Protein AF-0000000073399764 (afdb_homodimer)

Secondary structure (DSSP, 8-state):
-------------HHHHHHHHHHHHHTSHHHHHHHHT--HHHHHHHHHHHHHHHTS--EEE-SS-EEE-HHHHHHHHHHHHHHHHHHHHHHHHTT----SEEEEEE-HHIIIIIHHHHHHHHHHH-TT-EEEEEE--HHHHHHHHHTTS-SEEEEE--TTS-GGG-EEEEEEEEEEEEETT----TTS-EEEEEPPSS-HHHHHHHHHHHHTT--EEEEEEES-HHHHHHHHHTTS-BEEEEGGG--TTEEEE-GGGT-----EEEEEEEESS--HHHHHHHHHHHHHHHHHHHHHH-/-------------HHHHHHHHHHHHHTSHHHHHHHHT--HHHHHHHHHHHHHHHTS--EEE-SS-EEE-HHHHHHHHHHHHHHHHHHHHHHHHTT----SEEEEEE-HHIIIIIHHHHHHHHHHH-TT-EEEEEE--HHHHHHHHHTTS-SEEEEE--TTS-GGG-EEEEEEEEEEEEETT----TTS-EEEEEPPSS-HHHHHHHHHHHHTT--EEEEEEES-HHHHHHHHHTTS-BEEEEGGG--TTEEEE-GGGT-----EEEEEEEESS--HHHHHHHHHHHHHHHHHHHHHH-

pLDDT: mean 82.01, std 15.19, range [25.52, 97.94]

Nearest PDB structures (foldseek):
  7yhj-assembly2_D-2  TM=8.658E-01  e=8.278E-18  Escherichia coli
  7yhj-assembly1_E  TM=8.530E-01  e=1.366E-17  Escherichia coli
  7yhj-assembly1_C  TM=8.676E-01  e=1.867E-17  Escherichia coli
  8sbf-assembly1_D  TM=5.978E-01  e=7.584E-20  Acinetobacter baylyi ADP1
  6g1b-assembly1_J-2  TM=4.589E-01  e=1.267E-18  Corynebacterium glutamicum

Radius of gyration: 26.44 Å; Cα contacts (8 Å, |Δi|>4): 1079; chains: 2; bounding box: 51×93×87 Å

Solvent-accessible surface area (backbone atoms only — not comparable to full-atom values): 31466 Å² total; per-residue (Å²): 134,79,73,77,76,78,77,78,70,57,66,84,49,64,67,38,40,51,51,47,50,36,23,63,73,55,43,27,57,60,58,23,9,63,74,67,72,46,48,46,68,53,47,50,48,35,48,52,52,47,25,60,52,68,70,43,69,36,65,44,75,54,102,84,47,52,40,70,29,72,59,21,46,55,44,48,22,50,38,48,49,51,54,48,52,51,52,48,49,50,25,54,73,67,66,41,65,70,72,52,76,43,32,34,26,28,21,57,68,45,29,60,61,44,35,22,61,25,40,31,56,34,31,73,78,39,75,71,39,24,39,37,42,44,70,46,55,42,71,59,43,49,53,37,28,73,47,47,70,28,42,32,33,38,28,55,76,39,96,85,49,73,74,87,68,46,47,79,61,51,70,45,51,34,36,37,34,26,18,60,91,52,83,82,62,80,89,44,62,40,38,25,21,35,50,55,87,85,39,64,66,43,52,47,50,52,51,34,30,57,75,67,68,48,61,63,42,79,29,31,34,21,88,34,62,47,41,28,50,18,34,7,50,27,55,53,17,38,22,72,41,49,58,82,63,65,47,92,56,47,34,81,54,33,64,93,64,73,36,70,78,57,61,68,44,50,36,26,40,35,67,75,58,93,38,73,66,51,48,49,46,52,49,26,43,46,54,46,41,55,52,47,58,54,50,73,71,100,134,79,73,79,78,77,80,78,70,59,68,82,48,66,69,39,39,51,53,46,49,38,23,61,74,54,44,26,56,60,60,23,10,62,74,67,73,46,49,48,66,56,47,52,47,36,48,52,51,47,25,60,51,67,71,43,68,38,65,44,75,53,102,83,46,52,39,70,28,74,59,20,45,55,46,47,22,50,39,48,50,51,54,49,51,50,51,48,49,50,24,54,74,66,66,41,64,71,70,52,78,43,32,34,27,27,21,56,67,45,29,60,61,46,35,22,60,25,40,31,56,35,30,73,78,38,74,70,39,24,41,37,43,45,69,47,54,40,73,60,43,50,53,37,27,75,46,45,70,28,42,32,34,39,27,54,77,38,94,85,49,74,75,86,65,46,47,78,61,50,70,45,50,33,35,38,34,26,19,60,89,52,81,82,63,82,88,45,62,40,38,26,20,36,49,55,86,86,38,64,64,42,51,47,51,52,52,35,30,56,76,68,69,50,61,63,40,78,30,30,35,21,87,34,62,46,41,28,49,18,34,6,50,27,54,56,17,37,22,72,40,50,56,84,64,65,47,93,56,44,34,81,55,33,67,94,64,74,36,69,78,56,60,67,44,50,35,24,40,33,67,76,57,93,36,74,66,52,47,48,46,50,49,24,43,47,51,47,39,55,52,48,60,54,51,71,73,101

Structure (mmCIF, N/CA/C/O backbone):
data_AF-0000000073399764-model_v1
#
loop_
_entity.id
_entity.type
_entity.pdbx_description
1 polymer 'Transcriptional regulator, LysR family'
#
loop_
_atom_site.group_PDB
_atom_site.id
_atom_site.type_symbol
_atom_site.label_atom_id
_atom_site.label_alt_id
_atom_site.label_comp_id
_atom_site.label_asym_id
_atom_site.label_entity_id
_atom_site.label_seq_id
_atom_site.pdbx_PDB_ins_code
_atom_site.Cartn_x
_atom_site.Cartn_y
_atom_site.Cartn_z
_atom_site.occupancy
_atom_site.B_iso_or_equiv
_atom_site.auth_seq_id
_atom_site.auth_comp_id
_atom_site.auth_asym_id
_atom_site.auth_atom_id
_atom_site.pdbx_PDB_model_num
ATOM 1 N N . MET A 1 1 ? 15.57 -61.281 23.156 1 25.75 1 MET A N 1
ATOM 2 C CA . MET A 1 1 ? 14.625 -60.219 23.516 1 25.75 1 MET A CA 1
ATOM 3 C C . MET A 1 1 ? 14.633 -59.125 22.453 1 25.75 1 MET A C 1
ATOM 5 O O . MET A 1 1 ? 15.68 -58.562 22.156 1 25.75 1 MET A O 1
ATOM 9 N N . ASN A 1 2 ? 13.867 -59.156 21.391 1 25.72 2 ASN A N 1
ATOM 10 C CA . ASN A 1 2 ? 13.711 -58.438 20.125 1 25.72 2 ASN A CA 1
ATOM 11 C C . ASN A 1 2 ? 13.562 -56.938 20.359 1 25.72 2 ASN A C 1
ATOM 13 O O . ASN A 1 2 ? 12.797 -56.531 21.234 1 25.72 2 ASN A O 1
ATOM 17 N N . ALA A 1 3 ? 14.68 -56.188 20.297 1 36.44 3 ALA A N 1
ATOM 18 C CA . ALA A 1 3 ? 14.633 -54.75 20.312 1 36.44 3 ALA A CA 1
ATOM 19 C C . ALA A 1 3 ? 13.328 -54.219 19.719 1 36.44 3 ALA A C 1
ATOM 21 O O . ALA A 1 3 ? 12.891 -54.688 18.656 1 36.44 3 ALA A O 1
ATOM 22 N N . PRO A 1 4 ? 12.367 -53.688 20.625 1 34.97 4 PRO A N 1
ATOM 23 C CA . PRO A 1 4 ? 11.109 -53.156 20.062 1 34.97 4 PRO A CA 1
ATOM 24 C C . PRO A 1 4 ? 11.297 -52.5 18.703 1 34.97 4 PRO A C 1
ATOM 26 O O . PRO A 1 4 ? 12.398 -52.031 18.391 1 34.97 4 PRO A O 1
ATOM 29 N N . SER A 1 5 ? 10.719 -52.875 17.609 1 34.91 5 SER A N 1
ATOM 30 C CA . SER A 1 5 ? 10.555 -52.312 16.266 1 34.91 5 SER A CA 1
ATOM 31 C C . SER A 1 5 ? 10.539 -50.781 16.312 1 34.91 5 SER A C 1
ATOM 33 O O . SER A 1 5 ? 10.102 -50.188 17.297 1 34.91 5 SER A O 1
ATOM 35 N N . ASP A 1 6 ? 11.414 -50.062 15.656 1 35.78 6 ASP A N 1
ATOM 36 C CA . ASP A 1 6 ? 11.734 -48.688 15.375 1 35.78 6 ASP A CA 1
ATOM 37 C C . ASP A 1 6 ? 10.484 -47.812 15.398 1 35.78 6 ASP A C 1
ATOM 39 O O . ASP A 1 6 ? 9.406 -48.25 14.984 1 35.78 6 ASP A O 1
ATOM 43 N N . SER A 1 7 ? 10.266 -46.906 16.359 1 37.44 7 SER A N 1
ATOM 44 C CA . SER A 1 7 ? 9.344 -45.812 16.656 1 37.44 7 SER A CA 1
ATOM 45 C C . SER A 1 7 ? 8.711 -45.25 15.383 1 37.44 7 SER A C 1
ATOM 47 O O . SER A 1 7 ? 9.422 -44.844 14.453 1 37.44 7 SER A O 1
ATOM 49 N N . ALA A 1 8 ? 7.723 -45.844 14.789 1 36.78 8 ALA A N 1
ATOM 50 C CA . ALA A 1 8 ? 6.785 -45.281 13.805 1 36.78 8 ALA A CA 1
ATOM 51 C C . ALA A 1 8 ? 6.805 -43.781 13.805 1 36.78 8 ALA A C 1
ATOM 53 O O . ALA A 1 8 ? 6.336 -43.125 14.758 1 36.78 8 ALA A O 1
ATOM 54 N N . ALA A 1 9 ? 7.773 -43.094 13.523 1 39.22 9 ALA A N 1
ATOM 55 C CA . ALA A 1 9 ? 8.008 -41.719 13.141 1 39.22 9 ALA A CA 1
ATOM 56 C C . ALA A 1 9 ? 6.723 -41.062 12.633 1 39.22 9 ALA A C 1
ATOM 58 O O . ALA A 1 9 ? 6.184 -41.469 11.594 1 39.22 9 ALA A O 1
ATOM 59 N N . MET A 1 10 ? 5.73 -40.75 13.461 1 44.22 10 MET A N 1
ATOM 60 C CA . MET A 1 10 ? 4.469 -40.031 13.211 1 44.22 10 MET A CA 1
ATOM 61 C C . MET A 1 10 ? 4.613 -39.062 12.055 1 44.22 10 MET A C 1
ATOM 63 O O . MET A 1 10 ? 5.336 -38.062 12.156 1 44.22 10 MET A O 1
ATOM 67 N N . SER A 1 11 ? 4.695 -39.594 10.898 1 57.59 11 SER A N 1
ATOM 68 C CA . SER A 1 11 ? 4.758 -38.938 9.602 1 57.59 11 SER A CA 1
ATOM 69 C C . SER A 1 11 ? 3.738 -37.812 9.516 1 57.59 11 SER A C 1
ATOM 71 O O . SER A 1 11 ? 2.656 -37.875 10.102 1 57.59 11 SER A O 1
ATOM 73 N N . LEU A 1 12 ? 4.227 -36.656 9.422 1 65.56 12 LEU A N 1
ATOM 74 C CA . LEU A 1 12 ? 3.383 -35.5 9.18 1 65.56 12 LEU A CA 1
ATOM 75 C C . LEU A 1 12 ? 2.502 -35.719 7.953 1 65.56 12 LEU A C 1
ATOM 77 O O . LEU A 1 12 ? 2.994 -35.719 6.82 1 65.56 12 LEU A O 1
ATOM 81 N N . ASP A 1 13 ? 1.182 -36.219 8.234 1 77.12 13 ASP A N 1
ATOM 82 C CA . ASP A 1 13 ? 0.17 -36.406 7.199 1 77.12 13 ASP A CA 1
ATOM 83 C C . ASP A 1 13 ? -0.16 -35.094 6.504 1 77.12 13 ASP A C 1
ATOM 85 O O . ASP A 1 13 ? -0.485 -34.094 7.16 1 77.12 13 ASP A O 1
ATOM 89 N N . ILE A 1 14 ? -0.044 -35.156 5.203 1 80.94 14 ILE A N 1
ATOM 90 C CA . ILE A 1 14 ? -0.222 -33.938 4.422 1 80.94 14 ILE A CA 1
ATOM 91 C C . ILE A 1 14 ? -1.643 -33.406 4.602 1 80.94 14 ILE A C 1
ATOM 93 O O . ILE A 1 14 ? -1.869 -32.188 4.578 1 80.94 14 ILE A O 1
ATOM 97 N N . VAL A 1 15 ? -2.613 -34.281 4.816 1 85.69 15 VAL A N 1
ATOM 98 C CA . VAL A 1 15 ? -3.994 -33.875 5.035 1 85.69 15 VAL A CA 1
ATOM 99 C C . VAL A 1 15 ? -4.094 -33.094 6.34 1 85.69 15 VAL A C 1
ATOM 101 O O . VAL A 1 15 ? -4.781 -32.062 6.402 1 85.69 15 VAL A O 1
ATOM 104 N N . LEU A 1 16 ? -3.379 -33.594 7.336 1 89.62 16 LEU A N 1
ATOM 105 C CA . LEU A 1 16 ? -3.367 -32.875 8.617 1 89.62 16 LEU A CA 1
ATOM 106 C C . LEU A 1 16 ? -2.664 -31.531 8.484 1 89.62 16 LEU A C 1
ATOM 108 O O . LEU A 1 16 ? -3.104 -30.547 9.078 1 89.62 16 LEU A O 1
ATOM 112 N N . LEU A 1 17 ? -1.625 -31.516 7.738 1 88.12 17 LEU A N 1
ATOM 113 C CA . LEU A 1 17 ? -0.899 -30.266 7.508 1 88.12 17 LEU A CA 1
ATOM 114 C C . LEU A 1 17 ? -1.78 -29.25 6.797 1 88.12 17 LEU A C 1
ATOM 116 O O . LEU A 1 17 ? -1.776 -28.062 7.145 1 88.12 17 LEU A O 1
ATOM 120 N N . ARG A 1 18 ? -2.523 -29.641 5.781 1 87.94 18 ARG A N 1
ATOM 121 C CA . ARG A 1 18 ? -3.438 -28.766 5.062 1 87.94 18 ARG A CA 1
ATOM 122 C C . ARG A 1 18 ? -4.5 -28.203 6 1 87.94 18 ARG A C 1
ATOM 124 O O . ARG A 1 18 ? -4.832 -27.016 5.926 1 87.94 18 ARG A O 1
ATOM 131 N N . THR A 1 19 ? -5.043 -29.062 6.848 1 91.25 19 THR A N 1
ATOM 132 C CA . THR A 1 19 ? -6.051 -28.625 7.809 1 91.25 19 THR A CA 1
ATOM 133 C C . THR A 1 19 ? -5.473 -27.578 8.758 1 91.25 19 THR A C 1
ATOM 135 O O . THR A 1 19 ? -6.105 -26.547 9.016 1 91.25 19 THR A O 1
ATOM 138 N N . PHE A 1 20 ? -4.285 -27.75 9.203 1 91.62 20 PHE A N 1
ATOM 139 C CA . PHE A 1 20 ? -3.576 -26.844 10.094 1 91.62 20 PHE A CA 1
ATOM 140 C C . PHE A 1 20 ? -3.367 -25.484 9.438 1 91.62 20 PHE A C 1
ATOM 142 O O . PHE A 1 20 ? -3.648 -24.453 10.031 1 91.62 20 PHE A O 1
ATOM 149 N N . LEU A 1 21 ? -2.893 -25.578 8.242 1 89.81 21 LEU A N 1
ATOM 150 C CA . LEU A 1 21 ? -2.67 -24.344 7.492 1 89.81 21 LEU A CA 1
ATOM 151 C C . LEU A 1 21 ? -3.973 -23.578 7.324 1 89.81 21 LEU A C 1
ATOM 153 O O . LEU A 1 21 ? -3.998 -22.344 7.492 1 89.81 21 LEU A O 1
ATOM 157 N N . GLU A 1 22 ? -5.02 -24.234 7.02 1 90.06 22 GLU A N 1
ATOM 158 C CA . GLU A 1 22 ? -6.305 -23.578 6.805 1 90.06 22 GLU A CA 1
ATOM 159 C C . GLU A 1 22 ? -6.824 -22.953 8.094 1 90.06 22 GLU A C 1
ATOM 161 O O . GLU A 1 22 ? -7.355 -21.828 8.07 1 90.06 22 GLU A O 1
ATOM 166 N N . VAL A 1 23 ? -6.633 -23.609 9.172 1 91.69 23 VAL A N 1
ATOM 167 C CA . VAL A 1 23 ? -7.07 -23.062 10.453 1 91.69 23 VAL A CA 1
ATOM 168 C C . VAL A 1 23 ? -6.258 -21.812 10.789 1 91.69 23 VAL A C 1
ATOM 170 O O . VAL A 1 23 ? -6.809 -20.812 11.25 1 91.69 23 VAL A O 1
ATOM 173 N N . ALA A 1 24 ? -5.008 -21.953 10.562 1 89.31 24 ALA A N 1
ATOM 174 C CA . ALA A 1 24 ? -4.113 -20.828 10.852 1 89.31 24 ALA A CA 1
ATOM 175 C C . ALA A 1 24 ? -4.445 -19.625 9.977 1 89.31 24 ALA A C 1
ATOM 177 O O . ALA A 1 24 ? -4.516 -18.5 10.461 1 89.31 24 ALA A O 1
ATOM 178 N N . ASP A 1 25 ? -4.652 -19.922 8.734 1 84.44 25 ASP A N 1
ATOM 179 C CA . ASP A 1 25 ? -4.906 -18.859 7.77 1 84.44 25 ASP A CA 1
ATOM 180 C C . ASP A 1 25 ? -6.277 -18.234 7.996 1 84.44 25 ASP A C 1
ATOM 182 O O . ASP A 1 25 ? -6.438 -17.016 7.852 1 84.44 25 ASP A O 1
ATOM 186 N N . SER A 1 26 ? -7.227 -19.047 8.352 1 82.31 26 SER A N 1
ATOM 187 C CA . SER A 1 26 ? -8.594 -18.578 8.547 1 82.31 26 SER A CA 1
ATOM 188 C C . SER A 1 26 ? -8.797 -18.062 9.969 1 82.31 26 SER A C 1
ATOM 190 O O . SER A 1 26 ? -9.875 -17.562 10.297 1 82.31 26 SER A O 1
ATOM 192 N N . ARG A 1 27 ? -7.812 -18.25 10.758 1 83.06 27 ARG A N 1
ATOM 193 C CA . ARG A 1 27 ? -7.809 -17.875 12.164 1 83.06 27 ARG A CA 1
ATOM 194 C C . ARG A 1 27 ? -9.031 -18.438 12.883 1 83.06 27 ARG A C 1
ATOM 196 O O . ARG A 1 27 ? -9.672 -17.734 13.672 1 83.06 27 ARG A O 1
ATOM 203 N N . GLY A 1 28 ? -9.383 -19.703 12.508 1 88.56 28 GLY A N 1
ATOM 204 C CA . GLY A 1 28 ? -10.531 -20.312 13.156 1 88.56 28 GLY A CA 1
ATOM 205 C C . GLY A 1 28 ? -10.836 -21.703 12.648 1 88.56 28 GLY A C 1
ATOM 206 O O . GLY A 1 28 ? -10.508 -22.047 11.508 1 88.56 28 GLY A O 1
ATOM 207 N N . PHE A 1 29 ? -11.578 -22.422 13.477 1 89.19 29 PHE A N 1
ATOM 208 C CA . PHE A 1 29 ? -11.898 -23.812 13.148 1 89.19 29 PHE A CA 1
ATOM 209 C C . PHE A 1 29 ? -13.109 -23.875 12.227 1 89.19 29 PHE A C 1
ATOM 211 O O . PHE A 1 29 ? -13.125 -24.641 11.258 1 89.19 29 PHE A O 1
ATOM 218 N N . ALA A 1 30 ? -14.008 -22.953 12.492 1 88.62 30 ALA A N 1
ATOM 219 C CA . ALA A 1 30 ? -15.242 -23 11.719 1 88.62 30 ALA A CA 1
ATOM 220 C C . ALA A 1 30 ? -15.008 -22.547 10.281 1 88.62 30 ALA A C 1
ATOM 222 O O . ALA A 1 30 ? -15.367 -23.25 9.336 1 88.62 30 ALA A O 1
ATOM 223 N N . PRO A 1 31 ? -14.359 -21.484 10.195 1 88.69 31 PRO A N 1
ATOM 224 C CA . PRO A 1 31 ? -14.094 -21.078 8.812 1 88.69 31 PRO A CA 1
ATOM 225 C C . PRO A 1 31 ? -13.211 -22.078 8.062 1 88.69 31 PRO A C 1
ATOM 227 O O . PRO A 1 31 ? -13.406 -22.297 6.867 1 88.69 31 PRO A O 1
ATOM 230 N N . ALA A 1 32 ? -12.305 -22.641 8.703 1 90.56 32 ALA A N 1
ATOM 231 C CA . ALA A 1 32 ? -11.453 -23.641 8.086 1 90.56 32 ALA A CA 1
ATOM 232 C C . ALA A 1 32 ? -12.266 -24.859 7.652 1 90.56 32 ALA A C 1
ATOM 234 O O . ALA A 1 32 ? -12.055 -25.406 6.566 1 90.56 32 ALA A O 1
ATOM 235 N N . ALA A 1 33 ? -13.188 -25.266 8.461 1 91 33 ALA A N 1
ATOM 236 C CA . ALA A 1 33 ? -14.039 -26.406 8.148 1 91 33 ALA A CA 1
ATOM 237 C C . ALA A 1 33 ? -14.859 -26.156 6.891 1 91 33 ALA A C 1
ATOM 239 O O . ALA A 1 33 ? -14.969 -27.031 6.023 1 91 33 ALA A O 1
ATOM 240 N N . GLU A 1 34 ? -15.344 -24.984 6.781 1 85.38 34 GLU A N 1
ATOM 241 C CA . GLU A 1 34 ? -16.125 -24.594 5.617 1 85.38 34 GLU A CA 1
ATOM 242 C C . GLU A 1 34 ? -15.297 -24.641 4.344 1 85.38 34 GLU A C 1
ATOM 244 O O . GLU A 1 34 ? -15.719 -25.203 3.332 1 85.38 34 GLU A O 1
ATOM 249 N N . ARG A 1 35 ? -14.133 -24.266 4.453 1 83.31 35 ARG A N 1
ATOM 250 C CA . ARG A 1 35 ? -13.25 -24.172 3.289 1 83.31 35 ARG A CA 1
ATOM 251 C C . ARG A 1 35 ? -12.758 -25.547 2.861 1 83.31 35 ARG A C 1
ATOM 253 O O . ARG A 1 35 ? -12.555 -25.797 1.672 1 83.31 35 ARG A O 1
ATOM 260 N N . LEU A 1 36 ? -12.641 -26.375 3.797 1 85.31 36 LEU A N 1
ATOM 261 C CA . LEU A 1 36 ? -12.102 -27.703 3.523 1 85.31 36 LEU A CA 1
ATOM 262 C C . LEU A 1 36 ? -13.227 -28.703 3.299 1 85.31 36 LEU A C 1
ATOM 264 O O . LEU A 1 36 ? -12.969 -29.891 3.025 1 85.31 36 LEU A O 1
ATOM 268 N N . ALA A 1 37 ? -14.461 -28.109 3.412 1 88 37 ALA A N 1
ATOM 269 C CA . ALA A 1 37 ? -15.625 -28.984 3.303 1 88 37 ALA A CA 1
ATOM 270 C C . ALA A 1 37 ? -15.547 -30.141 4.301 1 88 37 ALA A C 1
ATOM 272 O O . ALA A 1 37 ? -15.758 -31.297 3.938 1 88 37 ALA A O 1
ATOM 273 N N . LEU A 1 38 ? -15.133 -29.859 5.516 1 87.88 38 LEU A N 1
ATOM 274 C CA . LEU A 1 38 ? -15.086 -30.781 6.648 1 87.88 38 LEU A CA 1
ATOM 275 C C . LEU A 1 38 ? -15.961 -30.281 7.793 1 87.88 38 LEU A C 1
ATOM 277 O O . LEU A 1 38 ? -16.422 -29.141 7.773 1 87.88 38 LEU A O 1
ATOM 281 N N . THR A 1 39 ? -16.281 -31.078 8.672 1 87.94 39 THR A N 1
ATOM 282 C CA . THR A 1 39 ? -16.953 -30.656 9.891 1 87.94 39 THR A CA 1
ATOM 283 C C . THR A 1 39 ? -15.953 -30.031 10.867 1 87.94 39 THR A C 1
ATOM 285 O O . THR A 1 39 ? -14.781 -30.406 10.867 1 87.94 39 THR A O 1
ATOM 288 N N . PRO A 1 40 ? -16.438 -29.125 11.609 1 89.31 40 PRO A N 1
ATOM 289 C CA . PRO A 1 40 ? -15.555 -28.562 12.625 1 89.31 40 PRO A CA 1
ATOM 290 C C . PRO A 1 40 ? -14.961 -29.625 13.539 1 89.31 40 PRO A C 1
ATOM 292 O O . PRO A 1 40 ? -13.805 -29.516 13.961 1 89.31 40 PRO A O 1
ATOM 295 N N . SER A 1 41 ? -15.711 -30.594 13.883 1 91.19 41 SER A N 1
ATOM 296 C CA . SER A 1 41 ? -15.219 -31.688 14.703 1 91.19 41 SER A CA 1
ATOM 297 C C . SER A 1 41 ? -14.062 -32.406 14.023 1 91.19 41 SER A C 1
ATOM 299 O O . SER A 1 41 ? -13.078 -32.781 14.672 1 91.19 41 SER A O 1
ATOM 301 N N . ALA A 1 42 ? -14.219 -32.656 12.75 1 91.19 42 ALA A N 1
ATOM 302 C CA . ALA A 1 42 ? -13.148 -33.281 11.992 1 91.19 42 ALA A CA 1
ATOM 303 C C . ALA A 1 42 ? -11.891 -32.406 11.984 1 91.19 42 ALA A C 1
ATOM 305 O O . ALA A 1 42 ? -10.781 -32.938 12.125 1 91.19 42 ALA A O 1
ATOM 306 N N . VAL A 1 43 ? -12.078 -31.141 11.797 1 93.62 43 VAL A N 1
ATOM 307 C CA . VAL A 1 43 ? -10.953 -30.203 11.805 1 93.62 43 VAL A CA 1
ATOM 308 C C . VAL A 1 43 ? -10.25 -30.266 13.156 1 93.62 43 VAL A C 1
ATOM 310 O O . VAL A 1 43 ? -9.023 -30.328 13.227 1 93.62 43 VAL A O 1
ATOM 313 N N . SER A 1 44 ? -11.023 -30.219 14.219 1 93.19 44 SER A N 1
ATOM 314 C CA . SER A 1 44 ? -10.461 -30.297 15.562 1 93.19 44 SER A CA 1
ATOM 315 C C . SER A 1 44 ? -9.695 -31.609 15.758 1 93.19 44 SER A C 1
ATOM 317 O O . SER A 1 44 ? -8.617 -31.609 16.344 1 93.19 44 SER A O 1
ATOM 319 N N . GLY A 1 45 ? -10.273 -32.656 15.32 1 93 45 GLY A N 1
ATOM 320 C CA . GLY A 1 45 ? -9.594 -33.938 15.375 1 93 45 GLY A CA 1
ATOM 321 C C . GLY A 1 45 ? -8.273 -33.969 14.625 1 93 45 GLY A C 1
ATOM 322 O O . GLY A 1 45 ? -7.285 -34.5 15.117 1 93 45 GLY A O 1
ATOM 323 N N . HIS A 1 46 ? -8.312 -33.406 13.391 1 92.31 46 HIS A N 1
ATOM 324 C CA . HIS A 1 46 ? -7.094 -33.312 12.594 1 92.31 46 HIS A CA 1
ATOM 325 C C . HIS A 1 46 ? -5.992 -32.594 13.359 1 92.31 46 HIS A C 1
ATOM 327 O O . HIS A 1 46 ? -4.844 -33.031 13.375 1 92.31 46 HIS A O 1
ATOM 333 N N . ILE A 1 47 ? -6.375 -31.453 14.008 1 93.19 47 ILE A N 1
ATOM 334 C CA . ILE A 1 47 ? -5.406 -30.641 14.727 1 93.19 47 ILE A CA 1
ATOM 335 C C . ILE A 1 47 ? -4.863 -31.422 15.922 1 93.19 47 ILE A C 1
ATOM 337 O O . ILE A 1 47 ? -3.656 -31.406 16.172 1 93.19 47 ILE A O 1
ATOM 341 N N . LYS A 1 48 ? -5.703 -32.062 16.625 1 92.38 48 LYS A N 1
ATOM 342 C CA . LYS A 1 48 ? -5.289 -32.844 17.781 1 92.38 48 LYS A CA 1
ATOM 343 C C . LYS A 1 48 ? -4.316 -33.969 17.359 1 92.38 48 LYS A C 1
ATOM 345 O O . LYS A 1 48 ? -3.299 -34.188 18.016 1 92.38 48 LYS A O 1
ATOM 350 N N . ARG A 1 49 ? -4.656 -34.625 16.312 1 88.62 49 ARG A N 1
ATOM 351 C CA . ARG A 1 49 ? -3.787 -35.656 15.797 1 88.62 49 ARG A CA 1
ATOM 352 C C . ARG A 1 49 ? -2.422 -35.125 15.414 1 88.62 49 ARG A C 1
ATOM 354 O O . ARG A 1 49 ? -1.393 -35.75 15.672 1 88.62 49 ARG A O 1
ATOM 361 N N . LEU A 1 50 ? -2.463 -34 14.758 1 90.38 50 LEU A N 1
ATOM 362 C CA . LEU A 1 50 ? -1.219 -33.344 14.336 1 90.38 50 LEU A CA 1
ATOM 363 C C . LEU A 1 50 ? -0.378 -32.938 15.539 1 90.38 50 LEU A C 1
ATOM 365 O O . LEU A 1 50 ? 0.842 -33.125 15.539 1 90.38 50 LEU A O 1
ATOM 369 N N . GLU A 1 51 ? -1.019 -32.406 16.562 1 92.25 51 GLU A N 1
ATOM 370 C CA . GLU A 1 51 ? -0.316 -32.031 17.781 1 92.25 51 GLU A CA 1
ATOM 371 C C . GLU A 1 51 ? 0.259 -33.25 18.484 1 92.25 51 GLU A C 1
ATOM 373 O O . GLU A 1 51 ? 1.367 -33.219 19.031 1 92.25 51 GLU A O 1
ATOM 378 N N . GLN A 1 52 ? -0.44 -34.312 18.469 1 87.31 52 GLN A N 1
ATOM 379 C CA . GLN A 1 52 ? 0.05 -35.562 19.031 1 87.31 52 GLN A CA 1
ATOM 380 C C . GLN A 1 52 ? 1.266 -36.062 18.266 1 87.31 52 GLN A C 1
ATOM 382 O O . GLN A 1 52 ? 2.258 -36.5 18.875 1 87.31 52 GLN A O 1
ATOM 387 N N . ALA A 1 53 ? 1.163 -36.031 17 1 82.44 53 ALA A N 1
ATOM 388 C CA . ALA A 1 53 ? 2.238 -36.531 16.156 1 82.44 53 ALA A CA 1
ATOM 389 C C . ALA A 1 53 ? 3.51 -35.688 16.328 1 82.44 53 ALA A C 1
ATOM 391 O O . ALA A 1 53 ? 4.621 -36.25 16.266 1 82.44 53 ALA A O 1
ATOM 392 N N . THR A 1 54 ? 3.291 -34.406 16.516 1 85 54 THR A N 1
ATOM 393 C CA . THR A 1 54 ? 4.438 -33.5 16.625 1 85 54 THR A CA 1
ATOM 394 C C . THR A 1 54 ? 4.906 -33.406 18.078 1 85 54 THR A C 1
ATOM 396 O O . THR A 1 54 ? 6.02 -32.938 18.344 1 85 54 THR A O 1
ATOM 399 N N . GLY A 1 55 ? 4.098 -33.688 18.984 1 87.06 55 GLY A N 1
ATOM 400 C CA . GLY A 1 55 ? 4.414 -33.594 20.391 1 87.06 55 GLY A CA 1
ATOM 401 C C . GLY A 1 55 ? 4.367 -32.156 20.922 1 87.06 55 GLY A C 1
ATOM 402 O O . GLY A 1 55 ? 5.016 -31.844 21.906 1 87.06 55 GLY A O 1
ATOM 403 N N . ALA A 1 56 ? 3.721 -31.328 20.172 1 90.31 56 ALA A N 1
ATOM 404 C CA . ALA A 1 56 ? 3.666 -29.906 20.547 1 90.31 56 ALA A CA 1
ATOM 405 C C . ALA A 1 56 ? 2.27 -29.344 20.328 1 90.31 56 ALA A C 1
ATOM 407 O O . ALA A 1 56 ? 1.552 -29.766 19.422 1 90.31 56 ALA A O 1
ATOM 408 N N . VAL A 1 57 ? 1.915 -28.391 21.188 1 92.44 57 VAL A N 1
ATOM 409 C CA . VAL A 1 57 ? 0.696 -27.609 20.969 1 92.44 57 VAL A CA 1
ATOM 410 C C . VAL A 1 57 ? 0.938 -26.562 19.891 1 92.44 57 VAL A C 1
ATOM 412 O O . VAL A 1 57 ? 1.866 -25.75 20 1 92.44 57 VAL A O 1
ATOM 415 N N . LEU A 1 58 ? 0.128 -26.641 18.875 1 92.44 58 LEU A N 1
ATOM 416 C CA . LEU A 1 58 ? 0.398 -25.812 17.703 1 92.44 58 LEU A CA 1
ATOM 417 C C . LEU A 1 58 ? -0.468 -24.562 17.703 1 92.44 58 LEU A C 1
ATOM 419 O O . LEU A 1 58 ? -0.09 -23.547 17.125 1 92.44 58 LEU A O 1
ATOM 423 N N . LEU A 1 59 ? -1.661 -24.672 18.266 1 92.81 59 LEU A N 1
ATOM 424 C CA . LEU A 1 59 ? -2.623 -23.578 18.281 1 92.81 59 LEU A CA 1
ATOM 425 C C . LEU A 1 59 ? -3.025 -23.219 19.703 1 92.81 59 LEU A C 1
ATOM 427 O O . LEU A 1 59 ? -3.338 -24.109 20.516 1 92.81 59 LEU A O 1
ATOM 431 N N . ALA A 1 60 ? -2.826 -21.922 20.016 1 87.69 60 ALA A N 1
ATOM 432 C CA . ALA A 1 60 ? -3.352 -21.406 21.266 1 87.69 60 ALA A CA 1
ATOM 433 C C . ALA A 1 60 ? -4.785 -20.922 21.109 1 87.69 60 ALA A C 1
ATOM 435 O O . ALA A 1 60 ? -5.09 -20.172 20.188 1 87.69 60 ALA A O 1
ATOM 436 N N . ARG A 1 61 ? -5.656 -21.578 21.828 1 76.88 61 ARG A N 1
ATOM 437 C CA . ARG A 1 61 ? -7.074 -21.281 21.688 1 76.88 61 ARG A CA 1
ATOM 438 C C . ARG A 1 61 ? -7.582 -20.484 22.891 1 76.88 61 ARG A C 1
ATOM 440 O O . ARG A 1 61 ? -7.281 -20.844 24.031 1 76.88 61 ARG A O 1
ATOM 447 N N . THR A 1 62 ? -7.859 -19.234 22.656 1 67.38 62 THR A N 1
ATOM 448 C CA . THR A 1 62 ? -8.711 -18.578 23.641 1 67.38 62 THR A CA 1
ATOM 449 C C . THR A 1 62 ? -10.164 -18.547 23.172 1 67.38 62 THR A C 1
ATOM 451 O O . THR A 1 62 ? -10.469 -18.984 22.047 1 67.38 62 THR A O 1
ATOM 454 N N . THR A 1 63 ? -11.234 -18.266 24.031 1 61.38 63 THR A N 1
ATOM 455 C CA . THR A 1 63 ? -12.648 -18.25 23.703 1 61.38 63 THR A CA 1
ATOM 456 C C . THR A 1 63 ? -12.906 -17.406 22.453 1 61.38 63 THR A C 1
ATOM 458 O O . THR A 1 63 ? -13.875 -17.641 21.734 1 61.38 63 THR A O 1
ATOM 461 N N . ARG A 1 64 ? -11.977 -16.578 22.047 1 63.97 64 ARG A N 1
ATOM 462 C CA . ARG A 1 64 ? -12.344 -15.609 21.016 1 63.97 64 ARG A CA 1
ATOM 463 C C . ARG A 1 64 ? -11.344 -15.625 19.875 1 63.97 64 ARG A C 1
ATOM 465 O O . ARG A 1 64 ? -11.633 -15.133 18.781 1 63.97 64 ARG A O 1
ATOM 472 N N . ARG A 1 65 ? -10.133 -16.297 20.094 1 74.12 65 ARG A N 1
ATOM 473 C CA . ARG A 1 65 ? -9.141 -16.141 19.031 1 74.12 65 ARG A CA 1
ATOM 474 C C . ARG A 1 65 ? -8.258 -17.375 18.922 1 74.12 65 ARG A C 1
ATOM 476 O O . ARG A 1 65 ? -7.996 -18.047 19.922 1 74.12 65 ARG A O 1
ATOM 483 N N . VAL A 1 66 ? -7.977 -17.859 17.625 1 84.38 66 VAL A N 1
ATOM 484 C CA . VAL A 1 66 ? -7.008 -18.922 17.344 1 84.38 66 VAL A CA 1
ATOM 485 C C . VAL A 1 66 ? -5.695 -18.297 16.875 1 84.38 66 VAL A C 1
ATOM 487 O O . VAL A 1 66 ? -5.68 -17.5 15.93 1 84.38 66 VAL A O 1
ATOM 490 N N . GLU A 1 67 ? -4.656 -18.547 17.719 1 88.75 67 GLU A N 1
ATOM 491 C CA . GLU A 1 67 ? -3.33 -18.047 17.359 1 88.75 67 GLU A CA 1
ATOM 492 C C . GLU A 1 67 ? -2.307 -19.172 17.328 1 88.75 67 GLU A C 1
ATOM 494 O O . GLU A 1 67 ? -2.441 -20.172 18.062 1 88.75 67 GLU A O 1
ATOM 499 N N . LEU A 1 68 ? -1.305 -18.953 16.484 1 88.12 68 LEU A N 1
ATOM 500 C CA . LEU A 1 68 ? -0.216 -19.922 16.406 1 88.12 68 LEU A CA 1
ATOM 501 C C . LEU A 1 68 ? 0.669 -19.828 17.656 1 88.12 68 LEU A C 1
ATOM 503 O O . LEU A 1 68 ? 0.962 -18.734 18.125 1 88.12 68 LEU A O 1
ATOM 507 N N . THR A 1 69 ? 0.997 -21 18.25 1 88.38 69 THR A N 1
ATOM 508 C CA . THR A 1 69 ? 2.092 -21.062 19.219 1 88.38 69 THR A CA 1
ATOM 509 C C . THR A 1 69 ? 3.439 -20.938 18.5 1 88.38 69 THR A C 1
ATOM 511 O O . THR A 1 69 ? 3.498 -20.859 17.281 1 88.38 69 THR A O 1
ATOM 514 N N . HIS A 1 70 ? 4.492 -20.938 19.312 1 82.75 70 HIS A N 1
ATOM 515 C CA . HIS A 1 70 ? 5.824 -20.922 18.719 1 82.75 70 HIS A CA 1
ATOM 516 C C . HIS A 1 70 ? 6.059 -22.172 17.875 1 82.75 70 HIS A C 1
ATOM 518 O O . HIS A 1 70 ? 6.555 -22.078 16.75 1 82.75 70 HIS A O 1
ATOM 524 N N . ALA A 1 71 ? 5.73 -23.219 18.391 1 86.06 71 ALA A N 1
ATOM 525 C CA . ALA A 1 71 ? 5.816 -24.469 17.641 1 86.06 71 ALA A CA 1
ATOM 526 C C . ALA A 1 71 ? 4.914 -24.438 16.422 1 86.06 71 ALA A C 1
ATOM 528 O O . ALA A 1 71 ? 5.277 -24.953 15.359 1 86.06 71 ALA A O 1
ATOM 529 N N . GLY A 1 72 ? 3.785 -23.797 16.578 1 89.69 72 GLY A N 1
ATOM 530 C CA . GLY A 1 72 ? 2.869 -23.625 15.453 1 89.69 72 GLY A CA 1
ATOM 531 C C . GLY A 1 72 ? 3.453 -22.812 14.328 1 89.69 72 GLY A C 1
ATOM 532 O O . GLY A 1 72 ? 3.279 -23.141 13.148 1 89.69 72 GLY A O 1
ATOM 533 N N . GLU A 1 73 ? 4.18 -21.828 14.664 1 84.69 73 GLU A N 1
ATOM 534 C CA . GLU A 1 73 ? 4.832 -20.984 13.664 1 84.69 73 GLU A CA 1
ATOM 535 C C . GLU A 1 73 ? 5.887 -21.766 12.891 1 84.69 73 GLU A C 1
ATOM 537 O O . GLU A 1 73 ? 5.98 -21.641 11.664 1 84.69 73 GLU A O 1
ATOM 542 N N . THR A 1 74 ? 6.594 -22.547 13.648 1 78.62 74 THR A N 1
ATOM 543 C CA . THR A 1 74 ? 7.617 -23.375 13.031 1 78.62 74 THR A CA 1
ATOM 544 C C . THR A 1 74 ? 6.984 -24.375 12.062 1 78.62 74 THR A C 1
ATOM 546 O O . THR A 1 74 ? 7.406 -24.484 10.914 1 78.62 74 THR A O 1
ATOM 549 N N . LEU A 1 75 ? 5.98 -24.984 12.531 1 84.69 75 LEU A N 1
ATOM 550 C CA . LEU A 1 75 ? 5.344 -25.984 11.672 1 84.69 75 LEU A CA 1
ATOM 551 C C . LEU A 1 75 ? 4.66 -25.312 10.484 1 84.69 75 LEU A C 1
ATOM 553 O O . LEU A 1 75 ? 4.629 -25.875 9.391 1 84.69 75 LEU A O 1
ATOM 557 N N . TYR A 1 76 ? 4.117 -24.156 10.758 1 86.69 76 TYR A N 1
ATOM 558 C CA . TYR A 1 76 ? 3.438 -23.453 9.68 1 86.69 76 TYR A CA 1
ATOM 559 C C . TYR A 1 76 ? 4.367 -23.25 8.492 1 86.69 76 TYR A C 1
ATOM 561 O O . TYR A 1 76 ? 3.984 -23.516 7.348 1 86.69 76 TYR A O 1
ATOM 569 N N . ALA A 1 77 ? 5.551 -22.906 8.758 1 75.25 77 ALA A N 1
ATOM 570 C CA . ALA A 1 77 ? 6.531 -22.703 7.695 1 75.25 77 ALA A CA 1
ATOM 571 C C . ALA A 1 77 ? 6.832 -24 6.953 1 75.25 77 ALA A C 1
ATOM 573 O O . ALA A 1 77 ? 6.82 -24.031 5.723 1 75.25 77 ALA A O 1
ATOM 574 N N . TYR A 1 78 ? 7.023 -25 7.672 1 74.69 78 TYR A N 1
ATOM 575 C CA . TYR A 1 78 ? 7.344 -26.297 7.07 1 74.69 78 TYR A CA 1
ATOM 576 C C . TYR A 1 78 ? 6.137 -26.875 6.348 1 74.69 78 TYR A C 1
ATOM 578 O O . TYR A 1 78 ? 6.262 -27.406 5.242 1 74.69 78 TYR A O 1
ATOM 586 N N . ALA A 1 79 ? 4.996 -26.766 7.043 1 82.44 79 ALA A N 1
ATOM 587 C CA . ALA A 1 79 ? 3.779 -27.312 6.461 1 82.44 79 ALA A CA 1
ATOM 588 C C . ALA A 1 79 ? 3.479 -26.688 5.105 1 82.44 79 ALA A C 1
ATOM 590 O O . ALA A 1 79 ? 3.131 -27.375 4.148 1 82.44 79 ALA A O 1
ATOM 591 N N . ARG A 1 80 ? 3.613 -25.484 5.09 1 78.69 80 ARG A N 1
ATOM 592 C CA . ARG A 1 80 ? 3.377 -24.766 3.838 1 78.69 80 ARG A CA 1
ATOM 593 C C . ARG A 1 80 ? 4.316 -25.266 2.744 1 78.69 80 ARG A C 1
ATOM 595 O O . ARG A 1 80 ? 3.889 -25.5 1.615 1 78.69 80 ARG A O 1
ATOM 602 N N . ASN A 1 81 ? 5.523 -25.406 3.09 1 69.75 81 ASN A N 1
ATOM 603 C CA . ASN A 1 81 ? 6.508 -25.891 2.129 1 69.75 81 ASN A CA 1
ATOM 604 C C . ASN A 1 81 ? 6.18 -27.297 1.657 1 69.75 81 ASN A C 1
ATOM 606 O O . ASN A 1 81 ? 6.25 -27.594 0.461 1 69.75 81 ASN A O 1
ATOM 610 N N . ILE A 1 82 ? 5.859 -28.078 2.572 1 70.5 82 ILE A N 1
ATOM 611 C CA . ILE A 1 82 ? 5.574 -29.469 2.27 1 70.5 82 ILE A CA 1
ATOM 612 C C . ILE A 1 82 ? 4.355 -29.562 1.351 1 70.5 82 ILE A C 1
ATOM 614 O O . ILE A 1 82 ? 4.395 -30.25 0.327 1 70.5 82 ILE A O 1
ATOM 618 N N . VAL A 1 83 ? 3.338 -28.859 1.708 1 76.12 83 VAL A N 1
ATOM 619 C CA . VAL A 1 83 ? 2.102 -28.906 0.934 1 76.12 83 VAL A CA 1
ATOM 620 C C . VAL A 1 83 ? 2.344 -28.359 -0.466 1 76.12 83 VAL A C 1
ATOM 622 O O . VAL A 1 83 ? 1.841 -28.891 -1.453 1 76.12 83 VAL A O 1
ATOM 625 N N . GLU A 1 84 ? 3.129 -27.391 -0.53 1 69.62 84 GLU A N 1
ATOM 626 C CA . GLU A 1 84 ? 3.439 -26.781 -1.818 1 69.62 84 GLU A CA 1
ATOM 627 C C . GLU A 1 84 ? 4.297 -27.703 -2.676 1 69.62 84 GLU A C 1
ATOM 629 O O . GLU A 1 84 ? 4.066 -27.844 -3.881 1 69.62 84 GLU A O 1
ATOM 634 N N . LEU A 1 85 ? 5.254 -28.328 -2.082 1 63.62 85 LEU A N 1
ATOM 635 C CA . LEU A 1 85 ? 6.102 -29.266 -2.803 1 63.62 85 LEU A CA 1
ATOM 636 C C . LEU A 1 85 ? 5.281 -30.438 -3.322 1 63.62 85 LEU A C 1
ATOM 638 O O . LEU A 1 85 ? 5.496 -30.906 -4.441 1 63.62 85 LEU A O 1
ATOM 642 N N . GLU A 1 86 ? 4.434 -30.891 -2.514 1 66.06 86 GLU A N 1
ATOM 643 C CA . GLU A 1 86 ? 3.562 -31.984 -2.926 1 66.06 86 GLU A CA 1
ATOM 644 C C . GLU A 1 86 ? 2.693 -31.578 -4.113 1 66.06 86 GLU A C 1
ATOM 646 O O . GLU A 1 86 ? 2.518 -32.344 -5.055 1 66.06 86 GLU A O 1
ATOM 651 N N . ARG A 1 87 ? 2.15 -30.422 -4.035 1 64.88 87 ARG A N 1
ATOM 652 C CA . ARG A 1 87 ? 1.331 -29.906 -5.133 1 64.88 87 ARG A CA 1
ATOM 653 C C . ARG A 1 87 ? 2.145 -29.797 -6.414 1 64.88 87 ARG A C 1
ATOM 655 O O . ARG A 1 87 ? 1.677 -30.172 -7.488 1 64.88 87 ARG A O 1
ATOM 662 N N . GLU A 1 88 ? 3.322 -29.344 -6.277 1 61.09 88 GLU A N 1
ATOM 663 C CA . GLU A 1 88 ? 4.219 -29.203 -7.418 1 61.09 88 GLU A CA 1
ATOM 664 C C . GLU A 1 88 ? 4.559 -30.562 -8.016 1 61.09 88 GLU A C 1
ATOM 666 O O . GLU A 1 88 ? 4.547 -30.734 -9.242 1 61.09 88 GLU A O 1
ATOM 671 N N . ALA A 1 89 ? 4.859 -31.438 -7.145 1 61.22 89 ALA A N 1
ATOM 672 C CA . ALA A 1 89 ? 5.188 -32.781 -7.59 1 61.22 89 ALA A CA 1
ATOM 673 C C . ALA A 1 89 ? 4.027 -33.406 -8.359 1 61.22 89 ALA A C 1
ATOM 675 O O . ALA A 1 89 ? 4.227 -34 -9.43 1 61.22 89 ALA A O 1
ATOM 676 N N . ARG A 1 90 ? 2.939 -33.188 -7.812 1 61.78 90 ARG A N 1
ATOM 677 C CA . ARG A 1 90 ? 1.756 -33.75 -8.461 1 61.78 90 ARG A CA 1
ATOM 678 C C . ARG A 1 90 ? 1.539 -33.094 -9.828 1 61.78 90 ARG A C 1
ATOM 680 O O . ARG A 1 90 ? 1.216 -33.812 -10.797 1 61.78 90 ARG A O 1
ATOM 687 N N . ALA A 1 91 ? 1.753 -31.859 -9.812 1 58.53 91 ALA A N 1
ATOM 688 C CA . ALA A 1 91 ? 1.589 -31.125 -11.07 1 58.53 91 ALA A CA 1
ATOM 689 C C . ALA A 1 91 ? 2.617 -31.578 -12.109 1 58.53 91 ALA A C 1
ATOM 691 O O . ALA A 1 91 ? 2.279 -31.812 -13.266 1 58.53 91 ALA A O 1
ATOM 692 N N . ARG A 1 92 ? 3.75 -31.656 -11.664 1 56.22 92 ARG A N 1
ATOM 693 C CA . ARG A 1 92 ? 4.828 -32.062 -12.555 1 56.22 92 ARG A CA 1
ATOM 694 C C . ARG A 1 92 ? 4.594 -33.5 -13.062 1 56.22 92 ARG A C 1
ATOM 696 O O . ARG A 1 92 ? 4.836 -33.781 -14.242 1 56.22 92 ARG A O 1
ATOM 703 N N . LEU A 1 93 ? 4.219 -34.25 -12.133 1 56.28 93 LEU A N 1
ATOM 704 C CA . LEU A 1 93 ? 3.994 -35.625 -12.5 1 56.28 93 LEU A CA 1
ATOM 705 C C . LEU A 1 93 ? 2.811 -35.75 -13.453 1 56.28 93 LEU A C 1
ATOM 707 O O . LEU A 1 93 ? 2.771 -36.688 -14.281 1 56.28 93 LEU A O 1
ATOM 711 N N . ARG A 1 94 ? 1.893 -34.844 -13.18 1 53.47 94 ARG A N 1
ATOM 712 C CA . ARG A 1 94 ? 0.734 -34.875 -14.07 1 53.47 94 ARG A CA 1
ATOM 713 C C . ARG A 1 94 ? 1.003 -34.062 -15.336 1 53.47 94 ARG A C 1
ATOM 715 O O . ARG A 1 94 ? 0.169 -34.031 -16.25 1 53.47 94 ARG A O 1
ATOM 722 N N . GLY A 1 95 ? 2.275 -33.594 -15.516 1 51.41 95 GLY A N 1
ATOM 723 C CA . GLY A 1 95 ? 2.592 -32.781 -16.672 1 51.41 95 GLY A CA 1
ATOM 724 C C . GLY A 1 95 ? 1.922 -31.406 -16.625 1 51.41 95 GLY A C 1
ATOM 725 O O . GLY A 1 95 ? 1.759 -30.766 -17.672 1 51.41 95 GLY A O 1
ATOM 726 N N . SER A 1 96 ? 1.183 -31.203 -15.57 1 49.72 96 SER A N 1
ATOM 727 C CA . SER A 1 96 ? 0.422 -29.969 -15.492 1 49.72 96 SER A CA 1
ATOM 728 C C . SER A 1 96 ? 1.328 -28.781 -15.172 1 49.72 96 SER A C 1
ATOM 730 O O . SER A 1 96 ? 2.297 -28.922 -14.422 1 49.72 96 SER A O 1
ATOM 732 N N . PRO A 1 97 ? 1.319 -27.828 -16.031 1 49.66 97 PRO A N 1
ATOM 733 C CA . PRO A 1 97 ? 2.043 -26.562 -15.828 1 49.66 97 PRO A CA 1
ATOM 734 C C . PRO A 1 97 ? 2.016 -26.078 -14.383 1 49.66 97 PRO A C 1
ATOM 736 O O . PRO A 1 97 ? 1.188 -26.547 -13.594 1 49.66 97 PRO A O 1
ATOM 739 N N . LEU A 1 98 ? 3.035 -25.312 -14.039 1 52.72 98 LEU A N 1
ATOM 740 C CA . LEU A 1 98 ? 3.268 -24.641 -12.766 1 52.72 98 LEU A CA 1
ATOM 741 C C . LEU A 1 98 ? 1.951 -24.188 -12.148 1 52.72 98 LEU A C 1
ATOM 743 O O . LEU A 1 98 ? 1.374 -23.188 -12.57 1 52.72 98 LEU A O 1
ATOM 747 N N . LEU A 1 99 ? 0.982 -25.125 -11.758 1 56.81 99 LEU A N 1
ATOM 748 C CA . LEU A 1 99 ? -0.347 -24.781 -11.258 1 56.81 99 LEU A CA 1
ATOM 749 C C . LEU A 1 99 ? -0.262 -24.141 -9.875 1 56.81 99 LEU A C 1
ATOM 751 O O . LEU A 1 99 ? -1.286 -23.781 -9.289 1 56.81 99 LEU A O 1
ATOM 755 N N . GLY A 1 100 ? 0.907 -23.75 -9.461 1 65.12 100 GLY A N 1
ATOM 756 C CA . GLY A 1 100 ? 0.825 -23.359 -8.062 1 65.12 100 GLY A CA 1
ATOM 757 C C . GLY A 1 100 ? 0.806 -21.859 -7.867 1 65.12 100 GLY A C 1
ATOM 758 O O . GLY A 1 100 ? 1.039 -21.094 -8.812 1 65.12 100 GLY A O 1
ATOM 759 N N . ARG A 1 101 ? 0.239 -21.422 -6.738 1 80.44 101 ARG A N 1
ATOM 760 C CA . ARG A 1 101 ? 0.183 -20.047 -6.266 1 80.44 101 ARG A CA 1
ATOM 761 C C . ARG A 1 101 ? 1.56 -19.562 -5.816 1 80.44 101 ARG A C 1
ATOM 763 O O . ARG A 1 101 ? 2.221 -20.219 -5.012 1 80.44 101 ARG A O 1
ATOM 770 N N . LEU A 1 102 ? 2.057 -18.594 -6.562 1 87.5 102 LEU A N 1
ATOM 771 C CA . LEU A 1 102 ? 3.33 -17.984 -6.199 1 87.5 102 LEU A CA 1
ATOM 772 C C . LEU A 1 102 ? 3.113 -16.781 -5.289 1 87.5 102 LEU A C 1
ATOM 774 O O . LEU A 1 102 ? 2.393 -15.844 -5.652 1 87.5 102 LEU A O 1
ATOM 778 N N . ARG A 1 103 ? 3.676 -16.828 -4.098 1 90.31 103 ARG A N 1
ATOM 779 C CA . ARG A 1 103 ? 3.596 -15.734 -3.145 1 90.31 103 ARG A CA 1
ATOM 780 C C . ARG A 1 103 ? 4.832 -14.844 -3.225 1 90.31 103 ARG A C 1
ATOM 782 O O . ARG A 1 103 ? 5.934 -15.273 -2.865 1 90.31 103 ARG A O 1
ATOM 789 N N . VAL A 1 104 ? 4.547 -13.625 -3.613 1 93.38 104 VAL A N 1
ATOM 790 C CA . VAL A 1 104 ? 5.645 -12.711 -3.912 1 93.38 104 VAL A CA 1
ATOM 791 C C . VAL A 1 104 ? 5.566 -11.492 -2.998 1 93.38 104 VAL A C 1
ATOM 793 O O . VAL A 1 104 ? 4.488 -10.922 -2.807 1 93.38 104 VAL A O 1
ATOM 796 N N . GLY A 1 105 ? 6.652 -11.188 -2.342 1 94.12 105 GLY A N 1
ATOM 797 C CA . GLY A 1 105 ? 6.809 -9.883 -1.713 1 94.12 105 GLY A CA 1
ATOM 798 C C . GLY A 1 105 ? 7.578 -8.898 -2.568 1 94.12 105 GLY A C 1
ATOM 799 O O . GLY A 1 105 ? 8.547 -9.266 -3.23 1 94.12 105 GLY A O 1
ATOM 800 N N . ALA A 1 106 ? 7.078 -7.648 -2.561 1 93.44 106 ALA A N 1
ATOM 801 C CA . ALA A 1 106 ? 7.797 -6.648 -3.346 1 93.44 106 ALA A CA 1
ATOM 802 C C . ALA A 1 106 ? 7.699 -5.27 -2.703 1 93.44 106 ALA A C 1
ATOM 804 O O . ALA A 1 106 ? 6.695 -4.945 -2.068 1 93.44 106 ALA A O 1
ATOM 805 N N . SER A 1 107 ? 8.758 -4.566 -2.898 1 89.56 107 SER A N 1
ATOM 806 C CA . SER A 1 107 ? 8.68 -3.156 -2.535 1 89.56 107 SER A CA 1
ATOM 807 C C . SER A 1 107 ? 7.758 -2.393 -3.48 1 89.56 107 SER A C 1
ATOM 809 O O . SER A 1 107 ? 7.449 -2.867 -4.578 1 89.56 107 SER A O 1
ATOM 811 N N . GLU A 1 108 ? 7.344 -1.228 -3.02 1 84.81 108 GLU A N 1
ATOM 812 C CA . GLU A 1 108 ? 6.402 -0.413 -3.779 1 84.81 108 GLU A CA 1
ATOM 813 C C . GLU A 1 108 ? 6.98 -0.018 -5.133 1 84.81 108 GLU A C 1
ATOM 815 O O . GLU A 1 108 ? 6.266 -0.003 -6.141 1 84.81 108 GLU A O 1
ATOM 820 N N . ASP A 1 109 ? 8.18 0.321 -5.18 1 82.56 109 ASP A N 1
ATOM 821 C CA . ASP A 1 109 ? 8.805 0.773 -6.422 1 82.56 109 ASP A CA 1
ATOM 822 C C . ASP A 1 109 ? 8.875 -0.359 -7.441 1 82.56 109 ASP A C 1
ATOM 824 O O . ASP A 1 109 ? 8.703 -0.132 -8.641 1 82.56 109 ASP A O 1
ATOM 828 N N . PHE A 1 110 ? 9.062 -1.6 -6.957 1 86.38 110 PHE A N 1
ATOM 829 C CA . PHE A 1 110 ? 9.047 -2.748 -7.855 1 86.38 110 PHE A CA 1
ATOM 830 C C . PHE A 1 110 ? 7.656 -2.953 -8.453 1 86.38 110 PHE A C 1
ATOM 832 O O . PHE A 1 110 ? 7.516 -3.143 -9.656 1 86.38 110 PHE A O 1
ATOM 839 N N . ALA A 1 111 ? 6.652 -2.877 -7.605 1 86.19 111 ALA A N 1
ATOM 840 C CA . ALA A 1 111 ? 5.277 -3.164 -7.996 1 86.19 111 ALA A CA 1
ATOM 841 C C . ALA A 1 111 ? 4.797 -2.189 -9.07 1 86.19 111 ALA A C 1
ATOM 843 O O . ALA A 1 111 ? 4.035 -2.564 -9.961 1 86.19 111 ALA A O 1
ATOM 844 N N . GLY A 1 112 ? 5.266 -0.995 -9.055 1 82.12 112 GLY A N 1
ATOM 845 C CA . GLY A 1 112 ? 4.77 0.015 -9.977 1 82.12 112 GLY A CA 1
ATOM 846 C C . GLY A 1 112 ? 5.613 0.145 -11.227 1 82.12 112 GLY A C 1
ATOM 847 O O . GLY A 1 112 ? 5.086 0.413 -12.312 1 82.12 112 GLY A O 1
ATOM 848 N N . ALA A 1 113 ? 6.859 -0.055 -11.172 1 79.19 113 ALA A N 1
ATOM 849 C CA . ALA A 1 113 ? 7.734 0.312 -12.281 1 79.19 113 ALA A CA 1
ATOM 850 C C . ALA A 1 113 ? 8.211 -0.924 -13.039 1 79.19 113 ALA A C 1
ATOM 852 O O . ALA A 1 113 ? 8.359 -0.892 -14.266 1 79.19 113 ALA A O 1
ATOM 853 N N . TRP A 1 114 ? 8.344 -2.014 -12.398 1 82.62 114 TRP A N 1
ATOM 854 C CA . TRP A 1 114 ? 9.008 -3.156 -13.023 1 82.62 114 TRP A CA 1
ATOM 855 C C . TRP A 1 114 ? 8.031 -4.309 -13.219 1 82.62 114 TRP A C 1
ATOM 857 O O . TRP A 1 114 ? 8.156 -5.082 -14.172 1 82.62 114 TRP A O 1
ATOM 867 N N . LEU A 1 115 ? 7.121 -4.371 -12.414 1 89.06 115 LEU A N 1
ATOM 868 C CA . LEU A 1 115 ? 6.25 -5.539 -12.336 1 89.06 115 LEU A CA 1
ATOM 869 C C . LEU A 1 115 ? 5.512 -5.75 -13.656 1 89.06 115 LEU A C 1
ATOM 871 O O . LEU A 1 115 ? 5.348 -6.891 -14.102 1 89.06 115 LEU A O 1
ATOM 875 N N . PRO A 1 116 ? 5.078 -4.691 -14.359 1 89.06 116 PRO A N 1
ATOM 876 C CA . PRO A 1 116 ? 4.387 -4.934 -15.625 1 89.06 116 PRO A CA 1
ATOM 877 C C . PRO A 1 116 ? 5.234 -5.723 -16.625 1 89.06 116 PRO A C 1
ATOM 879 O O . PRO A 1 116 ? 4.758 -6.695 -17.203 1 89.06 116 PRO A O 1
ATOM 882 N N . GLN A 1 117 ? 6.43 -5.344 -16.719 1 87.5 117 GLN A N 1
ATOM 883 C CA . GLN A 1 117 ? 7.32 -6.012 -17.672 1 87.5 117 GLN A CA 1
ATOM 884 C C . GLN A 1 117 ? 7.637 -7.434 -17.203 1 87.5 117 GLN A C 1
ATOM 886 O O . GLN A 1 117 ? 7.695 -8.359 -18.031 1 87.5 117 GLN A O 1
ATOM 891 N N . VAL A 1 118 ? 7.816 -7.551 -15.969 1 89.25 118 VAL A N 1
ATOM 892 C CA . VAL A 1 118 ? 8.133 -8.852 -15.391 1 89.25 118 VAL A CA 1
ATOM 893 C C . VAL A 1 118 ? 6.965 -9.812 -15.594 1 89.25 118 VAL A C 1
ATOM 895 O O . VAL A 1 118 ? 7.148 -10.945 -16.031 1 89.25 118 VAL A O 1
ATOM 898 N N . LEU A 1 119 ? 5.781 -9.336 -15.281 1 91.31 119 LEU A N 1
ATOM 899 C CA . LEU A 1 119 ? 4.594 -10.18 -15.414 1 91.31 119 LEU A CA 1
ATOM 900 C C . LEU A 1 119 ? 4.328 -10.516 -16.875 1 91.31 119 LEU A C 1
ATOM 902 O O . LEU A 1 119 ? 3.842 -11.602 -17.188 1 91.31 119 LEU A O 1
ATOM 906 N N . HIS A 1 120 ? 4.637 -9.57 -17.734 1 88.69 120 HIS A N 1
ATOM 907 C CA . HIS A 1 120 ? 4.477 -9.828 -19.156 1 88.69 120 HIS A CA 1
ATOM 908 C C . HIS A 1 120 ? 5.344 -11.008 -19.609 1 88.69 120 HIS A C 1
ATOM 910 O O . HIS A 1 120 ? 4.848 -11.945 -20.234 1 88.69 120 HIS A O 1
ATOM 916 N N . ALA A 1 121 ? 6.586 -10.938 -19.234 1 84.06 121 ALA A N 1
ATOM 917 C CA . ALA A 1 121 ? 7.535 -11.984 -19.594 1 84.06 121 ALA A CA 1
ATOM 918 C C . ALA A 1 121 ? 7.168 -13.312 -18.922 1 84.06 121 ALA A C 1
ATOM 920 O O . ALA A 1 121 ? 7.18 -14.359 -19.562 1 84.06 121 ALA A O 1
ATOM 921 N N . PHE A 1 122 ? 6.84 -13.281 -17.688 1 87.31 122 PHE A N 1
ATOM 922 C CA . PHE A 1 122 ? 6.504 -14.469 -16.906 1 87.31 122 PHE A CA 1
ATOM 923 C C . PHE A 1 122 ? 5.207 -15.094 -17.406 1 87.31 122 PHE A C 1
ATOM 925 O O . PHE A 1 122 ? 5.117 -16.312 -17.547 1 87.31 122 PHE A O 1
ATOM 932 N N . GLY A 1 123 ? 4.227 -14.266 -17.625 1 84.38 123 GLY A N 1
ATOM 933 C CA . GLY A 1 123 ? 2.912 -14.727 -18.047 1 84.38 123 GLY A CA 1
ATOM 934 C C . GLY A 1 123 ? 2.924 -15.43 -19.391 1 84.38 123 GLY A C 1
ATOM 935 O O . GLY A 1 123 ? 2.119 -16.328 -19.625 1 84.38 123 GLY A O 1
ATOM 936 N N . ARG A 1 124 ? 3.756 -14.984 -20.25 1 79.31 124 ARG A N 1
ATOM 937 C CA . ARG A 1 124 ? 3.889 -15.609 -21.562 1 79.31 124 ARG A CA 1
ATOM 938 C C . ARG A 1 124 ? 4.332 -17.062 -21.422 1 79.31 124 ARG A C 1
ATOM 940 O O . ARG A 1 124 ? 3.861 -17.938 -22.172 1 79.31 124 ARG A O 1
ATOM 947 N N . LEU A 1 125 ? 5.148 -17.266 -20.5 1 75.5 125 LEU A N 1
ATOM 948 C CA . LEU A 1 125 ? 5.719 -18.594 -20.312 1 75.5 125 LEU A CA 1
ATOM 949 C C . LEU A 1 125 ? 4.859 -19.422 -19.359 1 75.5 125 LEU A C 1
ATOM 951 O O . LEU A 1 125 ? 4.871 -20.656 -19.422 1 75.5 125 LEU A O 1
ATOM 955 N N . HIS A 1 126 ? 4.125 -18.719 -18.516 1 81.88 126 HIS A N 1
ATOM 956 C CA . HIS A 1 126 ? 3.309 -19.391 -17.516 1 81.88 126 HIS A CA 1
ATOM 957 C C . HIS A 1 126 ? 1.91 -18.781 -17.453 1 81.88 126 HIS A C 1
ATOM 959 O O . HIS A 1 126 ? 1.517 -18.219 -16.422 1 81.88 126 HIS A O 1
ATOM 965 N N . PRO A 1 127 ? 1.098 -19.016 -18.406 1 77.06 127 PRO A N 1
ATOM 966 C CA . PRO A 1 127 ? -0.193 -18.344 -18.531 1 77.06 127 PRO A CA 1
ATOM 967 C C . PRO A 1 127 ? -1.195 -18.766 -17.469 1 77.06 127 PRO A C 1
ATOM 969 O O . PRO A 1 127 ? -2.18 -18.062 -17.219 1 77.06 127 PRO A O 1
ATOM 972 N N . ARG A 1 128 ? -0.978 -19.844 -16.766 1 78.38 128 ARG A N 1
ATOM 973 C CA . ARG A 1 128 ? -1.94 -20.328 -15.789 1 78.38 128 ARG A CA 1
ATOM 974 C C . ARG A 1 128 ? -1.442 -20.094 -14.367 1 78.38 128 ARG A C 1
ATOM 976 O O . ARG A 1 128 ? -2.049 -20.562 -13.406 1 78.38 128 ARG A O 1
ATOM 983 N N . ALA A 1 129 ? -0.368 -19.422 -14.297 1 82.31 129 ALA A N 1
ATOM 984 C CA . ALA A 1 129 ? 0.189 -19.141 -12.984 1 82.31 129 ALA A CA 1
ATOM 985 C C . ALA A 1 129 ? -0.714 -18.188 -12.195 1 82.31 129 ALA A C 1
ATOM 987 O O . ALA A 1 129 ? -1.407 -17.359 -12.789 1 82.31 129 ALA A O 1
ATOM 988 N N . THR A 1 130 ? -0.738 -18.422 -10.906 1 88 130 THR A N 1
ATOM 989 C CA . THR A 1 130 ? -1.416 -17.531 -9.977 1 88 130 THR A CA 1
ATOM 990 C C . THR A 1 130 ? -0.412 -16.859 -9.039 1 88 130 THR A C 1
ATOM 992 O O . THR A 1 130 ? 0.456 -17.531 -8.469 1 88 130 THR A O 1
ATOM 995 N N . ILE A 1 131 ? -0.55 -15.523 -8.961 1 91.94 131 ILE A N 1
ATOM 996 C CA . ILE A 1 131 ? 0.41 -14.781 -8.156 1 91.94 131 ILE A CA 1
ATOM 997 C C . ILE A 1 131 ? -0.323 -14.031 -7.047 1 91.94 131 ILE A C 1
ATOM 999 O O . ILE A 1 131 ? -1.361 -13.406 -7.285 1 91.94 131 ILE A O 1
ATOM 1003 N N . GLU A 1 132 ? 0.142 -14.172 -5.863 1 93.12 132 GLU A N 1
ATOM 1004 C CA . GLU A 1 132 ? -0.2 -13.305 -4.742 1 93.12 132 GLU A CA 1
ATOM 1005 C C . GLU A 1 132 ? 0.945 -12.352 -4.41 1 93.12 132 GLU A C 1
ATOM 1007 O O . GLU A 1 132 ? 2.043 -12.789 -4.059 1 93.12 132 GLU A O 1
ATOM 1012 N N . LEU A 1 133 ? 0.638 -11.086 -4.535 1 94.19 133 LEU A N 1
ATOM 1013 C CA . LEU A 1 133 ? 1.677 -10.078 -4.324 1 94.19 133 LEU A CA 1
ATOM 1014 C C . LEU A 1 133 ? 1.411 -9.281 -3.049 1 94.19 133 LEU A C 1
ATOM 1016 O O . LEU A 1 133 ? 0.338 -8.695 -2.893 1 94.19 133 LEU A O 1
ATOM 1020 N N . LYS A 1 134 ? 2.352 -9.289 -2.221 1 92.62 134 LYS A N 1
ATOM 1021 C CA . LYS A 1 134 ? 2.332 -8.422 -1.042 1 92.62 134 LYS A CA 1
ATOM 1022 C C . LYS A 1 134 ? 3.346 -7.293 -1.175 1 92.62 134 LYS A C 1
ATOM 1024 O O . LYS A 1 134 ? 4.539 -7.539 -1.367 1 92.62 134 LYS A O 1
ATOM 1029 N N . VAL A 1 135 ? 2.789 -6.125 -1.048 1 90.69 135 VAL A N 1
ATOM 1030 C CA . VAL A 1 135 ? 3.66 -4.957 -1.144 1 90.69 135 VAL A CA 1
ATOM 1031 C C . VAL A 1 135 ? 3.971 -4.43 0.254 1 90.69 135 VAL A C 1
ATOM 1033 O O . VAL A 1 135 ? 3.078 -4.324 1.099 1 90.69 135 VAL A O 1
ATOM 1036 N N . GLY A 1 136 ? 5.277 -4.09 0.483 1 86.69 136 GLY A N 1
ATOM 1037 C CA . GLY A 1 136 ? 5.672 -3.6 1.796 1 86.69 136 GLY A CA 1
ATOM 1038 C C . GLY A 1 136 ? 7.152 -3.281 1.896 1 86.69 136 GLY A C 1
ATOM 1039 O O . GLY A 1 136 ? 7.844 -3.195 0.878 1 86.69 136 GLY A O 1
ATOM 1040 N N . VAL A 1 137 ? 7.496 -3.086 3.178 1 83.56 137 VAL A N 1
ATOM 1041 C CA . VAL A 1 137 ? 8.906 -2.814 3.459 1 83.56 137 VAL A CA 1
ATOM 1042 C C . VAL A 1 137 ? 9.695 -4.117 3.424 1 83.56 137 VAL A C 1
ATOM 1044 O O . VAL A 1 137 ? 9.234 -5.148 3.92 1 83.56 137 VAL A O 1
ATOM 1047 N N . THR A 1 138 ? 10.891 -4.043 2.904 1 87.06 138 THR A N 1
ATOM 1048 C CA . THR A 1 138 ? 11.688 -5.234 2.639 1 87.06 138 THR A CA 1
ATOM 1049 C C . THR A 1 138 ? 11.906 -6.035 3.92 1 87.06 138 THR A C 1
ATOM 1051 O O . THR A 1 138 ? 11.766 -7.258 3.926 1 87.06 138 THR A O 1
ATOM 1054 N N . ALA A 1 139 ? 12.227 -5.34 5.004 1 83.69 139 ALA A N 1
ATOM 1055 C CA . ALA A 1 139 ? 12.508 -6.027 6.262 1 83.69 139 ALA A CA 1
ATOM 1056 C C . ALA A 1 139 ? 11.32 -6.867 6.715 1 83.69 139 ALA A C 1
ATOM 1058 O O . ALA A 1 139 ? 11.492 -8.008 7.148 1 83.69 139 ALA A O 1
ATOM 1059 N N . ASP A 1 140 ? 10.195 -6.328 6.602 1 84.88 140 ASP A N 1
ATOM 1060 C CA . ASP A 1 140 ? 8.977 -7.035 6.98 1 84.88 140 ASP A CA 1
ATOM 1061 C C . ASP A 1 140 ? 8.703 -8.203 6.035 1 84.88 140 ASP A C 1
ATOM 1063 O O . ASP A 1 140 ? 8.273 -9.273 6.469 1 84.88 140 ASP A O 1
ATOM 1067 N N . LEU A 1 141 ? 8.906 -7.988 4.812 1 90.44 141 LEU A N 1
ATOM 1068 C CA . LEU A 1 141 ? 8.688 -9.023 3.814 1 90.44 141 LEU A CA 1
ATOM 1069 C C . LEU A 1 141 ? 9.617 -10.211 4.043 1 90.44 141 LEU A C 1
ATOM 1071 O O . LEU A 1 141 ? 9.211 -11.367 3.91 1 90.44 141 LEU A O 1
ATOM 1075 N N . LEU A 1 142 ? 10.781 -9.898 4.414 1 88.31 142 LEU A N 1
ATOM 1076 C CA . LEU A 1 142 ? 11.75 -10.961 4.652 1 88.31 142 LEU A CA 1
ATOM 1077 C C . LEU A 1 142 ? 11.391 -11.75 5.906 1 88.31 142 LEU A C 1
ATOM 1079 O O . LEU A 1 142 ? 11.617 -12.961 5.969 1 88.31 142 LEU A O 1
ATOM 1083 N N . ARG A 1 143 ? 10.891 -11.062 6.859 1 85.5 143 ARG A N 1
ATOM 1084 C CA . ARG A 1 143 ? 10.391 -11.773 8.039 1 85.5 143 ARG A CA 1
ATOM 1085 C C . ARG A 1 143 ? 9.266 -12.727 7.664 1 85.5 143 ARG A C 1
ATOM 1087 O O . ARG A 1 143 ? 9.227 -13.867 8.141 1 85.5 143 ARG A O 1
ATOM 1094 N N . GLN A 1 144 ? 8.422 -12.258 6.832 1 86.56 144 GLN A N 1
ATOM 1095 C CA . GLN A 1 144 ? 7.332 -13.102 6.363 1 86.56 144 GLN A CA 1
ATOM 1096 C C . GLN A 1 144 ? 7.852 -14.266 5.523 1 86.56 144 GLN A C 1
ATOM 1098 O O . GLN A 1 144 ? 7.316 -15.375 5.59 1 86.56 144 GLN A O 1
ATOM 1103 N N . GLN A 1 145 ? 8.812 -13.992 4.777 1 86 145 GLN A N 1
ATOM 1104 C CA . GLN A 1 145 ? 9.43 -15.055 3.99 1 86 145 GLN A CA 1
ATOM 1105 C C . GLN A 1 145 ? 10.039 -16.125 4.891 1 86 145 GLN A C 1
ATOM 1107 O O . GLN A 1 145 ? 9.867 -17.328 4.645 1 86 145 GLN A O 1
ATOM 1112 N N . ALA A 1 146 ? 10.688 -15.688 5.898 1 81.06 146 ALA A N 1
ATOM 1113 C CA . ALA A 1 146 ? 11.32 -16.609 6.844 1 81.06 146 ALA A CA 1
ATOM 1114 C C . ALA A 1 146 ? 10.281 -17.5 7.523 1 81.06 146 ALA A C 1
ATOM 1116 O O . ALA A 1 146 ? 10.57 -18.641 7.863 1 81.06 146 ALA A O 1
ATOM 1117 N N . SER A 1 147 ? 9.148 -16.938 7.637 1 78.06 147 SER A N 1
ATOM 1118 C CA . SER A 1 147 ? 8.07 -17.703 8.266 1 78.06 147 SER A CA 1
ATOM 1119 C C . SER A 1 147 ? 7.312 -18.531 7.238 1 78.06 147 SER A C 1
ATOM 1121 O O . SER A 1 147 ? 6.293 -19.141 7.562 1 78.06 147 SER A O 1
ATOM 1123 N N . GLY A 1 148 ? 7.707 -18.469 6.008 1 77.38 148 GLY A N 1
ATOM 1124 C CA . GLY A 1 148 ? 7.141 -19.312 4.973 1 77.38 148 GLY A CA 1
ATOM 1125 C C . GLY A 1 148 ? 5.934 -18.703 4.289 1 77.38 148 GLY A C 1
ATOM 1126 O O . GLY A 1 148 ? 5.25 -19.359 3.504 1 77.38 148 GLY A O 1
ATOM 1127 N N . ARG A 1 149 ? 5.703 -17.484 4.496 1 83.06 149 ARG A N 1
ATOM 1128 C CA . ARG A 1 149 ? 4.508 -16.844 3.959 1 83.06 149 ARG A CA 1
ATOM 1129 C C . ARG A 1 149 ? 4.766 -16.281 2.568 1 83.06 149 ARG A C 1
ATOM 1131 O O . ARG A 1 149 ? 3.824 -15.961 1.84 1 83.06 149 ARG A O 1
ATOM 1138 N N . LEU A 1 150 ? 6.055 -16.141 2.219 1 88.69 150 LEU A N 1
ATOM 1139 C CA . LEU A 1 150 ? 6.445 -15.641 0.902 1 88.69 150 LEU A CA 1
ATOM 1140 C C . LEU A 1 150 ? 7.492 -16.547 0.268 1 88.69 150 LEU A C 1
ATOM 1142 O O . LEU A 1 150 ? 8.383 -17.062 0.958 1 88.69 150 LEU A O 1
ATOM 1146 N N . ASP A 1 151 ? 7.359 -16.719 -1.022 1 86.69 151 ASP A N 1
ATOM 1147 C CA . ASP A 1 151 ? 8.281 -17.578 -1.759 1 86.69 151 ASP A CA 1
ATOM 1148 C C . ASP A 1 151 ? 9.469 -16.781 -2.285 1 86.69 151 ASP A C 1
ATOM 1150 O O . ASP A 1 151 ? 10.602 -17.281 -2.297 1 86.69 151 ASP A O 1
ATOM 1154 N N . VAL A 1 152 ? 9.172 -15.602 -2.756 1 90.62 152 VAL A N 1
ATOM 1155 C CA . VAL A 1 152 ? 10.203 -14.727 -3.303 1 90.62 152 VAL A CA 1
ATOM 1156 C C . VAL A 1 152 ? 9.945 -13.289 -2.854 1 90.62 152 VAL A C 1
ATOM 1158 O O . VAL A 1 152 ? 8.797 -12.852 -2.785 1 90.62 152 VAL A O 1
ATOM 1161 N N . VAL A 1 153 ? 11.047 -12.578 -2.547 1 92 153 VAL A N 1
ATOM 1162 C CA . VAL A 1 153 ? 10.945 -11.172 -2.184 1 92 153 VAL A CA 1
ATOM 1163 C C . VAL A 1 153 ? 11.828 -10.336 -3.107 1 92 153 VAL A C 1
ATOM 1165 O O . VAL A 1 153 ? 12.984 -10.68 -3.354 1 92 153 VAL A O 1
ATOM 1168 N N . PHE A 1 154 ? 11.203 -9.359 -3.676 1 91.31 154 PHE A N 1
ATOM 1169 C CA . PHE A 1 154 ? 11.945 -8.344 -4.414 1 91.31 154 PHE A CA 1
ATOM 1170 C C . PHE A 1 154 ? 12 -7.039 -3.625 1 91.31 154 PHE A C 1
ATOM 1172 O O . PHE A 1 154 ? 10.977 -6.379 -3.422 1 91.31 154 PHE A O 1
ATOM 1179 N N . GLY A 1 155 ? 13.172 -6.766 -3.16 1 89.06 155 GLY A N 1
ATOM 1180 C CA . GLY A 1 155 ? 13.273 -5.586 -2.312 1 89.06 155 GLY A CA 1
ATOM 1181 C C . GLY A 1 155 ? 14.648 -4.945 -2.342 1 89.06 155 GLY A C 1
ATOM 1182 O O . GLY A 1 155 ? 15.461 -5.238 -3.223 1 89.06 155 GLY A O 1
ATOM 1183 N N . LYS A 1 156 ? 14.758 -3.943 -1.454 1 85.25 156 LYS A N 1
ATOM 1184 C CA . LYS A 1 156 ? 16.016 -3.197 -1.36 1 85.25 156 LYS A CA 1
ATOM 1185 C C . LYS A 1 156 ? 16.812 -3.611 -0.127 1 85.25 156 LYS A C 1
ATOM 1187 O O . LYS A 1 156 ? 16.234 -4.031 0.878 1 85.25 156 LYS A O 1
ATOM 1192 N N . HIS A 1 157 ? 18.047 -3.674 -0.381 1 71.25 157 HIS A N 1
ATOM 1193 C CA . HIS A 1 157 ? 18.922 -3.984 0.739 1 71.25 157 HIS A CA 1
ATOM 1194 C C . HIS A 1 157 ? 19.062 -2.791 1.68 1 71.25 157 HIS A C 1
ATOM 1196 O O . HIS A 1 157 ? 19.219 -1.654 1.229 1 71.25 157 HIS A O 1
ATOM 1202 N N . CYS A 1 158 ? 18.625 -3.025 2.906 1 61.72 158 CYS A N 1
ATOM 1203 C CA . CYS A 1 158 ? 18.938 -2.016 3.916 1 61.72 158 CYS A CA 1
ATOM 1204 C C . CYS A 1 158 ? 19.969 -2.533 4.906 1 61.72 158 CYS A C 1
ATOM 1206 O O . CYS A 1 158 ? 20.25 -3.73 4.941 1 61.72 158 CYS A O 1
ATOM 1208 N N . SER A 1 159 ? 20.672 -1.529 5.457 1 58.59 159 SER A N 1
ATOM 1209 C CA . SER A 1 159 ? 21.766 -1.84 6.367 1 58.59 159 SER A CA 1
ATOM 1210 C C . SER A 1 159 ? 21.375 -2.938 7.352 1 58.59 159 SER A C 1
ATOM 1212 O O . SER A 1 159 ? 22.234 -3.633 7.887 1 58.59 159 SER A O 1
ATOM 1214 N N . ARG A 1 160 ? 20.188 -3.148 7.484 1 56.84 160 ARG A N 1
ATOM 1215 C CA . ARG A 1 160 ? 19.734 -4.082 8.508 1 56.84 160 ARG A CA 1
ATOM 1216 C C . ARG A 1 160 ? 19.672 -5.504 7.965 1 56.84 160 ARG A C 1
ATOM 1218 O O . ARG A 1 160 ? 19.422 -6.449 8.711 1 56.84 160 ARG A O 1
ATOM 1225 N N . ILE A 1 161 ? 19.781 -5.637 6.688 1 59.72 161 ILE A N 1
ATOM 1226 C CA . ILE A 1 161 ? 19.641 -6.957 6.078 1 59.72 161 ILE A CA 1
ATOM 1227 C C . ILE A 1 161 ? 21.031 -7.512 5.758 1 59.72 161 ILE A C 1
ATOM 1229 O O . ILE A 1 161 ? 21.891 -6.801 5.23 1 59.72 161 ILE A O 1
ATOM 1233 N N . ASP A 1 162 ? 21.312 -8.664 6.305 1 56.59 162 ASP A N 1
ATOM 1234 C CA . ASP A 1 162 ? 22.562 -9.336 6.008 1 56.59 162 ASP A CA 1
ATOM 1235 C C . ASP A 1 162 ? 22.781 -9.453 4.5 1 56.59 162 ASP A C 1
ATOM 1237 O O . ASP A 1 162 ? 21.891 -9.875 3.771 1 56.59 162 ASP A O 1
ATOM 1241 N N . ASP A 1 163 ? 23.828 -8.789 3.934 1 54.56 163 ASP A N 1
ATOM 1242 C CA . ASP A 1 163 ? 24.25 -8.68 2.539 1 54.56 163 ASP A CA 1
ATOM 1243 C C . ASP A 1 163 ? 24.188 -10.039 1.839 1 54.56 163 ASP A C 1
ATOM 1245 O O . ASP A 1 163 ? 23.922 -10.109 0.637 1 54.56 163 ASP A O 1
ATOM 1249 N N . LYS A 1 164 ? 24.484 -11.125 2.504 1 57 164 LYS A N 1
ATOM 1250 C CA . LYS A 1 164 ? 24.781 -12.367 1.799 1 57 164 LYS A CA 1
ATOM 1251 C C . LYS A 1 164 ? 23.516 -13.062 1.34 1 57 164 LYS A C 1
ATOM 1253 O O . LYS A 1 164 ? 23.562 -14.016 0.564 1 57 164 LYS A O 1
ATOM 1258 N N . ALA A 1 165 ? 22.312 -12.484 1.639 1 64.88 165 ALA A N 1
ATOM 1259 C CA . ALA A 1 165 ? 21.188 -13.383 1.429 1 64.88 165 ALA A CA 1
ATOM 1260 C C . ALA A 1 165 ? 20.438 -13.031 0.144 1 64.88 165 ALA A C 1
ATOM 1262 O O . ALA A 1 165 ? 19.781 -13.891 -0.453 1 64.88 165 ALA A O 1
ATOM 1263 N N . GLY A 1 166 ? 20.75 -11.922 -0.501 1 80.06 166 GLY A N 1
ATOM 1264 C CA . GLY A 1 166 ? 19.953 -11.586 -1.672 1 80.06 166 GLY A CA 1
ATOM 1265 C C . GLY A 1 166 ? 20.797 -11.414 -2.928 1 80.06 166 GLY A C 1
ATOM 1266 O O . GLY A 1 166 ? 22.016 -11.219 -2.85 1 80.06 166 GLY A O 1
ATOM 1267 N N . GLU A 1 167 ? 20.219 -11.781 -4.109 1 82.88 167 GLU A N 1
ATOM 1268 C CA . GLU A 1 167 ? 20.844 -11.57 -5.41 1 82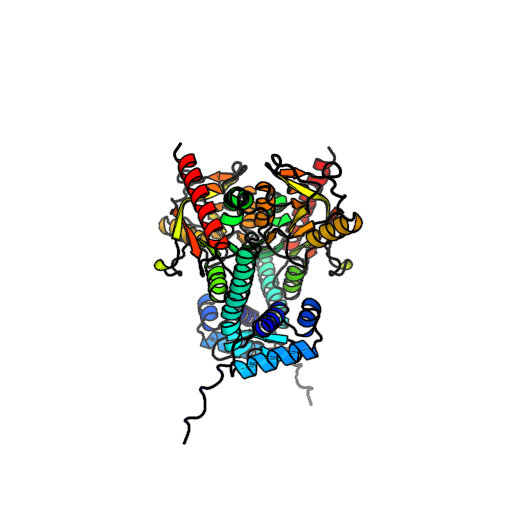.88 167 GLU A CA 1
ATOM 1269 C C . GLU A 1 167 ? 20.578 -10.156 -5.93 1 82.88 167 GLU A C 1
ATOM 1271 O O . GLU A 1 167 ? 19.422 -9.742 -6.016 1 82.88 167 GLU A O 1
ATOM 1276 N N . LEU A 1 168 ? 21.656 -9.469 -6.25 1 84.12 168 LEU A N 1
ATOM 1277 C CA . LEU A 1 168 ? 21.484 -8.148 -6.848 1 84.12 168 LEU A CA 1
ATOM 1278 C C . LEU A 1 168 ? 20.922 -8.258 -8.266 1 84.12 168 LEU A C 1
ATOM 1280 O O . LEU A 1 168 ? 21.484 -8.969 -9.102 1 84.12 168 LEU A O 1
ATOM 1284 N N . LEU A 1 169 ? 19.875 -7.641 -8.461 1 81.81 169 LEU A N 1
ATOM 1285 C CA . LEU A 1 169 ? 19.25 -7.68 -9.773 1 81.81 169 LEU A CA 1
ATOM 1286 C C . LEU A 1 169 ? 19.656 -6.48 -10.617 1 81.81 169 LEU A C 1
ATOM 1288 O O . LEU A 1 169 ? 20.062 -6.637 -11.773 1 81.81 169 LEU A O 1
ATOM 1292 N N . TRP A 1 170 ? 19.562 -5.281 -10.07 1 79.19 170 TRP A N 1
ATOM 1293 C CA . TRP A 1 170 ? 19.969 -4.07 -10.766 1 79.19 170 TRP A CA 1
ATOM 1294 C C . TRP A 1 170 ? 20.125 -2.908 -9.789 1 79.19 170 TRP A C 1
ATOM 1296 O O . TRP A 1 170 ? 19.766 -3.021 -8.617 1 79.19 170 TRP A O 1
ATOM 1306 N N . GLU A 1 171 ? 20.75 -1.92 -10.297 1 83.38 171 GLU A N 1
ATOM 1307 C CA . GLU A 1 171 ? 20.922 -0.671 -9.562 1 83.38 171 GLU A CA 1
ATOM 1308 C C . GLU A 1 171 ? 20.547 0.533 -10.422 1 83.38 171 GLU A C 1
ATOM 1310 O O . GLU A 1 171 ? 20.734 0.519 -11.641 1 83.38 171 GLU A O 1
ATOM 1315 N N . GLU A 1 172 ? 19.906 1.454 -9.781 1 84.31 172 GLU A N 1
ATOM 1316 C CA . GLU A 1 172 ? 19.609 2.697 -10.484 1 84.31 172 GLU A CA 1
ATOM 1317 C C . GLU A 1 172 ? 19.688 3.898 -9.547 1 84.31 172 GLU A C 1
ATOM 1319 O O . GLU A 1 172 ? 19.594 3.748 -8.328 1 84.31 172 GLU A O 1
ATOM 1324 N N . PRO A 1 173 ? 19.922 5.086 -10.125 1 90.25 173 PRO A N 1
ATOM 1325 C CA . PRO A 1 173 ? 20.031 6.273 -9.273 1 90.25 173 PRO A CA 1
ATOM 1326 C C . PRO A 1 173 ? 18.75 6.59 -8.523 1 90.25 173 PRO A C 1
ATOM 1328 O O . PRO A 1 173 ? 17.656 6.43 -9.07 1 90.25 173 PRO A O 1
ATOM 1331 N N . LEU A 1 174 ? 18.984 6.957 -7.266 1 93.25 174 LEU A N 1
ATOM 1332 C CA . LEU A 1 174 ? 17.938 7.629 -6.52 1 93.25 174 LEU A CA 1
ATOM 1333 C C . LEU A 1 174 ? 17.906 9.125 -6.832 1 93.25 174 LEU A C 1
ATOM 1335 O O . LEU A 1 174 ? 18.969 9.758 -6.918 1 93.25 174 LEU A O 1
ATOM 1339 N N . VAL A 1 175 ? 16.719 9.695 -7.078 1 96.31 175 VAL A N 1
ATOM 1340 C CA . VAL A 1 175 ? 16.656 11.102 -7.48 1 96.31 175 VAL A CA 1
ATOM 1341 C C . VAL A 1 175 ? 15.617 11.836 -6.633 1 96.31 175 VAL A C 1
ATOM 1343 O O . VAL A 1 175 ? 14.641 11.234 -6.176 1 96.31 175 VAL A O 1
ATOM 1346 N N . TRP A 1 176 ? 15.891 13.102 -6.492 1 97.94 176 TRP A N 1
ATOM 1347 C CA . TRP A 1 176 ? 14.875 13.992 -5.934 1 97.94 176 TRP A CA 1
ATOM 1348 C C . TRP A 1 176 ? 13.781 14.289 -6.953 1 97.94 176 TRP A C 1
ATOM 1350 O O . TRP A 1 176 ? 14.078 14.617 -8.109 1 97.94 176 TRP A O 1
ATOM 1360 N N . ALA A 1 177 ? 12.547 14.148 -6.555 1 97.56 177 ALA A N 1
ATOM 1361 C CA . ALA A 1 177 ? 11.43 14.375 -7.473 1 97.56 177 ALA A CA 1
ATOM 1362 C C . ALA A 1 177 ? 10.484 15.453 -6.934 1 97.56 177 ALA A C 1
ATOM 1364 O O . ALA A 1 177 ? 10.102 15.414 -5.762 1 97.56 177 ALA A O 1
ATOM 1365 N N . PHE A 1 178 ? 10.148 16.391 -7.793 1 97.38 178 PHE A N 1
ATOM 1366 C CA . PHE A 1 178 ? 9.25 17.484 -7.449 1 97.38 178 PHE A CA 1
ATOM 1367 C C . PHE A 1 178 ? 8.43 17.906 -8.656 1 97.38 178 PHE A C 1
ATOM 1369 O O . PHE A 1 178 ? 8.727 17.516 -9.789 1 97.38 178 PHE A O 1
ATOM 1376 N N . ALA A 1 179 ? 7.348 18.672 -8.406 1 96.56 179 ALA A N 1
ATOM 1377 C CA . ALA A 1 179 ? 6.461 19.125 -9.469 1 96.56 179 ALA A CA 1
ATOM 1378 C C . ALA A 1 179 ? 7.227 19.922 -10.523 1 96.56 179 ALA A C 1
ATOM 1380 O O . ALA A 1 179 ? 8.016 20.812 -10.18 1 96.56 179 ALA A O 1
ATOM 1381 N N . SER A 1 180 ? 6.926 19.625 -11.773 1 95.19 180 SER A N 1
ATOM 1382 C CA . SER A 1 180 ? 7.637 20.266 -12.875 1 95.19 180 SER A CA 1
ATOM 1383 C C . SER A 1 180 ? 7.262 21.734 -13 1 95.19 180 SER A C 1
ATOM 1385 O O . SER A 1 180 ? 8.055 22.547 -13.484 1 95.19 180 SER A O 1
ATOM 1387 N N . ASP A 1 181 ? 6.137 22.078 -12.492 1 91.44 181 ASP A N 1
ATOM 1388 C CA . ASP A 1 181 ? 5.625 23.438 -12.688 1 91.44 181 ASP A CA 1
ATOM 1389 C C . ASP A 1 181 ? 5.734 24.25 -11.406 1 91.44 181 ASP A C 1
ATOM 1391 O O . ASP A 1 181 ? 5.125 25.328 -11.289 1 91.44 181 ASP A O 1
ATOM 1395 N N . ALA A 1 182 ? 6.469 23.75 -10.484 1 89.81 182 ALA A N 1
ATOM 1396 C CA . ALA A 1 182 ? 6.637 24.469 -9.227 1 89.81 182 ALA A CA 1
ATOM 1397 C C . ALA A 1 182 ? 8.109 24.703 -8.914 1 89.81 182 ALA A C 1
ATOM 1399 O O . ALA A 1 182 ? 8.977 23.969 -9.406 1 89.81 182 ALA A O 1
ATOM 1400 N N . ALA A 1 183 ? 8.328 25.734 -8.125 1 86.81 183 ALA A N 1
ATOM 1401 C CA . ALA A 1 183 ? 9.695 26.062 -7.723 1 86.81 183 ALA A CA 1
ATOM 1402 C C . ALA A 1 183 ? 9.914 25.766 -6.238 1 86.81 183 ALA A C 1
ATOM 1404 O O . ALA A 1 183 ? 8.977 25.875 -5.441 1 86.81 183 ALA A O 1
ATOM 1405 N N . LEU A 1 184 ? 11.047 25.375 -5.941 1 88.81 184 LEU A N 1
ATOM 1406 C CA . LEU A 1 184 ? 11.445 25.203 -4.551 1 88.81 184 LEU A CA 1
ATOM 1407 C C . LEU A 1 184 ? 12.094 26.469 -4.008 1 88.81 184 LEU A C 1
ATOM 1409 O O . LEU A 1 184 ? 12.859 27.125 -4.711 1 88.81 184 LEU A O 1
ATOM 1413 N N . ASP A 1 185 ? 11.672 26.812 -2.832 1 80.12 185 ASP A N 1
ATOM 1414 C CA . ASP A 1 185 ? 12.32 27.953 -2.178 1 80.12 185 ASP A CA 1
ATOM 1415 C C . ASP A 1 185 ? 13.594 27.516 -1.464 1 80.12 185 ASP A C 1
ATOM 1417 O O . ASP A 1 185 ? 13.539 26.781 -0.479 1 80.12 185 ASP A O 1
ATOM 1421 N N . ALA A 1 186 ? 14.695 28.047 -1.889 1 77.44 186 ALA A N 1
ATOM 1422 C CA . ALA A 1 186 ? 16 27.656 -1.352 1 77.44 186 ALA A CA 1
ATOM 1423 C C . ALA A 1 186 ? 16.203 28.203 0.059 1 77.44 186 ALA A C 1
ATOM 1425 O O . ALA A 1 186 ? 17.031 27.703 0.814 1 77.44 186 ALA A O 1
ATOM 1426 N N . ASN A 1 187 ? 15.391 29.172 0.385 1 78.94 187 ASN A N 1
ATOM 1427 C CA . ASN A 1 187 ? 15.617 29.844 1.661 1 78.94 187 ASN A CA 1
ATOM 1428 C C . ASN A 1 187 ? 14.781 29.219 2.775 1 78.94 187 ASN A C 1
ATOM 1430 O O . ASN A 1 187 ? 14.977 29.531 3.951 1 78.94 187 ASN A O 1
ATOM 1434 N N . ASP A 1 188 ? 13.938 28.344 2.363 1 85.62 188 ASP A N 1
ATOM 1435 C CA . ASP A 1 188 ? 13.078 27.703 3.355 1 85.62 188 ASP A CA 1
ATOM 1436 C C . ASP A 1 188 ? 13.484 26.25 3.572 1 85.62 188 ASP A C 1
ATOM 1438 O O . ASP A 1 188 ? 14.203 25.672 2.754 1 85.62 188 ASP A O 1
ATOM 1442 N N . ALA A 1 189 ? 13.109 25.828 4.734 1 92.94 189 ALA A N 1
ATOM 1443 C CA . ALA A 1 189 ? 13.312 24.391 4.961 1 92.94 189 ALA A CA 1
ATOM 1444 C C . ALA A 1 189 ? 12.617 23.562 3.885 1 92.94 189 ALA A C 1
ATOM 1446 O O . ALA A 1 189 ? 11.469 23.828 3.531 1 92.94 189 ALA A O 1
ATOM 1447 N N . LEU A 1 190 ? 13.375 22.656 3.34 1 94.5 190 LEU A N 1
ATOM 1448 C CA . LEU A 1 190 ? 12.867 21.797 2.273 1 94.5 190 LEU A CA 1
ATOM 1449 C C . LEU A 1 190 ? 11.742 20.906 2.783 1 94.5 190 LEU A C 1
ATOM 1451 O O . LEU A 1 190 ? 11.953 20.078 3.682 1 94.5 190 LEU A O 1
ATOM 1455 N N . PRO A 1 191 ? 10.516 21.094 2.285 1 95 191 PRO A N 1
ATOM 1456 C CA . PRO A 1 191 ? 9.461 20.141 2.652 1 95 191 PRO A CA 1
ATOM 1457 C C . PRO A 1 191 ? 9.656 18.766 2.014 1 95 191 PRO A C 1
ATOM 1459 O O . PRO A 1 191 ? 9.852 18.672 0.8 1 95 191 PRO A O 1
ATOM 1462 N N . LEU A 1 192 ? 9.578 17.734 2.846 1 97.12 192 LEU A N 1
ATOM 1463 C CA . LEU A 1 192 ? 9.852 16.375 2.359 1 97.12 192 LEU A CA 1
ATOM 1464 C C . LEU A 1 192 ? 8.617 15.492 2.473 1 97.12 192 LEU A C 1
ATOM 1466 O O . LEU A 1 192 ? 7.863 15.594 3.443 1 97.12 192 LEU A O 1
ATOM 1470 N N . ALA A 1 193 ? 8.398 14.68 1.491 1 97.5 193 ALA A N 1
ATOM 1471 C CA . ALA A 1 193 ? 7.473 13.547 1.528 1 97.5 193 ALA A CA 1
ATOM 1472 C C . ALA A 1 193 ? 8.227 12.227 1.563 1 97.5 193 ALA A C 1
ATOM 1474 O O . ALA A 1 193 ? 8.859 11.836 0.579 1 97.5 193 ALA A O 1
ATOM 1475 N N . LEU A 1 194 ? 8.117 11.539 2.705 1 95.94 194 LEU A N 1
ATOM 1476 C CA . LEU A 1 194 ? 8.938 10.344 2.887 1 95.94 194 LEU A CA 1
ATOM 1477 C C . LEU A 1 194 ? 8.117 9.211 3.492 1 95.94 194 LEU A C 1
ATOM 1479 O O . LEU A 1 194 ? 7.062 9.445 4.09 1 95.94 194 LEU A O 1
ATOM 1483 N N . PHE A 1 195 ? 8.633 7.988 3.293 1 92.38 195 PHE A N 1
ATOM 1484 C CA . PHE A 1 195 ? 8.125 6.832 4.023 1 92.38 195 PHE A CA 1
ATOM 1485 C C . PHE A 1 195 ? 8.508 6.91 5.492 1 92.38 195 PHE A C 1
ATOM 1487 O O . PHE A 1 195 ? 9.539 7.492 5.844 1 92.38 195 PHE A O 1
ATOM 1494 N N . PRO A 1 196 ? 7.668 6.289 6.336 1 87.62 196 PRO A N 1
ATOM 1495 C CA . PRO A 1 196 ? 8.117 6.164 7.723 1 87.62 196 PRO A CA 1
ATOM 1496 C C . PRO A 1 196 ? 9.336 5.266 7.875 1 87.62 196 PRO A C 1
ATOM 1498 O O . PRO A 1 196 ? 9.648 4.48 6.973 1 87.62 196 PRO A O 1
ATOM 1501 N N . GLU A 1 197 ? 9.945 5.422 9.008 1 85.44 197 GLU A N 1
ATOM 1502 C CA . GLU A 1 197 ? 11.055 4.531 9.336 1 85.44 197 GLU A CA 1
ATOM 1503 C C . GLU A 1 197 ? 10.555 3.139 9.703 1 85.44 197 GLU A C 1
ATOM 1505 O O . GLU A 1 197 ? 9.492 2.994 10.305 1 85.44 197 GLU A O 1
ATOM 1510 N N . PRO A 1 198 ? 11.398 2.188 9.242 1 81.75 198 PRO A N 1
ATOM 1511 C CA . PRO A 1 198 ? 12.656 2.207 8.484 1 81.75 198 PRO A CA 1
ATOM 1512 C C . PRO A 1 198 ? 12.43 2.199 6.977 1 81.75 198 PRO A C 1
ATOM 1514 O O . PRO A 1 198 ? 11.555 1.484 6.48 1 81.75 198 PRO A O 1
ATOM 1517 N N . CYS A 1 199 ? 13.188 2.979 6.266 1 86.69 199 CYS A N 1
ATOM 1518 C CA . CYS A 1 199 ? 13.141 3.047 4.809 1 86.69 199 CYS A CA 1
ATOM 1519 C C . CYS A 1 199 ? 14.469 3.516 4.238 1 86.69 199 CYS A C 1
ATOM 1521 O O . CYS A 1 199 ? 14.977 4.57 4.621 1 86.69 199 CYS A O 1
ATOM 1523 N N . VAL A 1 200 ? 14.969 2.799 3.297 1 87.62 200 VAL A N 1
ATOM 1524 C CA . VAL A 1 200 ? 16.281 3.068 2.727 1 87.62 200 VAL A CA 1
ATOM 1525 C C . VAL A 1 200 ? 16.266 4.406 1.993 1 87.62 200 VAL A C 1
ATOM 1527 O O . VAL A 1 200 ? 17.266 5.133 1.98 1 87.62 200 VAL A O 1
ATOM 1530 N N . TYR A 1 201 ? 15.172 4.75 1.362 1 91.69 201 TYR A N 1
ATOM 1531 C CA . TYR A 1 201 ? 15.07 6.016 0.65 1 91.69 201 TYR A CA 1
ATOM 1532 C C . TYR A 1 201 ? 15.094 7.191 1.621 1 91.69 201 TYR A C 1
ATOM 1534 O O . TYR A 1 201 ? 15.742 8.203 1.367 1 91.69 201 TYR A O 1
ATOM 1542 N N . ARG A 1 202 ? 14.312 7.035 2.672 1 93.25 202 ARG A N 1
ATOM 1543 C CA . ARG A 1 202 ? 14.289 8.055 3.715 1 93.25 202 ARG A CA 1
ATOM 1544 C C . ARG A 1 202 ? 15.68 8.289 4.289 1 93.25 202 ARG A C 1
ATOM 1546 O O . ARG A 1 202 ? 16.125 9.43 4.41 1 93.25 202 ARG A O 1
ATOM 1553 N N . GLU A 1 203 ? 16.328 7.203 4.605 1 92.06 203 GLU A N 1
ATOM 1554 C CA . GLU A 1 203 ? 17.656 7.285 5.184 1 92.06 203 GLU A CA 1
ATOM 1555 C C . GLU A 1 203 ? 18.625 7.984 4.234 1 92.06 203 GLU A C 1
ATOM 1557 O O . GLU A 1 203 ? 19.422 8.828 4.656 1 92.06 203 GLU A O 1
ATOM 1562 N N . ALA A 1 204 ? 18.594 7.633 3.014 1 93.75 204 ALA A N 1
ATOM 1563 C CA . ALA A 1 204 ? 19.453 8.242 2.006 1 93.75 204 ALA A CA 1
ATOM 1564 C C . ALA A 1 204 ? 19.203 9.734 1.887 1 93.75 204 ALA A C 1
ATOM 1566 O O . ALA A 1 204 ? 20.141 10.539 1.834 1 93.75 204 ALA A O 1
ATOM 1567 N N . ALA A 1 205 ? 17.984 10.117 1.879 1 96.25 205 ALA A N 1
ATOM 1568 C CA . ALA A 1 205 ? 17.594 11.523 1.747 1 96.25 205 ALA A CA 1
ATOM 1569 C C . ALA A 1 205 ? 18.078 12.344 2.938 1 96.25 205 ALA A C 1
ATOM 1571 O O . ALA A 1 205 ? 18.703 13.383 2.764 1 96.25 205 ALA A O 1
ATOM 1572 N N . LEU A 1 206 ? 17.781 11.836 4.098 1 96.12 206 LEU A N 1
ATOM 1573 C CA . LEU A 1 206 ? 18.109 12.586 5.309 1 96.12 206 LEU A CA 1
ATOM 1574 C C . LEU A 1 206 ? 19.609 12.68 5.512 1 96.12 206 LEU A C 1
ATOM 1576 O O . LEU A 1 206 ? 20.125 13.727 5.918 1 96.12 206 LEU A O 1
ATOM 1580 N N . ALA A 1 207 ? 20.297 11.586 5.234 1 95.5 207 ALA A N 1
ATOM 1581 C CA . ALA A 1 207 ? 21.75 11.609 5.332 1 95.5 207 ALA A CA 1
ATOM 1582 C C . ALA A 1 207 ? 22.344 12.625 4.367 1 95.5 207 ALA A C 1
ATOM 1584 O O . ALA A 1 207 ? 23.219 13.406 4.746 1 95.5 207 ALA A O 1
ATOM 1585 N N . ALA A 1 208 ? 21.875 12.633 3.166 1 96.31 208 ALA A N 1
ATOM 1586 C CA . ALA A 1 208 ? 22.391 13.539 2.143 1 96.31 208 ALA A CA 1
ATOM 1587 C C . ALA A 1 208 ? 22.141 14.992 2.521 1 96.31 208 ALA A C 1
ATOM 1589 O O . ALA A 1 208 ? 23.016 15.844 2.375 1 96.31 208 ALA A O 1
ATOM 1590 N N . LEU A 1 209 ? 20.969 15.297 3.01 1 96.56 209 LEU A N 1
ATOM 1591 C CA . LEU A 1 209 ? 20.625 16.672 3.377 1 96.56 209 LEU A CA 1
ATOM 1592 C C . LEU A 1 209 ? 21.406 17.125 4.602 1 96.56 209 LEU A C 1
ATOM 1594 O O . LEU A 1 209 ? 21.844 18.266 4.676 1 96.56 209 LEU A O 1
ATOM 1598 N N . SER A 1 210 ? 21.547 16.219 5.52 1 96.06 210 SER A N 1
ATOM 1599 C CA . SER A 1 210 ? 22.328 16.531 6.715 1 96.06 210 SER A CA 1
ATOM 1600 C C . SER A 1 210 ? 23.781 16.812 6.367 1 96.06 210 SER A C 1
ATOM 1602 O O . SER A 1 210 ? 24.359 17.781 6.867 1 96.06 210 SER A O 1
ATOM 1604 N N . ASP A 1 211 ? 24.328 16 5.566 1 95.88 211 ASP A N 1
ATOM 1605 C CA . ASP A 1 211 ? 25.719 16.188 5.133 1 95.88 211 ASP A CA 1
ATOM 1606 C C . ASP A 1 211 ? 25.891 17.516 4.41 1 95.88 211 ASP A C 1
ATOM 1608 O O . ASP A 1 211 ? 26.938 18.156 4.535 1 95.88 211 ASP A O 1
ATOM 1612 N N . ALA A 1 212 ? 24.922 17.953 3.719 1 94.75 212 ALA A N 1
ATOM 1613 C CA . ALA A 1 212 ? 24.984 19.203 2.951 1 94.75 212 ALA A CA 1
ATOM 1614 C C . ALA A 1 212 ? 24.516 20.391 3.791 1 94.75 212 ALA A C 1
ATOM 1616 O O . ALA A 1 212 ? 24.469 21.516 3.307 1 94.75 212 ALA A O 1
ATOM 1617 N N . LEU A 1 213 ? 24.062 20.125 4.98 1 94.56 213 LEU A N 1
ATOM 1618 C CA . LEU A 1 213 ? 23.562 21.141 5.902 1 94.56 213 LEU A CA 1
ATOM 1619 C C . LEU A 1 213 ? 22.375 21.875 5.305 1 94.56 213 LEU A C 1
ATOM 1621 O O . LEU A 1 213 ? 22.266 23.109 5.43 1 94.56 213 LEU A O 1
ATOM 1625 N N . ARG A 1 214 ? 21.578 21.219 4.527 1 93.88 214 ARG A N 1
ATOM 1626 C CA . ARG A 1 214 ? 20.344 21.75 3.963 1 93.88 214 ARG A CA 1
ATOM 1627 C C . ARG A 1 214 ? 19.156 21.5 4.898 1 93.88 214 ARG A C 1
ATOM 1629 O O . ARG A 1 214 ? 18.75 20.359 5.102 1 93.88 214 ARG A O 1
ATOM 1636 N N . PRO A 1 215 ? 18.641 22.594 5.418 1 94.94 215 PRO A N 1
ATOM 1637 C CA . PRO A 1 215 ? 17.5 22.391 6.328 1 94.94 215 PRO A CA 1
ATOM 1638 C C . PRO A 1 215 ? 16.297 21.781 5.641 1 94.94 215 PRO A C 1
ATOM 1640 O O . PRO A 1 215 ? 16.016 22.094 4.477 1 94.94 215 PRO A O 1
ATOM 1643 N N . PHE A 1 216 ? 15.617 20.906 6.406 1 94.94 216 PHE A N 1
ATOM 1644 C CA . PHE A 1 216 ? 14.43 20.266 5.855 1 94.94 216 PHE A CA 1
ATOM 1645 C C . PHE A 1 216 ? 13.383 20.062 6.934 1 94.94 216 PHE A C 1
ATOM 1647 O O . PHE A 1 216 ? 13.664 20.203 8.125 1 94.94 216 PHE A O 1
ATOM 1654 N N . ARG A 1 217 ? 12.172 19.812 6.496 1 92.38 217 ARG A N 1
ATOM 1655 C CA . ARG A 1 217 ? 11.062 19.406 7.359 1 92.38 217 ARG A CA 1
ATOM 1656 C C . ARG A 1 217 ? 10.25 18.281 6.719 1 92.38 217 ARG A C 1
ATOM 1658 O O . ARG A 1 217 ? 10.07 18.266 5.5 1 92.38 217 ARG A O 1
ATOM 1665 N N . ILE A 1 218 ? 9.758 17.406 7.578 1 94 218 ILE A N 1
ATOM 1666 C CA . ILE A 1 218 ? 8.867 16.359 7.07 1 94 218 ILE A CA 1
ATOM 1667 C C . ILE A 1 218 ? 7.449 16.922 6.934 1 94 218 ILE A C 1
ATOM 1669 O O . ILE A 1 218 ? 6.746 17.094 7.93 1 94 218 ILE A O 1
ATOM 1673 N N . ALA A 1 219 ? 7.062 17.156 5.738 1 93.38 219 ALA A N 1
ATOM 1674 C CA . ALA A 1 219 ? 5.758 17.75 5.469 1 93.38 219 ALA A CA 1
ATOM 1675 C C . ALA A 1 219 ? 4.707 16.672 5.207 1 93.38 219 ALA A C 1
ATOM 1677 O O . ALA A 1 219 ? 3.508 16.922 5.363 1 93.38 219 ALA A O 1
ATOM 1678 N N . PHE A 1 220 ? 5.184 15.5 4.723 1 94.5 220 PHE A N 1
ATOM 1679 C CA . PHE A 1 220 ? 4.297 14.406 4.332 1 94.5 220 PHE A CA 1
ATOM 1680 C C . PHE A 1 220 ? 4.949 13.055 4.605 1 94.5 220 PHE A C 1
ATOM 1682 O O . PHE A 1 220 ? 6.121 12.852 4.281 1 94.5 220 PHE A O 1
ATOM 1689 N N . GLU A 1 221 ? 4.215 12.18 5.242 1 94.81 221 GLU A N 1
ATOM 1690 C CA . GLU A 1 221 ? 4.707 10.828 5.52 1 94.81 221 GLU A CA 1
ATOM 1691 C C . GLU A 1 221 ? 3.658 9.781 5.18 1 94.81 221 GLU A C 1
ATOM 1693 O O . GLU A 1 221 ? 2.494 9.906 5.566 1 94.81 221 GLU A O 1
ATOM 1698 N N . SER A 1 222 ? 4.098 8.797 4.398 1 92.94 222 SER A N 1
ATOM 1699 C CA . SER A 1 222 ? 3.174 7.738 4.012 1 92.94 222 SER A CA 1
ATOM 1700 C C . SER A 1 222 ? 3.92 6.461 3.65 1 92.94 222 SER A C 1
ATOM 1702 O O . SER A 1 222 ? 5 6.512 3.061 1 92.94 222 SER A O 1
ATOM 1704 N N . GLY A 1 223 ? 3.291 5.328 3.998 1 87.88 223 GLY A N 1
ATOM 1705 C CA . GLY A 1 223 ? 3.811 4.047 3.551 1 87.88 223 GLY A CA 1
ATOM 1706 C C . GLY A 1 223 ? 3.432 3.715 2.121 1 87.88 223 GLY A C 1
ATOM 1707 O O . GLY A 1 223 ? 3.607 2.58 1.673 1 87.88 223 GLY A O 1
ATOM 1708 N N . SER A 1 224 ? 2.949 4.613 1.397 1 88.19 224 SER A N 1
ATOM 1709 C CA . SER A 1 224 ? 2.504 4.449 0.017 1 88.19 224 SER A CA 1
ATOM 1710 C C . SER A 1 224 ? 3.326 5.309 -0.936 1 88.19 224 SER A C 1
ATOM 1712 O O . SER A 1 224 ? 3.436 6.523 -0.748 1 88.19 224 SER A O 1
ATOM 1714 N N . MET A 1 225 ? 3.844 4.613 -1.96 1 88.06 225 MET A N 1
ATOM 1715 C CA . MET A 1 225 ? 4.566 5.367 -2.98 1 88.06 225 MET A CA 1
ATOM 1716 C C . MET A 1 225 ? 3.631 6.328 -3.709 1 88.06 225 MET A C 1
ATOM 1718 O O . MET A 1 225 ? 4.016 7.457 -4.02 1 88.06 225 MET A O 1
ATOM 1722 N N . ALA A 1 226 ? 2.424 5.863 -3.934 1 87.69 226 ALA A N 1
ATOM 1723 C CA . ALA A 1 226 ? 1.435 6.719 -4.578 1 87.69 226 ALA A CA 1
ATOM 1724 C C . ALA A 1 226 ? 1.205 7.996 -3.775 1 87.69 226 ALA A C 1
ATOM 1726 O O . ALA A 1 226 ? 1.084 9.086 -4.344 1 87.69 226 ALA A O 1
ATOM 1727 N N . GLY A 1 227 ? 1.169 7.828 -2.49 1 91.25 227 GLY A N 1
ATOM 1728 C CA . GLY A 1 227 ? 1.008 8.984 -1.628 1 91.25 227 GLY A CA 1
ATOM 1729 C C . GLY A 1 227 ? 2.156 9.977 -1.732 1 91.25 227 GLY A C 1
ATOM 1730 O O . GLY A 1 227 ? 1.94 11.164 -1.952 1 91.25 227 GLY A O 1
ATOM 1731 N N . CYS A 1 228 ? 3.34 9.508 -1.616 1 94.38 228 CYS A N 1
ATOM 1732 C CA . CYS A 1 228 ? 4.512 10.375 -1.654 1 94.38 228 CYS A CA 1
ATOM 1733 C C . CYS A 1 228 ? 4.648 11.055 -3.014 1 94.38 228 CYS A C 1
ATOM 1735 O O . CYS A 1 228 ? 4.938 12.25 -3.092 1 94.38 228 CYS A O 1
ATOM 1737 N N . VAL A 1 229 ? 4.422 10.328 -4.027 1 93.38 229 VAL A N 1
ATOM 1738 C CA . VAL A 1 229 ? 4.504 10.867 -5.379 1 93.38 229 VAL A CA 1
ATOM 1739 C C . VAL A 1 229 ? 3.42 11.922 -5.586 1 93.38 229 VAL A C 1
ATOM 1741 O O . VAL A 1 229 ? 3.662 12.953 -6.215 1 93.38 229 VAL A O 1
ATOM 1744 N N . SER A 1 230 ? 2.273 11.656 -5.031 1 93.06 230 SER A N 1
ATOM 1745 C CA . SER A 1 230 ? 1.186 12.625 -5.137 1 93.06 230 SER A CA 1
ATOM 1746 C C . SER A 1 230 ? 1.547 13.938 -4.449 1 93.06 230 SER A C 1
ATOM 1748 O O . SER A 1 230 ? 1.231 15.016 -4.957 1 93.06 230 SER A O 1
ATOM 1750 N N . ALA A 1 231 ? 2.162 13.836 -3.328 1 95.56 231 ALA A N 1
ATOM 1751 C CA . ALA A 1 231 ? 2.617 15.039 -2.633 1 95.56 231 ALA A CA 1
ATOM 1752 C C . ALA A 1 231 ? 3.594 15.836 -3.492 1 95.56 231 ALA A C 1
ATOM 1754 O O . ALA A 1 231 ? 3.531 17.062 -3.537 1 95.56 231 ALA A O 1
ATOM 1755 N N . ALA A 1 232 ? 4.453 15.133 -4.203 1 96.56 232 ALA A N 1
ATOM 1756 C CA . ALA A 1 232 ? 5.422 15.781 -5.086 1 96.56 232 ALA A CA 1
ATOM 1757 C C . ALA A 1 232 ? 4.73 16.406 -6.289 1 96.56 232 ALA A C 1
ATOM 1759 O O . ALA A 1 232 ? 5 17.562 -6.637 1 96.56 232 ALA A O 1
ATOM 1760 N N . LEU A 1 233 ? 3.838 15.664 -6.879 1 94.25 233 LEU A N 1
ATOM 1761 C CA . LEU A 1 233 ? 3.111 16.141 -8.047 1 94.25 233 LEU A CA 1
ATOM 1762 C C . LEU A 1 233 ? 2.342 17.422 -7.734 1 94.25 233 LEU A C 1
ATOM 1764 O O . LEU A 1 233 ? 2.191 18.281 -8.594 1 94.25 233 LEU A O 1
ATOM 1768 N N . ALA A 1 234 ? 1.913 17.516 -6.508 1 93 234 ALA A N 1
ATOM 1769 C CA . ALA A 1 234 ? 1.102 18.656 -6.078 1 93 234 ALA A CA 1
ATOM 1770 C C . ALA A 1 234 ? 1.977 19.859 -5.766 1 93 234 ALA A C 1
ATOM 1772 O O . ALA A 1 234 ? 1.466 20.953 -5.523 1 93 234 ALA A O 1
ATOM 1773 N N . GLY A 1 235 ? 3.25 19.641 -5.711 1 93.69 235 GLY A N 1
ATOM 1774 C CA . GLY A 1 235 ? 4.137 20.703 -5.258 1 93.69 235 GLY A CA 1
ATOM 1775 C C . GLY A 1 235 ? 4.105 20.906 -3.754 1 93.69 235 GLY A C 1
ATOM 1776 O O . GLY A 1 235 ? 4.488 21.969 -3.256 1 93.69 235 GLY A O 1
ATOM 1777 N N . PHE A 1 236 ? 3.639 19.906 -3.109 1 93.06 236 PHE A N 1
ATOM 1778 C CA . PHE A 1 236 ? 3.471 19.969 -1.662 1 93.06 236 PHE A CA 1
ATOM 1779 C C . PHE A 1 236 ? 4.781 19.672 -0.951 1 93.06 236 PHE A C 1
ATOM 1781 O O . PHE A 1 236 ? 5.074 20.234 0.102 1 93.06 236 PHE A O 1
ATOM 1788 N N . ALA A 1 237 ? 5.535 18.781 -1.476 1 96.38 237 ALA A N 1
ATOM 1789 C CA . ALA A 1 237 ? 6.801 18.344 -0.89 1 96.38 237 ALA A CA 1
ATOM 1790 C C . ALA A 1 237 ? 7.672 17.641 -1.929 1 96.38 237 ALA A C 1
ATOM 1792 O O . ALA A 1 237 ? 7.164 17.109 -2.916 1 96.38 237 ALA A O 1
ATOM 1793 N N . VAL A 1 238 ? 8.953 17.656 -1.642 1 97.12 238 VAL A N 1
ATOM 1794 C CA . VAL A 1 238 ? 9.922 16.922 -2.453 1 97.12 238 VAL A CA 1
ATOM 1795 C C . VAL A 1 238 ? 10.016 15.477 -1.966 1 97.12 238 VAL A C 1
ATOM 1797 O O . VAL A 1 238 ? 10.016 15.227 -0.759 1 97.12 238 VAL A O 1
ATOM 1800 N N . THR A 1 239 ? 10.023 14.562 -2.883 1 97.5 239 THR A N 1
ATOM 1801 C CA . THR A 1 239 ? 10.203 13.164 -2.5 1 97.5 239 THR A CA 1
ATOM 1802 C C . THR A 1 239 ? 11.422 12.562 -3.197 1 97.5 239 THR A C 1
ATOM 1804 O O . THR A 1 239 ? 12.117 13.258 -3.945 1 97.5 239 THR A O 1
ATOM 1807 N N . VAL A 1 240 ? 11.75 11.305 -2.803 1 96.56 240 VAL A N 1
ATOM 1808 C CA . VAL A 1 240 ? 12.852 10.555 -3.396 1 96.56 240 VAL A CA 1
ATOM 1809 C C . VAL A 1 240 ? 12.312 9.289 -4.062 1 96.56 240 VAL A C 1
ATOM 1811 O O . VAL A 1 240 ? 11.523 8.547 -3.465 1 96.56 240 VAL A O 1
ATOM 1814 N N . VAL A 1 241 ? 12.711 9.086 -5.312 1 94.06 241 VAL A N 1
ATOM 1815 C CA . VAL A 1 241 ? 12.289 7.898 -6.047 1 94.06 241 VAL A CA 1
ATOM 1816 C C . VAL A 1 241 ? 13.453 7.352 -6.871 1 94.06 241 VAL A C 1
ATOM 1818 O O . VAL A 1 241 ? 14.414 8.07 -7.148 1 94.06 241 VAL A O 1
ATOM 1821 N N . ALA A 1 242 ? 13.336 6.043 -7.172 1 90.88 242 ALA A N 1
ATOM 1822 C CA . ALA A 1 242 ? 14.203 5.547 -8.234 1 90.88 242 ALA A CA 1
ATOM 1823 C C . ALA A 1 242 ? 13.922 6.27 -9.555 1 90.88 242 ALA A C 1
ATOM 1825 O O . ALA A 1 242 ? 12.766 6.551 -9.875 1 90.88 242 ALA A O 1
ATOM 1826 N N . ARG A 1 243 ? 14.922 6.562 -10.328 1 89.5 243 ARG A N 1
ATOM 1827 C CA . ARG A 1 243 ? 14.781 7.363 -11.539 1 89.5 243 ARG A CA 1
ATOM 1828 C C . ARG A 1 243 ? 13.727 6.773 -12.461 1 89.5 243 ARG A C 1
ATOM 1830 O O . ARG A 1 243 ? 12.977 7.512 -13.109 1 89.5 243 ARG A O 1
ATOM 1837 N N . SER A 1 244 ? 13.617 5.461 -12.516 1 82.56 244 SER A N 1
ATOM 1838 C CA . SER A 1 244 ? 12.656 4.789 -13.383 1 82.56 244 SER A CA 1
ATOM 1839 C C . SER A 1 244 ? 11.219 5.094 -12.961 1 82.56 244 SER A C 1
ATOM 1841 O O . SER A 1 244 ? 10.281 4.848 -13.719 1 82.56 244 SER A O 1
ATOM 1843 N N . GLN A 1 245 ? 11.086 5.664 -11.789 1 84.31 245 GLN A N 1
ATOM 1844 C CA . GLN A 1 245 ? 9.742 5.93 -11.266 1 84.31 245 GLN A CA 1
ATOM 1845 C C . GLN A 1 245 ? 9.328 7.371 -11.539 1 84.31 245 GLN A C 1
ATOM 1847 O O . GLN A 1 245 ? 8.211 7.77 -11.203 1 84.31 245 GLN A O 1
ATOM 1852 N N . LEU A 1 246 ? 10.188 8.141 -12.133 1 89.19 246 LEU A N 1
ATOM 1853 C CA . LEU A 1 246 ? 9.789 9.484 -12.547 1 89.19 246 LEU A CA 1
ATOM 1854 C C . LEU A 1 246 ? 8.672 9.43 -13.578 1 89.19 246 LEU A C 1
ATOM 1856 O O . LEU A 1 246 ? 8.688 8.578 -14.469 1 89.19 246 LEU A O 1
ATOM 1860 N N . ARG A 1 247 ? 7.707 10.227 -13.422 1 84.88 247 ARG A N 1
ATOM 1861 C CA . ARG A 1 247 ? 6.578 10.258 -14.344 1 84.88 247 ARG A CA 1
ATOM 1862 C C . ARG A 1 247 ? 6.234 11.688 -14.75 1 84.88 247 ARG A C 1
ATOM 1864 O O . ARG A 1 247 ? 6.816 12.641 -14.227 1 84.88 247 ARG A O 1
ATOM 1871 N N . ASP A 1 248 ? 5.27 11.734 -15.609 1 87.56 248 ASP A N 1
ATOM 1872 C CA . ASP A 1 248 ? 4.84 13.047 -16.078 1 87.56 248 ASP A CA 1
ATOM 1873 C C . ASP A 1 248 ? 4.332 13.898 -14.914 1 87.56 248 ASP A C 1
ATOM 1875 O O . ASP A 1 248 ? 3.623 13.406 -14.031 1 87.56 248 ASP A O 1
ATOM 1879 N N . GLY A 1 249 ? 4.77 15.109 -14.969 1 92.56 249 GLY A N 1
ATOM 1880 C CA . GLY A 1 249 ? 4.383 16.031 -13.914 1 92.56 249 GLY A CA 1
ATOM 1881 C C . GLY A 1 249 ? 5.457 16.219 -12.859 1 92.56 249 GLY A C 1
ATOM 1882 O O . GLY A 1 249 ? 5.398 17.156 -12.062 1 92.56 249 GLY A O 1
ATOM 1883 N N . LEU A 1 250 ? 6.418 15.297 -12.938 1 95.44 250 LEU A N 1
ATOM 1884 C CA . LEU A 1 250 ? 7.539 15.398 -12.008 1 95.44 250 LEU A CA 1
ATOM 1885 C C . LEU A 1 250 ? 8.828 15.75 -12.742 1 95.44 250 LEU A C 1
ATOM 1887 O O . LEU A 1 250 ? 9 15.375 -13.906 1 95.44 250 LEU A O 1
ATOM 1891 N N . ARG A 1 251 ? 9.664 16.453 -12.078 1 96.2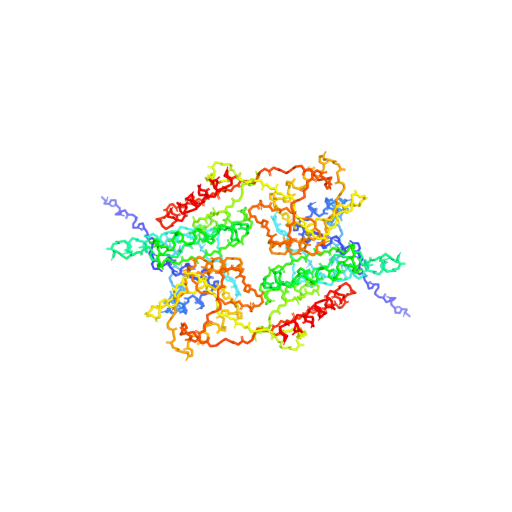5 251 ARG A N 1
ATOM 1892 C CA . ARG A 1 251 ? 11.016 16.719 -12.578 1 96.25 251 ARG A CA 1
ATOM 1893 C C . ARG A 1 251 ? 12.07 16.25 -11.586 1 96.25 251 ARG A C 1
ATOM 1895 O O . ARG A 1 251 ? 11.82 16.219 -10.375 1 96.25 251 ARG A O 1
ATOM 1902 N N . GLU A 1 252 ? 13.164 15.891 -12.102 1 96.69 252 GLU A N 1
ATOM 1903 C CA . GLU A 1 252 ? 14.328 15.578 -11.273 1 96.69 252 GLU A CA 1
ATOM 1904 C C . GLU A 1 252 ? 14.992 16.844 -10.75 1 96.69 252 GLU A C 1
ATOM 1906 O O . GLU A 1 252 ? 15.328 17.75 -11.523 1 96.69 252 GLU A O 1
ATOM 1911 N N . CYS A 1 253 ? 15.141 16.938 -9.406 1 95.62 253 CYS A N 1
ATOM 1912 C CA . CYS A 1 253 ? 15.812 18.062 -8.789 1 95.62 253 CYS A CA 1
ATOM 1913 C C . CYS A 1 253 ? 17.266 17.734 -8.477 1 95.62 253 CYS A C 1
ATOM 1915 O O . CYS A 1 253 ? 17.609 16.562 -8.289 1 95.62 253 CYS A O 1
ATOM 1917 N N . GLY A 1 254 ? 18.125 18.719 -8.477 1 91.94 254 GLY A N 1
ATOM 1918 C CA . GLY A 1 254 ? 19.547 18.516 -8.258 1 91.94 254 GLY A CA 1
ATOM 1919 C C . GLY A 1 254 ? 20.234 19.75 -7.719 1 91.94 254 GLY A C 1
ATOM 1920 O O . GLY A 1 254 ? 19.656 20.516 -6.945 1 91.94 254 GLY A O 1
ATOM 1921 N N . PRO A 1 255 ? 21.484 19.859 -8.117 1 88.56 255 PRO A N 1
ATOM 1922 C CA . PRO A 1 255 ? 22.312 20.953 -7.598 1 88.56 255 PRO A CA 1
ATOM 1923 C C . PRO A 1 255 ? 21.703 22.328 -7.902 1 88.56 255 PRO A C 1
ATOM 1925 O O . PRO A 1 255 ? 21.828 23.25 -7.094 1 88.56 255 PRO A O 1
ATOM 1928 N N . ASN A 1 256 ? 21.031 22.469 -8.969 1 88.38 256 ASN A N 1
ATOM 1929 C CA . ASN A 1 256 ? 20.406 23.734 -9.32 1 88.38 256 ASN A CA 1
ATOM 1930 C C . ASN A 1 256 ? 19.25 24.078 -8.375 1 88.38 256 ASN A C 1
ATOM 1932 O O . ASN A 1 256 ? 18.828 25.219 -8.297 1 88.38 256 ASN A O 1
ATOM 1936 N N . ASP A 1 257 ? 18.828 23.125 -7.664 1 90.94 257 ASP A N 1
ATOM 1937 C CA . ASP A 1 257 ? 17.781 23.297 -6.656 1 90.94 257 ASP A CA 1
ATOM 1938 C C . ASP A 1 257 ? 18.375 23.281 -5.246 1 90.94 257 ASP A C 1
ATOM 1940 O O . ASP A 1 257 ? 17.641 23.156 -4.266 1 90.94 257 ASP A O 1
ATOM 1944 N N . ALA A 1 258 ? 19.703 23.281 -5.246 1 90.94 258 ALA A N 1
ATOM 1945 C CA . ALA A 1 258 ? 20.422 23.234 -3.984 1 90.94 258 ALA A CA 1
ATOM 1946 C C . ALA A 1 258 ? 20.188 21.906 -3.273 1 90.94 258 ALA A C 1
ATOM 1948 O O . ALA A 1 258 ? 20.031 21.859 -2.051 1 90.94 258 ALA A O 1
ATOM 1949 N N . LEU A 1 259 ? 20.047 20.844 -4.008 1 95.25 259 LEU A N 1
ATOM 1950 C CA . LEU A 1 259 ? 19.844 19.516 -3.426 1 95.25 259 LEU A CA 1
ATOM 1951 C C . LEU A 1 259 ? 21.062 18.625 -3.691 1 95.25 259 LEU A C 1
ATOM 1953 O O . LEU A 1 259 ? 21.625 18.641 -4.789 1 95.25 259 LEU A O 1
ATOM 1957 N N . PRO A 1 260 ? 21.453 17.938 -2.736 1 96.12 260 PRO A N 1
ATOM 1958 C CA . PRO A 1 260 ? 22.625 17.078 -2.869 1 96.12 260 PRO A CA 1
ATOM 1959 C C . PRO A 1 260 ? 22.344 15.82 -3.705 1 96.12 260 PRO A C 1
ATOM 1961 O O . PRO A 1 260 ? 21.188 15.484 -3.934 1 96.12 260 PRO A O 1
ATOM 1964 N N . ALA A 1 261 ? 23.469 15.211 -4.113 1 95.5 261 ALA A N 1
ATOM 1965 C CA . ALA A 1 261 ? 23.344 13.945 -4.828 1 95.5 261 ALA A CA 1
ATOM 1966 C C . ALA A 1 261 ? 22.891 12.82 -3.887 1 95.5 261 ALA A C 1
ATOM 1968 O O . ALA A 1 261 ? 23.234 12.836 -2.699 1 95.5 261 ALA A O 1
ATOM 1969 N N . LEU A 1 262 ? 22.141 11.906 -4.438 1 95.81 262 LEU A N 1
ATOM 1970 C CA . LEU A 1 262 ? 21.688 10.727 -3.693 1 95.81 262 LEU A CA 1
ATOM 1971 C C . LEU A 1 262 ? 22.422 9.477 -4.176 1 95.81 262 LEU A C 1
ATOM 1973 O O . LEU A 1 262 ? 22.922 9.438 -5.301 1 95.81 262 LEU A O 1
ATOM 1977 N N . PRO A 1 263 ? 22.516 8.477 -3.309 1 92.12 263 PRO A N 1
ATOM 1978 C CA . PRO A 1 263 ? 23.156 7.227 -3.732 1 92.12 263 PRO A CA 1
ATOM 1979 C C . PRO A 1 263 ? 22.266 6.414 -4.676 1 92.12 263 PRO A C 1
ATOM 1981 O O . PRO A 1 263 ? 21.125 6.781 -4.922 1 92.12 263 PRO A O 1
ATOM 1984 N N . ALA A 1 264 ? 22.891 5.363 -5.121 1 90.44 264 ALA A N 1
ATOM 1985 C CA . ALA A 1 264 ? 22.125 4.438 -5.953 1 90.44 264 ALA A CA 1
ATOM 1986 C C . ALA A 1 264 ? 21.25 3.523 -5.102 1 90.44 264 ALA A C 1
ATOM 1988 O O . ALA A 1 264 ? 21.625 3.17 -3.979 1 90.44 264 ALA A O 1
ATOM 1989 N N . ALA A 1 265 ? 20.094 3.254 -5.652 1 87.19 265 ALA A N 1
ATOM 1990 C CA . ALA A 1 265 ? 19.25 2.207 -5.082 1 87.19 265 ALA A CA 1
ATOM 1991 C C . ALA A 1 265 ? 19.609 0.84 -5.656 1 87.19 265 ALA A C 1
ATOM 1993 O O . ALA A 1 265 ? 19.859 0.71 -6.859 1 87.19 265 ALA A O 1
ATOM 1994 N N . ARG A 1 266 ? 19.688 -0.114 -4.766 1 86.62 266 ARG A N 1
ATOM 1995 C CA . ARG A 1 266 ? 20.031 -1.479 -5.164 1 86.62 266 ARG A CA 1
ATOM 1996 C C . ARG A 1 266 ? 18.844 -2.414 -4.953 1 86.62 266 ARG A C 1
ATOM 1998 O O . ARG A 1 266 ? 18.297 -2.506 -3.846 1 86.62 266 ARG A O 1
ATOM 2005 N N . PHE A 1 267 ? 18.5 -3.102 -5.973 1 87 267 PHE A N 1
ATOM 2006 C CA . PHE A 1 267 ? 17.344 -3.99 -5.945 1 87 267 PHE A CA 1
ATOM 2007 C C . PHE A 1 267 ? 17.781 -5.449 -5.957 1 87 267 PHE A C 1
ATOM 2009 O O . PHE A 1 267 ? 18.562 -5.863 -6.824 1 87 267 PHE A O 1
ATOM 2016 N N . HIS A 1 268 ? 17.203 -6.172 -4.988 1 88.44 268 HIS A N 1
ATOM 2017 C CA . HIS A 1 268 ? 17.625 -7.555 -4.805 1 88.44 268 HIS A CA 1
ATOM 2018 C C . HIS A 1 268 ? 16.438 -8.508 -4.898 1 88.44 268 HIS A C 1
ATOM 2020 O O . HIS A 1 268 ? 15.297 -8.109 -4.645 1 88.44 268 HIS A O 1
ATOM 2026 N N . ALA A 1 269 ? 16.766 -9.695 -5.281 1 89.19 269 ALA A N 1
ATOM 2027 C CA . ALA A 1 269 ? 15.844 -10.82 -5.137 1 89.19 269 ALA A CA 1
ATOM 2028 C C . ALA A 1 269 ? 16.281 -11.734 -3.994 1 89.19 269 ALA A C 1
ATOM 2030 O O . ALA A 1 269 ? 17.453 -12.055 -3.855 1 89.19 269 ALA A O 1
ATOM 2031 N N . PHE A 1 270 ? 15.312 -12.039 -3.191 1 87.06 270 PHE A N 1
ATOM 2032 C CA . PHE A 1 270 ? 15.516 -12.984 -2.098 1 87.06 270 PHE A CA 1
ATOM 2033 C C . PHE A 1 270 ? 14.641 -14.219 -2.277 1 87.06 270 PHE A C 1
ATOM 2035 O O . PHE A 1 270 ? 13.414 -14.141 -2.156 1 87.06 270 PHE A O 1
ATOM 2042 N N . ALA A 1 271 ? 15.273 -15.281 -2.598 1 83.88 271 ALA A N 1
ATOM 2043 C CA . ALA A 1 271 ? 14.531 -16.531 -2.74 1 83.88 271 ALA A CA 1
ATOM 2044 C C . ALA A 1 271 ? 14.719 -17.422 -1.518 1 83.88 271 ALA A C 1
ATOM 2046 O O . ALA A 1 271 ? 15.82 -17.531 -0.98 1 83.88 271 ALA A O 1
ATOM 2047 N N . HIS A 1 272 ? 13.68 -17.719 -0.843 1 71.56 272 HIS A N 1
ATOM 2048 C CA . HIS A 1 272 ? 13.805 -18.641 0.283 1 71.56 272 HIS A CA 1
ATOM 2049 C C . HIS A 1 272 ? 14.047 -20.062 -0.195 1 71.56 272 HIS A C 1
ATOM 2051 O O . HIS A 1 272 ? 14.992 -20.719 0.246 1 71.56 272 HIS A O 1
ATOM 2057 N N . ARG A 1 273 ? 13.008 -20.609 -0.922 1 65.5 273 ARG A N 1
ATOM 2058 C CA . ARG A 1 273 ? 13.141 -21.953 -1.472 1 65.5 273 ARG A CA 1
ATOM 2059 C C . ARG A 1 273 ? 12.945 -21.953 -2.984 1 65.5 273 ARG A C 1
ATOM 2061 O O . ARG A 1 273 ? 12.07 -21.25 -3.504 1 65.5 273 ARG A O 1
ATOM 2068 N N . PRO A 1 274 ? 13.961 -22.547 -3.637 1 59.56 274 PRO A N 1
ATOM 2069 C CA . PRO A 1 274 ? 13.828 -22.562 -5.098 1 59.56 274 PRO A CA 1
ATOM 2070 C C . PRO A 1 274 ? 12.609 -23.359 -5.566 1 59.56 274 PRO A C 1
ATOM 2072 O O . PRO A 1 274 ? 12.422 -24.516 -5.156 1 59.56 274 PRO A O 1
ATOM 2075 N N . THR A 1 275 ? 11.562 -22.797 -5.883 1 68.12 275 THR A N 1
ATOM 2076 C CA . THR A 1 275 ? 10.5 -23.422 -6.66 1 68.12 275 THR A CA 1
ATOM 2077 C C . THR A 1 275 ? 10.609 -23.047 -8.133 1 68.12 275 THR A C 1
ATOM 2079 O O . THR A 1 275 ? 11.164 -22 -8.469 1 68.12 275 THR A O 1
ATOM 2082 N N . PRO A 1 276 ? 10.219 -23.953 -8.992 1 68.44 276 PRO A N 1
ATOM 2083 C CA . PRO A 1 276 ? 10.305 -23.625 -10.414 1 68.44 276 PRO A CA 1
ATOM 2084 C C . PRO A 1 276 ? 9.602 -22.312 -10.758 1 68.44 276 PRO A C 1
ATOM 2086 O O . PRO A 1 276 ? 10.125 -21.5 -11.539 1 68.44 276 PRO A O 1
ATOM 2089 N N . ALA A 1 277 ? 8.477 -22.109 -10.148 1 76 277 ALA A N 1
ATOM 2090 C CA . ALA A 1 277 ? 7.75 -20.875 -10.406 1 76 277 ALA A CA 1
ATOM 2091 C C . ALA A 1 277 ? 8.516 -19.656 -9.883 1 76 277 ALA A C 1
ATOM 2093 O O . ALA A 1 277 ? 8.586 -18.625 -10.555 1 76 277 ALA A O 1
ATOM 2094 N N . GLY A 1 278 ? 9.102 -19.812 -8.68 1 82.25 278 GLY A N 1
ATOM 2095 C CA . GLY A 1 278 ? 9.914 -18.734 -8.125 1 82.25 278 GLY A CA 1
ATOM 2096 C C . GLY A 1 278 ? 11.148 -18.438 -8.953 1 82.25 278 GLY A C 1
ATOM 2097 O O . GLY A 1 278 ? 11.477 -17.266 -9.188 1 82.25 278 GLY A O 1
ATOM 2098 N N . ALA A 1 279 ? 11.734 -19.531 -9.43 1 78.88 279 ALA A N 1
ATOM 2099 C CA . ALA A 1 279 ? 12.922 -19.375 -10.266 1 78.88 279 ALA A CA 1
ATOM 2100 C C . ALA A 1 279 ? 12.586 -18.719 -11.594 1 78.88 279 ALA A C 1
ATOM 2102 O O . ALA A 1 279 ? 13.336 -17.875 -12.086 1 78.88 279 ALA A O 1
ATOM 2103 N N . ALA A 1 280 ? 11.516 -19.141 -12.148 1 81.56 280 ALA A N 1
ATOM 2104 C CA . ALA A 1 280 ? 11.078 -18.547 -13.414 1 81.56 280 ALA A CA 1
ATOM 2105 C C . ALA A 1 280 ? 10.789 -17.062 -13.258 1 81.56 280 ALA A C 1
ATOM 2107 O O . ALA A 1 280 ? 11.102 -16.266 -14.148 1 81.56 280 ALA A O 1
ATOM 2108 N N . LEU A 1 281 ? 10.203 -16.719 -12.148 1 87.38 281 LEU A N 1
ATOM 2109 C CA . LEU A 1 281 ? 9.906 -15.312 -11.898 1 87.38 281 LEU A CA 1
ATOM 2110 C C . LEU A 1 281 ? 11.188 -14.508 -11.727 1 87.38 281 LEU A C 1
ATOM 2112 O O . LEU A 1 281 ? 11.312 -13.406 -12.273 1 87.38 281 LEU A O 1
ATOM 2116 N N . ILE A 1 282 ? 12.086 -15.055 -11.023 1 86.38 282 ILE A N 1
ATOM 2117 C CA . ILE A 1 282 ? 13.367 -14.383 -10.82 1 86.38 282 ILE A CA 1
ATOM 2118 C C . ILE A 1 282 ? 14.07 -14.195 -12.164 1 86.38 282 ILE A C 1
ATOM 2120 O O . ILE A 1 282 ? 14.648 -13.141 -12.43 1 86.38 282 ILE A O 1
ATOM 2124 N N . GLU A 1 283 ? 14.008 -15.188 -13 1 83.94 283 GLU A N 1
ATOM 2125 C CA . GLU A 1 283 ? 14.609 -15.102 -14.328 1 83.94 283 GLU A CA 1
ATOM 2126 C C . GLU A 1 283 ? 13.938 -14.016 -15.164 1 83.94 283 GLU A C 1
ATOM 2128 O O . GLU A 1 283 ? 14.602 -13.312 -15.922 1 83.94 283 GLU A O 1
ATOM 2133 N N . ALA A 1 284 ? 12.664 -13.922 -15.07 1 85.81 284 ALA A N 1
ATOM 2134 C CA . ALA A 1 284 ? 11.938 -12.875 -15.781 1 85.81 284 ALA A CA 1
ATOM 2135 C C . ALA A 1 284 ? 12.406 -11.492 -15.328 1 85.81 284 ALA A C 1
ATOM 2137 O O . ALA A 1 284 ? 12.531 -10.57 -16.141 1 85.81 284 ALA A O 1
ATOM 2138 N N . VAL A 1 285 ? 12.617 -11.305 -14.039 1 86.31 285 VAL A N 1
ATOM 2139 C CA . VAL A 1 285 ? 13.102 -10.039 -13.5 1 86.31 285 VAL A CA 1
ATOM 2140 C C . VAL A 1 285 ? 14.5 -9.75 -14.031 1 86.31 285 VAL A C 1
ATOM 2142 O O . VAL A 1 285 ? 14.797 -8.625 -14.445 1 86.31 285 VAL A O 1
ATOM 2145 N N . ARG A 1 286 ? 15.281 -10.773 -14.055 1 82.38 286 ARG A N 1
ATOM 2146 C CA . ARG A 1 286 ? 16.641 -10.625 -14.555 1 82.38 286 ARG A CA 1
ATOM 2147 C C . ARG A 1 286 ? 16.641 -10.188 -16.016 1 82.38 286 ARG A C 1
ATOM 2149 O O . ARG A 1 286 ? 17.406 -9.305 -16.406 1 82.38 286 ARG A O 1
ATOM 2156 N N . GLU A 1 287 ? 15.859 -10.797 -16.734 1 78.19 287 GLU A N 1
ATOM 2157 C CA . GLU A 1 287 ? 15.766 -10.477 -18.156 1 78.19 287 GLU A CA 1
ATOM 2158 C C . GLU A 1 287 ? 15.281 -9.047 -18.375 1 78.19 287 GLU A C 1
ATOM 2160 O O . GLU A 1 287 ? 15.789 -8.336 -19.25 1 78.19 287 GLU A O 1
ATOM 2165 N N . THR A 1 288 ? 14.305 -8.68 -17.594 1 80.75 288 THR A N 1
ATOM 2166 C CA . THR A 1 288 ? 13.773 -7.324 -17.688 1 80.75 288 THR A CA 1
ATOM 2167 C C . THR A 1 288 ? 14.828 -6.297 -17.281 1 80.75 288 THR A C 1
ATOM 2169 O O . THR A 1 288 ? 14.945 -5.242 -17.906 1 80.75 288 THR A O 1
ATOM 2172 N N . GLY A 1 289 ? 15.516 -6.586 -16.188 1 75.62 289 GLY A N 1
ATOM 2173 C CA . GLY A 1 289 ? 16.594 -5.703 -15.766 1 75.62 289 GLY A CA 1
ATOM 2174 C C . GLY A 1 289 ? 17.672 -5.531 -16.812 1 75.62 289 GLY A C 1
ATOM 2175 O O . GLY A 1 289 ? 18.188 -4.426 -17.016 1 75.62 289 GLY A O 1
ATOM 2176 N N . ARG A 1 290 ? 17.969 -6.621 -17.469 1 70.12 290 ARG A N 1
ATOM 2177 C CA . ARG A 1 290 ? 18.969 -6.586 -18.531 1 70.12 290 ARG A CA 1
ATOM 2178 C C . ARG A 1 290 ? 18.516 -5.719 -19.688 1 70.12 290 ARG A C 1
ATOM 2180 O O . ARG A 1 290 ? 19.312 -4.984 -20.281 1 70.12 290 ARG A O 1
ATOM 2187 N N . ARG A 1 291 ? 17.281 -5.75 -19.953 1 66.88 291 ARG A N 1
ATOM 2188 C CA . ARG A 1 291 ? 16.734 -4.961 -21.047 1 66.88 291 ARG A CA 1
ATOM 2189 C C . ARG A 1 291 ? 16.719 -3.475 -20.703 1 66.88 291 ARG A C 1
ATOM 2191 O O . ARG A 1 291 ? 16.969 -2.629 -21.562 1 66.88 291 ARG A O 1
ATOM 2198 N N . ARG A 1 292 ? 16.328 -3.178 -19.5 1 63.41 292 ARG A N 1
ATOM 2199 C CA . ARG A 1 292 ? 16.25 -1.783 -19.078 1 63.41 292 ARG A CA 1
ATOM 2200 C C . ARG A 1 292 ? 17.625 -1.171 -18.922 1 63.41 292 ARG A C 1
ATOM 2202 O O . ARG A 1 292 ? 17.812 0.027 -19.141 1 63.41 292 ARG A O 1
ATOM 2209 N N . ARG A 1 293 ? 18.516 -1.868 -18.203 1 54.53 293 ARG A N 1
ATOM 2210 C CA . ARG A 1 293 ? 19.875 -1.364 -18.156 1 54.53 293 ARG A CA 1
ATOM 2211 C C . ARG A 1 293 ? 20.375 -1.005 -19.547 1 54.53 293 ARG A C 1
ATOM 2213 O O . ARG A 1 293 ? 21.094 -0.026 -19.719 1 54.53 293 ARG A O 1
ATOM 2220 N N . PHE A 1 294 ? 20.016 -1.821 -20.469 1 44.53 294 PHE A N 1
ATOM 2221 C CA . PHE A 1 294 ? 20.438 -1.521 -21.828 1 44.53 294 PHE A CA 1
ATOM 2222 C C . PHE A 1 294 ? 19.656 -0.331 -22.391 1 44.53 294 PHE A C 1
ATOM 2224 O O . PHE A 1 294 ? 20.156 0.381 -23.266 1 44.53 294 PHE A O 1
ATOM 2231 N N . MET A 1 295 ? 18.5 -0.162 -22 1 42 295 MET A N 1
ATOM 2232 C CA . MET A 1 295 ? 17.812 1.006 -22.547 1 42 295 MET A CA 1
ATOM 2233 C C . MET A 1 295 ? 18.344 2.291 -21.922 1 42 295 MET A C 1
ATOM 2235 O O . MET A 1 295 ? 18.21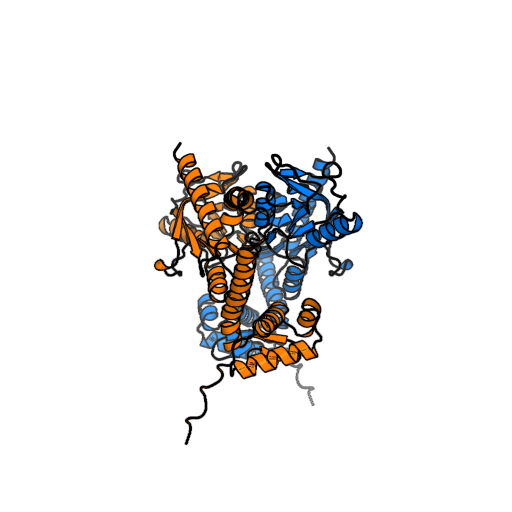9 3.369 -22.5 1 42 295 MET A O 1
ATOM 2239 N N . SER A 1 296 ? 18.609 2.396 -20.672 1 39.94 296 SER A N 1
ATOM 2240 C CA . SER A 1 296 ? 19.188 3.627 -20.125 1 39.94 296 SER A CA 1
ATOM 2241 C C . SER A 1 296 ? 20.562 3.9 -20.703 1 39.94 296 SER A C 1
ATOM 2243 O O . SER A 1 296 ? 21.141 4.977 -20.5 1 39.94 296 SER A O 1
ATOM 2245 N N . THR A 1 297 ? 21.344 2.943 -21.109 1 33.78 297 THR A N 1
ATOM 2246 C CA . THR A 1 297 ? 22.641 3.258 -21.688 1 33.78 297 THR A CA 1
ATOM 2247 C C . THR A 1 297 ? 22.469 3.895 -23.062 1 33.78 297 THR A C 1
ATOM 2249 O O . THR A 1 297 ? 23.422 4.449 -23.625 1 33.78 297 THR A O 1
ATOM 2252 N N . HIS A 1 298 ? 21.391 3.643 -23.828 1 31.39 298 HIS A N 1
ATOM 2253 C CA . HIS A 1 298 ? 21.375 4.426 -25.062 1 31.39 298 HIS A CA 1
ATOM 2254 C C . HIS A 1 298 ? 20.562 5.703 -24.891 1 31.39 298 HIS A C 1
ATOM 2256 O O . HIS A 1 298 ? 19.5 5.688 -24.266 1 31.39 298 HIS A O 1
ATOM 2262 N N . MET B 1 1 ? -20.875 19.703 60.688 1 25.52 1 MET B N 1
ATOM 2263 C CA . MET B 1 1 ? -19.844 18.828 60.125 1 25.52 1 MET B CA 1
ATOM 2264 C C . MET B 1 1 ? -19.719 19.031 58.625 1 25.52 1 MET B C 1
ATOM 2266 O O . MET B 1 1 ? -20.703 18.938 57.906 1 25.52 1 MET B O 1
ATOM 2270 N N . ASN B 1 2 ? -18.859 19.891 58.125 1 25.52 2 ASN B N 1
ATOM 2271 C CA . ASN B 1 2 ? -18.578 20.438 56.781 1 25.52 2 ASN B CA 1
ATOM 2272 C C . ASN B 1 2 ? -18.391 19.328 55.75 1 25.52 2 ASN B C 1
ATOM 2274 O O . ASN B 1 2 ? -17.719 18.328 56.031 1 25.52 2 ASN B O 1
ATOM 2278 N N . ALA B 1 3 ? -19.438 19 55 1 35.59 3 ALA B N 1
ATOM 2279 C CA . ALA B 1 3 ? -19.344 18.094 53.844 1 35.59 3 ALA B CA 1
ATOM 2280 C C . ALA B 1 3 ? -17.969 18.172 53.219 1 35.59 3 ALA B C 1
ATOM 2282 O O . ALA B 1 3 ? -17.438 19.266 52.969 1 35.59 3 ALA B O 1
ATOM 2283 N N . PRO B 1 4 ? -17.078 17.078 53.406 1 34.91 4 PRO B N 1
ATOM 2284 C CA . PRO B 1 4 ? -15.758 17.109 52.781 1 34.91 4 PRO B CA 1
ATOM 2285 C C . PRO B 1 4 ? -15.773 17.797 51.406 1 34.91 4 PRO B C 1
ATOM 2287 O O . PRO B 1 4 ? -16.828 17.859 50.75 1 34.91 4 PRO B O 1
ATOM 2290 N N . SER B 1 5 ? -15.102 18.875 51.125 1 35.28 5 SER B N 1
ATOM 2291 C CA . SER B 1 5 ? -14.781 19.578 49.875 1 35.28 5 SER B CA 1
ATOM 2292 C C . SER B 1 5 ? -14.719 18.609 48.688 1 35.28 5 SER B C 1
ATOM 2294 O O . SER B 1 5 ? -14.336 17.453 48.875 1 35.28 5 SER B O 1
ATOM 2296 N N . ASP B 1 6 ? -15.461 18.75 47.656 1 35.62 6 ASP B N 1
ATOM 2297 C CA . ASP B 1 6 ? -15.703 18.125 46.344 1 35.62 6 ASP B CA 1
ATOM 2298 C C . ASP B 1 6 ? -14.438 17.484 45.812 1 35.62 6 ASP B C 1
ATOM 2300 O O . ASP B 1 6 ? -13.328 17.938 46.094 1 35.62 6 ASP B O 1
ATOM 2304 N N . SER B 1 7 ? -14.391 16.172 45.469 1 36.88 7 SER B N 1
ATOM 2305 C CA . SER B 1 7 ? -13.539 15.195 44.812 1 36.88 7 SER B CA 1
ATOM 2306 C C . SER B 1 7 ? -12.648 15.859 43.75 1 36.88 7 SER B C 1
ATOM 2308 O O . SER B 1 7 ? -13.141 16.484 42.812 1 36.88 7 SER B O 1
ATOM 2310 N N . ALA B 1 8 ? -11.617 16.594 44.031 1 36.28 8 ALA B N 1
ATOM 2311 C CA . ALA B 1 8 ? -10.5 16.953 43.188 1 36.28 8 ALA B CA 1
ATOM 2312 C C . ALA B 1 8 ? -10.406 16.016 41.969 1 36.28 8 ALA B C 1
ATOM 2314 O O . ALA B 1 8 ? -10.047 14.852 42.094 1 36.28 8 ALA B O 1
ATOM 2315 N N . ALA B 1 9 ? -11.32 15.891 41.156 1 38.44 9 ALA B N 1
ATOM 2316 C CA . ALA B 1 9 ? -11.43 15.336 39.812 1 38.44 9 ALA B CA 1
ATOM 2317 C C . ALA B 1 9 ? -10.062 15.273 39.125 1 38.44 9 ALA B C 1
ATOM 2319 O O . ALA B 1 9 ? -9.438 16.297 38.906 1 38.44 9 ALA B O 1
ATOM 2320 N N . MET B 1 10 ? -9.148 14.359 39.5 1 43.88 10 MET B N 1
ATOM 2321 C CA . MET B 1 10 ? -7.844 14.031 38.938 1 43.88 10 MET B CA 1
ATOM 2322 C C . MET B 1 10 ? -7.785 14.367 37.438 1 43.88 10 MET B C 1
ATOM 2324 O O . MET B 1 10 ? -8.461 13.727 36.625 1 43.88 10 MET B O 1
ATOM 2328 N N . SER B 1 11 ? -7.781 15.602 37.156 1 56.88 11 SER B N 1
ATOM 2329 C CA . SER B 1 11 ? -7.637 16.234 35.875 1 56.88 11 SER B CA 1
ATOM 2330 C C . SER B 1 11 ? -6.539 15.555 35.031 1 56.88 11 SER B C 1
ATOM 2332 O O . SER B 1 11 ? -5.543 15.086 35.594 1 56.88 11 SER B O 1
ATOM 2334 N N . LEU B 1 12 ? -6.922 14.953 34.031 1 64.94 12 LEU B N 1
ATOM 2335 C CA . LEU B 1 12 ? -5.988 14.383 33.094 1 64.94 12 LEU B CA 1
ATOM 2336 C C . LEU B 1 12 ? -4.977 15.422 32.625 1 64.94 12 LEU B C 1
ATOM 2338 O O . LEU B 1 12 ? -5.32 16.359 31.891 1 64.94 12 LEU B O 1
ATOM 2342 N N . ASP B 1 13 ? -3.742 15.43 33.344 1 76.81 13 ASP B N 1
ATOM 2343 C CA . ASP B 1 13 ? -2.623 16.297 33 1 76.81 13 ASP B CA 1
ATOM 2344 C C . ASP B 1 13 ? -2.137 16.016 31.578 1 76.81 13 ASP B C 1
ATOM 2346 O O . ASP B 1 13 ? -1.845 14.867 31.234 1 76.81 13 ASP B O 1
ATOM 2350 N N . ILE B 1 14 ? -2.094 17.094 30.844 1 80.88 14 ILE B N 1
ATOM 2351 C CA . ILE B 1 14 ? -1.747 16.953 29.422 1 80.88 14 ILE B CA 1
ATOM 2352 C C . ILE B 1 14 ? -0.334 16.391 29.297 1 80.88 14 ILE B C 1
ATOM 2354 O O . ILE B 1 14 ? -0.037 15.648 28.344 1 80.88 14 ILE B O 1
ATOM 2358 N N . VAL B 1 15 ? 0.541 16.688 30.25 1 85.56 15 VAL B N 1
ATOM 2359 C CA . VAL B 1 15 ? 1.904 16.172 30.219 1 85.56 15 VAL B CA 1
ATOM 2360 C C . VAL B 1 15 ? 1.883 14.648 30.391 1 85.56 15 VAL B C 1
ATOM 2362 O O . VAL B 1 15 ? 2.615 13.93 29.703 1 85.56 15 VAL B O 1
ATOM 2365 N N . LEU B 1 16 ? 1.019 14.203 31.297 1 89.44 16 LEU B N 1
ATOM 2366 C CA . LEU B 1 16 ? 0.882 12.766 31.5 1 89.44 16 LEU B CA 1
ATOM 2367 C C . LEU B 1 16 ? 0.281 12.094 30.281 1 89.44 16 LEU B C 1
ATOM 2369 O O . LEU B 1 16 ? 0.701 10.992 29.891 1 89.44 16 LEU B O 1
ATOM 2373 N N . LEU B 1 17 ? -0.654 12.742 29.672 1 88.12 17 LEU B N 1
ATOM 2374 C CA . LEU B 1 17 ? -1.272 12.219 28.453 1 88.12 17 LEU B CA 1
ATOM 2375 C C . LEU B 1 17 ? -0.251 12.102 27.328 1 88.12 17 LEU B C 1
ATOM 2377 O O . LEU B 1 17 ? -0.23 11.102 26.609 1 88.12 17 LEU B O 1
ATOM 2381 N N . ARG B 1 18 ? 0.594 13.102 27.141 1 87.88 18 ARG B N 1
ATOM 2382 C CA . ARG B 1 18 ? 1.641 13.07 26.125 1 87.88 18 ARG B CA 1
ATOM 2383 C C . ARG B 1 18 ? 2.607 11.914 26.359 1 87.88 18 ARG B C 1
ATOM 2385 O O . ARG B 1 18 ? 3.014 11.227 25.422 1 87.88 18 ARG B O 1
ATOM 2392 N N . THR B 1 19 ? 2.986 11.734 27.609 1 90.94 19 THR B N 1
ATOM 2393 C CA . THR B 1 19 ? 3.883 10.641 27.969 1 90.94 19 THR B CA 1
ATOM 2394 C C . THR B 1 19 ? 3.25 9.289 27.641 1 90.94 19 THR B C 1
ATOM 2396 O O . THR B 1 19 ? 3.902 8.414 27.062 1 90.94 19 THR B O 1
ATOM 2399 N N . PHE B 1 20 ? 2.002 9.117 27.922 1 91.44 20 PHE B N 1
ATOM 2400 C CA . PHE B 1 20 ? 1.235 7.906 27.656 1 91.44 20 PHE B CA 1
ATOM 2401 C C . PHE B 1 20 ? 1.189 7.617 26.156 1 91.44 20 PHE B C 1
ATOM 2403 O O . PHE B 1 20 ? 1.445 6.488 25.734 1 91.44 20 PHE B O 1
ATOM 2410 N N . LEU B 1 21 ? 0.875 8.648 25.438 1 89.88 21 LEU B N 1
ATOM 2411 C CA . LEU B 1 21 ? 0.816 8.508 23.984 1 89.88 21 LEU B CA 1
ATOM 2412 C C . LEU B 1 21 ? 2.17 8.078 23.438 1 89.88 21 LEU B C 1
ATOM 2414 O O . LEU B 1 21 ? 2.242 7.199 22.578 1 89.88 21 LEU B O 1
ATOM 2418 N N . GLU B 1 22 ? 3.211 8.664 23.891 1 89.94 22 GLU B N 1
ATOM 2419 C CA . GLU B 1 22 ? 4.547 8.352 23.391 1 89.94 22 GLU B CA 1
ATOM 2420 C C . GLU B 1 22 ? 4.934 6.91 23.734 1 89.94 22 GLU B C 1
ATOM 2422 O O . GLU B 1 22 ? 5.523 6.215 22.906 1 89.94 22 GLU B O 1
ATOM 2427 N N . VAL B 1 23 ? 4.562 6.473 24.875 1 91.69 23 VAL B N 1
ATOM 2428 C CA . VAL B 1 23 ? 4.859 5.098 25.281 1 91.69 23 VAL B CA 1
ATOM 2429 C C . VAL B 1 23 ? 4.082 4.125 24.391 1 91.69 23 VAL B C 1
ATOM 2431 O O . VAL B 1 23 ? 4.625 3.115 23.938 1 91.69 23 VAL B O 1
ATOM 2434 N N . ALA B 1 24 ? 2.873 4.457 24.203 1 89.31 24 ALA B N 1
ATOM 2435 C CA . ALA B 1 24 ? 2.014 3.609 23.391 1 89.31 24 ALA B CA 1
ATOM 2436 C C . ALA B 1 24 ? 2.52 3.545 21.953 1 89.31 24 ALA B C 1
ATOM 2438 O O . ALA B 1 24 ? 2.588 2.467 21.359 1 89.31 24 ALA B O 1
ATOM 2439 N N . ASP B 1 25 ? 2.857 4.695 21.469 1 84.44 25 ASP B N 1
ATOM 2440 C CA . ASP B 1 25 ? 3.291 4.797 20.078 1 84.44 25 ASP B CA 1
ATOM 2441 C C . ASP B 1 25 ? 4.652 4.141 19.891 1 84.44 25 ASP B C 1
ATOM 2443 O O . ASP B 1 25 ? 4.898 3.502 18.859 1 84.44 25 ASP B O 1
ATOM 2447 N N . SER B 1 26 ? 5.504 4.297 20.859 1 82.31 26 SER B N 1
ATOM 2448 C CA . SER B 1 26 ? 6.855 3.764 20.766 1 82.31 26 SER B CA 1
ATOM 2449 C C . SER B 1 26 ? 6.91 2.314 21.25 1 82.31 26 SER B C 1
ATOM 2451 O O . SER B 1 26 ? 7.961 1.67 21.172 1 82.31 26 SER B O 1
ATOM 2453 N N . ARG B 1 27 ? 5.824 1.878 21.766 1 83.06 27 ARG B N 1
ATOM 2454 C CA . ARG B 1 27 ? 5.664 0.534 22.312 1 83.06 27 ARG B CA 1
ATOM 2455 C C . ARG B 1 27 ? 6.758 0.222 23.328 1 83.06 27 ARG B C 1
ATOM 2457 O O . ARG B 1 27 ? 7.324 -0.873 23.328 1 83.06 27 ARG B O 1
ATOM 2464 N N . GLY B 1 28 ? 7.082 1.277 24.141 1 88.5 28 GLY B N 1
ATOM 2465 C CA . GLY B 1 28 ? 8.109 1.06 25.141 1 88.5 28 GLY B CA 1
ATOM 2466 C C . GLY B 1 28 ? 8.391 2.291 25.984 1 88.5 28 GLY B C 1
ATOM 2467 O O . GLY B 1 28 ? 8.195 3.418 25.531 1 88.5 28 GLY B O 1
ATOM 2468 N N . PHE B 1 29 ? 8.977 2.02 27.141 1 89.12 29 PHE B N 1
ATOM 2469 C CA . PHE B 1 29 ? 9.266 3.1 28.078 1 89.12 29 PHE B CA 1
ATOM 2470 C C . PHE B 1 29 ? 10.578 3.787 27.719 1 89.12 29 PHE B C 1
ATOM 2472 O O . PHE B 1 29 ? 10.672 5.016 27.75 1 89.12 29 PHE B O 1
ATOM 2479 N N . ALA B 1 30 ? 11.492 2.949 27.266 1 88.62 30 ALA B N 1
ATOM 2480 C CA . ALA B 1 30 ? 12.812 3.508 27 1 88.62 30 ALA B CA 1
ATOM 2481 C C . ALA B 1 30 ? 12.789 4.383 25.75 1 88.62 30 ALA B C 1
ATOM 2483 O O . ALA B 1 30 ? 13.219 5.535 25.781 1 88.62 30 ALA B O 1
ATOM 2484 N N . PRO B 1 31 ? 12.211 3.863 24.766 1 88.81 31 PRO B N 1
ATOM 2485 C CA . PRO B 1 31 ? 12.141 4.727 23.594 1 88.81 31 PRO B CA 1
ATOM 2486 C C . PRO B 1 31 ? 11.305 5.98 23.812 1 88.81 31 PRO B C 1
ATOM 2488 O O . PRO B 1 31 ? 11.633 7.051 23.297 1 88.81 31 PRO B O 1
ATOM 2491 N N . ALA B 1 32 ? 10.305 5.871 24.547 1 90.56 32 ALA B N 1
ATOM 2492 C CA . ALA B 1 32 ? 9.477 7.031 24.875 1 90.56 32 ALA B CA 1
ATOM 2493 C C . ALA B 1 32 ? 10.266 8.062 25.672 1 90.56 32 ALA B C 1
ATOM 2495 O O . ALA B 1 32 ? 10.164 9.266 25.422 1 90.56 32 ALA B O 1
ATOM 2496 N N . ALA B 1 33 ? 11.047 7.621 26.578 1 91 33 ALA B N 1
ATOM 2497 C CA . ALA B 1 33 ? 11.867 8.508 27.406 1 91 33 ALA B CA 1
ATOM 2498 C C . ALA B 1 33 ? 12.859 9.289 26.547 1 91 33 ALA B C 1
ATOM 2500 O O . ALA B 1 33 ? 13.023 10.5 26.734 1 91 33 ALA B O 1
ATOM 2501 N N . GLU B 1 34 ? 13.414 8.625 25.625 1 85.19 34 GLU B N 1
ATOM 2502 C CA . GLU B 1 34 ? 14.367 9.258 24.719 1 85.19 34 GLU B CA 1
ATOM 2503 C C . GLU B 1 34 ? 13.695 10.344 23.891 1 85.19 34 GLU B C 1
ATOM 2505 O O . GLU B 1 34 ? 14.219 11.461 23.766 1 85.19 34 GLU B O 1
ATOM 2510 N N . ARG B 1 35 ? 12.555 10.102 23.5 1 83.25 35 ARG B N 1
ATOM 2511 C CA . ARG B 1 35 ? 11.836 11.023 22.625 1 83.25 35 ARG B CA 1
ATOM 2512 C C . ARG B 1 35 ? 11.32 12.234 23.391 1 83.25 35 ARG B C 1
ATOM 2514 O O . ARG B 1 35 ? 11.258 13.336 22.844 1 83.25 35 ARG B O 1
ATOM 2521 N N . LEU B 1 36 ? 11.039 12.008 24.594 1 85.62 36 LEU B N 1
ATOM 2522 C CA . LEU B 1 36 ? 10.461 13.07 25.422 1 85.62 36 LEU B CA 1
ATOM 2523 C C . LEU B 1 36 ? 11.547 13.781 26.219 1 85.62 36 LEU B C 1
ATOM 2525 O O . LEU B 1 36 ? 11.258 14.734 26.953 1 85.62 36 LEU B O 1
ATOM 2529 N N . ALA B 1 37 ? 12.797 13.25 25.969 1 88.12 37 ALA B N 1
ATOM 2530 C CA . ALA B 1 37 ? 13.922 13.789 26.734 1 88.12 37 ALA B CA 1
ATOM 2531 C C . ALA B 1 37 ? 13.648 13.711 28.234 1 88.12 37 ALA B C 1
ATOM 2533 O O . ALA B 1 37 ? 13.836 14.688 28.969 1 88.12 37 ALA B O 1
ATOM 2534 N N . LEU B 1 38 ? 13.102 12.602 28.688 1 88.06 38 LEU B N 1
ATOM 2535 C CA . LEU B 1 38 ? 12.852 12.273 30.078 1 88.06 38 LEU B CA 1
ATOM 2536 C C . LEU B 1 38 ? 13.602 11 30.484 1 88.06 38 LEU B C 1
ATOM 2538 O O . LEU B 1 38 ? 14.125 10.289 29.625 1 88.06 38 LEU B O 1
ATOM 2542 N N . THR B 1 39 ? 13.773 10.781 31.688 1 87.81 39 THR B N 1
ATOM 2543 C CA . THR B 1 39 ? 14.305 9.508 32.156 1 87.81 39 THR B CA 1
ATOM 2544 C C . THR B 1 39 ? 13.227 8.43 32.125 1 87.81 39 THR B C 1
ATOM 2546 O O . THR B 1 39 ? 12.039 8.727 32.281 1 87.81 39 THR B O 1
ATOM 2549 N N . PRO B 1 40 ? 13.672 7.242 31.906 1 89.25 40 PRO B N 1
ATOM 2550 C CA . PRO B 1 40 ? 12.695 6.152 31.969 1 89.25 40 PRO B CA 1
ATOM 2551 C C . PRO B 1 40 ? 11.93 6.121 33.281 1 89.25 40 PRO B C 1
ATOM 2553 O O . PRO B 1 40 ? 10.742 5.789 33.312 1 89.25 40 PRO B O 1
ATOM 2556 N N . SER B 1 41 ? 12.578 6.387 34.344 1 91.12 41 SER B N 1
ATOM 2557 C CA . SER B 1 41 ? 11.922 6.441 35.656 1 91.12 41 SER B CA 1
ATOM 2558 C C . SER B 1 41 ? 10.82 7.5 35.688 1 91.12 41 SER B C 1
ATOM 2560 O O . SER B 1 41 ? 9.742 7.277 36.25 1 91.12 41 SER B O 1
ATOM 2562 N N . ALA B 1 42 ? 11.109 8.641 35.125 1 91 42 ALA B N 1
ATOM 2563 C CA . ALA B 1 42 ? 10.109 9.703 35.031 1 91 42 ALA B CA 1
ATOM 2564 C C . ALA B 1 42 ? 8.914 9.266 34.188 1 91 42 ALA B C 1
ATOM 2566 O O . ALA B 1 42 ? 7.766 9.531 34.531 1 91 42 ALA B O 1
ATOM 2567 N N . VAL B 1 43 ? 9.203 8.617 33.094 1 93.56 43 VAL B N 1
ATOM 2568 C CA . VAL B 1 43 ? 8.141 8.117 32.219 1 93.56 43 VAL B CA 1
ATOM 2569 C C . VAL B 1 43 ? 7.273 7.125 33 1 93.56 43 VAL B C 1
ATOM 2571 O O . VAL B 1 43 ? 6.043 7.195 32.938 1 93.56 43 VAL B O 1
ATOM 2574 N N . SER B 1 44 ? 7.898 6.211 33.688 1 93.12 44 SER B N 1
ATOM 2575 C CA . SER B 1 44 ? 7.172 5.238 34.5 1 93.12 44 SER B CA 1
ATOM 2576 C C . SER B 1 44 ? 6.312 5.926 35.562 1 93.12 44 SER B C 1
ATOM 2578 O O . SER B 1 44 ? 5.168 5.539 35.781 1 93.12 44 SER B O 1
ATOM 2580 N N . GLY B 1 45 ? 6.871 6.887 36.188 1 92.94 45 GLY B N 1
ATOM 2581 C CA . GLY B 1 45 ? 6.125 7.672 37.156 1 92.94 45 GLY B CA 1
ATOM 2582 C C . GLY B 1 45 ? 4.914 8.359 36.562 1 92.94 45 GLY B C 1
ATOM 2583 O O . GLY B 1 45 ? 3.838 8.375 37.156 1 92.94 45 GLY B O 1
ATOM 2584 N N . HIS B 1 46 ? 5.129 9 35.406 1 92.19 46 HIS B N 1
ATOM 2585 C CA . HIS B 1 46 ? 4.027 9.648 34.688 1 92.19 46 HIS B CA 1
ATOM 2586 C C . HIS B 1 46 ? 2.883 8.672 34.438 1 92.19 46 HIS B C 1
ATOM 2588 O O . HIS B 1 46 ? 1.717 9.008 34.656 1 92.19 46 HIS B O 1
ATOM 2594 N N . ILE B 1 47 ? 3.244 7.453 33.969 1 93 47 ILE B N 1
ATOM 2595 C CA . ILE B 1 47 ? 2.24 6.449 33.656 1 93 47 ILE B CA 1
ATOM 2596 C C . ILE B 1 47 ? 1.508 6.012 34.906 1 93 47 ILE B C 1
ATOM 2598 O O . ILE B 1 47 ? 0.281 5.887 34.906 1 93 47 ILE B O 1
ATOM 2602 N N . LYS B 1 48 ? 2.229 5.785 35.938 1 92.25 48 LYS B N 1
ATOM 2603 C CA . LYS B 1 48 ? 1.628 5.391 37.219 1 92.25 48 LYS B CA 1
ATOM 2604 C C . LYS B 1 48 ? 0.653 6.453 37.719 1 92.25 48 LYS B C 1
ATOM 2606 O O . LYS B 1 48 ? -0.45 6.133 38.156 1 92.25 48 LYS B O 1
ATOM 2611 N N . ARG B 1 49 ? 1.076 7.66 37.656 1 88.44 49 ARG B N 1
ATOM 2612 C CA . ARG B 1 49 ? 0.218 8.766 38.062 1 88.44 49 ARG B CA 1
ATOM 2613 C C . ARG B 1 49 ? -1.053 8.82 37.219 1 88.44 49 ARG B C 1
ATOM 2615 O O . ARG B 1 49 ? -2.141 9.062 37.75 1 88.44 49 ARG B O 1
ATOM 2622 N N . LEU B 1 50 ? -0.869 8.656 35.938 1 90.25 50 LEU B N 1
ATOM 2623 C CA . LEU B 1 50 ? -2.012 8.68 35.031 1 90.25 50 LEU B CA 1
ATOM 2624 C C . LEU B 1 50 ? -2.975 7.539 35.344 1 90.25 50 LEU B C 1
ATOM 2626 O O . LEU B 1 50 ? -4.191 7.73 35.344 1 90.25 50 LEU B O 1
ATOM 2630 N N . GLU B 1 51 ? -2.438 6.367 35.594 1 92 51 GLU B N 1
ATOM 2631 C CA . GLU B 1 51 ? -3.268 5.215 35.969 1 92 51 GLU B CA 1
ATOM 2632 C C . GLU B 1 51 ? -3.996 5.438 37.281 1 92 51 GLU B C 1
ATOM 2634 O O . GLU B 1 51 ? -5.156 5.055 37.438 1 92 51 GLU B O 1
ATOM 2639 N N . GLN B 1 52 ? -3.352 6.051 38.188 1 87.25 52 GLN B N 1
ATOM 2640 C CA . GLN B 1 52 ? -3.98 6.402 39.469 1 87.25 52 GLN B CA 1
ATOM 2641 C C . GLN B 1 52 ? -5.117 7.398 39.25 1 87.25 52 GLN B C 1
ATOM 2643 O O . GLN B 1 52 ? -6.203 7.238 39.812 1 87.25 52 GLN B O 1
ATOM 2648 N N . ALA B 1 53 ? -4.863 8.359 38.469 1 82.25 53 ALA B N 1
ATOM 2649 C CA . ALA B 1 53 ? -5.852 9.406 38.219 1 82.25 53 ALA B CA 1
ATOM 2650 C C . ALA B 1 53 ? -7.082 8.844 37.5 1 82.25 53 ALA B C 1
ATOM 2652 O O . ALA B 1 53 ? -8.203 9.289 37.75 1 82.25 53 ALA B O 1
ATOM 2653 N N . THR B 1 54 ? -6.812 7.875 36.625 1 84.81 54 THR B N 1
ATOM 2654 C CA . THR B 1 54 ? -7.91 7.316 35.844 1 84.81 54 THR B CA 1
ATOM 2655 C C . THR B 1 54 ? -8.547 6.141 36.562 1 84.81 54 THR B C 1
ATOM 2657 O O . THR B 1 54 ? -9.664 5.727 36.25 1 84.81 54 THR B O 1
ATOM 2660 N N . GLY B 1 55 ? -7.887 5.559 37.469 1 86.94 55 GLY B N 1
ATOM 2661 C CA . GLY B 1 55 ? -8.367 4.398 38.188 1 86.94 55 GLY B CA 1
ATOM 2662 C C . GLY B 1 55 ? -8.305 3.115 37.375 1 86.94 55 GLY B C 1
ATOM 2663 O O . GLY B 1 55 ? -9.047 2.168 37.625 1 86.94 55 GLY B O 1
ATOM 2664 N N . ALA B 1 56 ? -7.516 3.162 36.312 1 90.38 56 ALA B N 1
ATOM 2665 C CA . ALA B 1 56 ? -7.426 2 35.438 1 90.38 56 ALA B CA 1
ATOM 2666 C C . ALA B 1 56 ? -5.98 1.736 35.031 1 90.38 56 ALA B C 1
ATOM 2668 O O . ALA B 1 56 ? -5.18 2.668 34.906 1 90.38 56 ALA B O 1
ATOM 2669 N N . VAL B 1 57 ? -5.684 0.449 34.844 1 92.38 57 VAL B N 1
ATOM 2670 C CA . VAL B 1 57 ? -4.406 0.07 34.25 1 92.38 57 VAL B CA 1
ATOM 2671 C C . VAL B 1 57 ? -4.449 0.287 32.719 1 92.38 57 VAL B C 1
ATOM 2673 O O . VAL B 1 57 ? -5.34 -0.231 32.062 1 92.38 57 VAL B O 1
ATOM 2676 N N . LEU B 1 58 ? -3.521 1.091 32.281 1 92.44 58 LEU B N 1
ATOM 2677 C CA . LEU B 1 58 ? -3.596 1.535 30.906 1 92.44 58 LEU B CA 1
ATOM 2678 C C . LEU B 1 58 ? -2.664 0.711 30.016 1 92.44 58 LEU B C 1
ATOM 2680 O O . LEU B 1 58 ? -2.902 0.574 28.812 1 92.44 58 LEU B O 1
ATOM 2684 N N . LEU B 1 59 ? -1.556 0.256 30.594 1 92.69 59 LEU B N 1
ATOM 2685 C CA . LEU B 1 59 ? -0.542 -0.483 29.844 1 92.69 59 LEU B CA 1
ATOM 2686 C C . LEU B 1 59 ? -0.303 -1.855 30.469 1 92.69 59 LEU B C 1
ATOM 2688 O O . LEU B 1 59 ? -0.139 -1.97 31.688 1 92.69 59 LEU B O 1
ATOM 2692 N N . ALA B 1 60 ? -0.465 -2.857 29.609 1 87.62 60 ALA B N 1
ATOM 2693 C CA . ALA B 1 60 ? -0.075 -4.203 30.016 1 87.62 60 ALA B CA 1
ATOM 2694 C C . ALA B 1 60 ? 1.396 -4.469 29.703 1 87.62 60 ALA B C 1
ATOM 2696 O O . ALA B 1 60 ? 1.857 -4.211 28.594 1 87.62 60 ALA B O 1
ATOM 2697 N N . ARG B 1 61 ? 2.127 -4.699 30.766 1 76.69 61 ARG B N 1
ATOM 2698 C CA . ARG B 1 61 ? 3.568 -4.871 30.625 1 76.69 61 ARG B CA 1
ATOM 2699 C C . ARG B 1 61 ? 3.963 -6.336 30.781 1 76.69 61 ARG B C 1
ATOM 2701 O O . ARG B 1 61 ? 3.504 -7.012 31.703 1 76.69 61 ARG B O 1
ATOM 2708 N N . THR B 1 62 ? 4.32 -6.922 29.672 1 67.12 62 THR B N 1
ATOM 2709 C CA . THR B 1 62 ? 5.078 -8.156 29.844 1 67.12 62 THR B CA 1
ATOM 2710 C C . THR B 1 62 ? 6.578 -7.895 29.719 1 67.12 62 THR B C 1
ATOM 2712 O O . THR B 1 62 ? 6.992 -6.773 29.406 1 67.12 62 THR B O 1
ATOM 2715 N N . THR B 1 63 ? 7.539 -8.812 30.141 1 60.88 63 THR B N 1
ATOM 2716 C CA . THR B 1 63 ? 8.992 -8.664 30.109 1 60.88 63 THR B CA 1
ATOM 2717 C C . THR B 1 63 ? 9.445 -8.188 28.734 1 60.88 63 THR B C 1
ATOM 2719 O O . THR B 1 63 ? 10.484 -7.531 28.609 1 60.88 63 THR B O 1
ATOM 2722 N N . ARG B 1 64 ? 8.641 -8.32 27.719 1 63.84 64 ARG B N 1
ATOM 2723 C CA . ARG B 1 64 ? 9.195 -8.117 26.375 1 63.84 64 ARG B CA 1
ATOM 2724 C C . ARG B 1 64 ? 8.344 -7.145 25.578 1 63.84 64 ARG B C 1
ATOM 2726 O O . ARG B 1 64 ? 8.805 -6.605 24.562 1 63.84 64 ARG B O 1
ATOM 2733 N N . ARG B 1 65 ? 7.078 -6.828 26.094 1 74 65 ARG B N 1
ATOM 2734 C CA . ARG B 1 65 ? 6.238 -6.027 25.203 1 74 65 ARG B CA 1
ATOM 2735 C C . ARG B 1 65 ? 5.297 -5.133 26 1 74 65 ARG B C 1
ATOM 2737 O O . ARG B 1 65 ? 4.867 -5.492 27.094 1 74 65 ARG B O 1
ATOM 2744 N N . VAL B 1 66 ? 5.152 -3.791 25.578 1 84.12 66 VAL B N 1
ATOM 2745 C CA . VAL B 1 66 ? 4.164 -2.863 26.125 1 84.12 66 VAL B CA 1
ATOM 2746 C C . VAL B 1 66 ? 2.957 -2.789 25.188 1 84.12 66 VAL B C 1
ATOM 2748 O O . VAL B 1 66 ? 3.107 -2.521 24 1 84.12 66 VAL B O 1
ATOM 2751 N N . GLU B 1 67 ? 1.806 -3.242 25.781 1 88.5 67 GLU B N 1
ATOM 2752 C CA . GLU B 1 67 ? 0.566 -3.174 25.016 1 88.5 67 GLU B CA 1
ATOM 2753 C C . GLU B 1 67 ? -0.506 -2.391 25.766 1 88.5 67 GLU B C 1
ATOM 2755 O O . GLU B 1 67 ? -0.518 -2.369 27 1 88.5 67 GLU B O 1
ATOM 2760 N N . LEU B 1 68 ? -1.382 -1.795 24.938 1 88.12 68 LEU B N 1
ATOM 2761 C CA . LEU B 1 68 ? -2.506 -1.079 25.531 1 88.12 68 LEU B CA 1
ATOM 2762 C C . LEU B 1 68 ? -3.533 -2.055 26.094 1 88.12 68 LEU B C 1
ATOM 2764 O O . LEU B 1 68 ? -3.82 -3.084 25.484 1 88.12 68 LEU B O 1
ATOM 2768 N N . THR B 1 69 ? -3.994 -1.792 27.344 1 88.38 69 THR B N 1
ATOM 2769 C CA . THR B 1 69 ? -5.203 -2.443 27.828 1 88.38 69 THR B CA 1
ATOM 2770 C C . THR B 1 69 ? -6.441 -1.871 27.156 1 88.38 69 THR B C 1
ATOM 2772 O O . THR B 1 69 ? -6.34 -0.938 26.359 1 88.38 69 THR B O 1
ATOM 2775 N N . HIS B 1 70 ? -7.582 -2.443 27.5 1 82.69 70 HIS B N 1
ATOM 2776 C CA . HIS B 1 70 ? -8.828 -1.888 26.969 1 82.69 70 HIS B CA 1
ATOM 2777 C C . HIS B 1 70 ? -9.016 -0.444 27.422 1 82.69 70 HIS B C 1
ATOM 2779 O O . HIS B 1 70 ? -9.359 0.422 26.625 1 82.69 70 HIS B O 1
ATOM 2785 N N . ALA B 1 71 ? -8.836 -0.242 28.609 1 86.06 71 ALA B N 1
ATOM 2786 C CA . ALA B 1 71 ? -8.891 1.118 29.141 1 86.06 71 ALA B CA 1
ATOM 2787 C C . ALA B 1 71 ? -7.84 2.008 28.484 1 86.06 71 ALA B C 1
ATOM 2789 O O . ALA B 1 71 ? -8.094 3.184 28.219 1 86.06 71 ALA B O 1
ATOM 2790 N N . GLY B 1 72 ? -6.703 1.422 28.219 1 89.69 72 GLY B N 1
ATOM 2791 C CA . GLY B 1 72 ? -5.641 2.135 27.531 1 89.69 72 GLY B CA 1
ATOM 2792 C C . GLY B 1 72 ? -6.031 2.564 26.125 1 89.69 72 GLY B C 1
ATOM 2793 O O . GLY B 1 72 ? -5.727 3.684 25.703 1 89.69 72 GLY B O 1
ATOM 2794 N N . GLU B 1 73 ? -6.742 1.748 25.453 1 84.69 73 GLU B N 1
ATOM 2795 C CA . GLU B 1 73 ? -7.211 2.066 24.109 1 84.69 73 GLU B CA 1
ATOM 2796 C C . GLU B 1 73 ? -8.203 3.229 24.141 1 84.69 73 GLU B C 1
ATOM 2798 O O . GLU B 1 73 ? -8.133 4.125 23.297 1 84.69 73 GLU B O 1
ATOM 2803 N N . THR B 1 74 ? -9.039 3.143 25.125 1 78.62 74 THR B N 1
ATOM 2804 C CA . THR B 1 74 ? -10.023 4.211 25.281 1 78.62 74 THR B CA 1
ATOM 2805 C C . THR B 1 74 ? -9.336 5.539 25.578 1 78.62 74 THR B C 1
ATOM 2807 O O . THR B 1 74 ? -9.617 6.547 24.922 1 78.62 74 THR B O 1
ATOM 2810 N N . LEU B 1 75 ? -8.438 5.484 26.469 1 84.56 75 LEU B N 1
ATOM 2811 C CA . LEU B 1 75 ? -7.754 6.727 26.812 1 84.56 75 LEU B CA 1
ATOM 2812 C C . LEU B 1 75 ? -6.887 7.215 25.656 1 84.56 75 LEU B C 1
ATOM 2814 O O . LEU B 1 75 ? -6.75 8.422 25.453 1 84.56 75 LEU B O 1
ATOM 2818 N N . TYR B 1 76 ? -6.312 6.254 24.969 1 86.62 76 TYR B N 1
ATOM 2819 C CA . TYR B 1 76 ? -5.469 6.625 23.844 1 86.62 76 TYR B CA 1
ATOM 2820 C C . TYR B 1 76 ? -6.227 7.508 22.859 1 86.62 76 TYR B C 1
ATOM 2822 O O . TYR B 1 76 ? -5.719 8.547 22.422 1 86.62 76 TYR B O 1
ATOM 2830 N N . ALA B 1 77 ? -7.418 7.172 22.609 1 75.75 77 ALA B N 1
ATOM 2831 C CA . ALA B 1 77 ? -8.242 7.945 21.688 1 75.75 77 ALA B CA 1
ATOM 2832 C C . ALA B 1 77 ? -8.523 9.344 22.234 1 75.75 77 ALA B C 1
ATOM 2834 O O . ALA B 1 77 ? -8.359 10.336 21.531 1 75.75 77 ALA B O 1
ATOM 2835 N N . TYR B 1 78 ? -8.859 9.398 23.422 1 74.69 78 TYR B N 1
ATOM 2836 C CA . TYR B 1 78 ? -9.18 10.68 24.047 1 74.69 78 TYR B CA 1
ATOM 2837 C C . TYR B 1 78 ? -7.926 11.531 24.219 1 74.69 78 TYR B C 1
ATOM 2839 O O . TYR B 1 78 ? -7.941 12.734 23.953 1 74.69 78 TYR B O 1
ATOM 2847 N N . ALA B 1 79 ? -6.875 10.836 24.688 1 82.38 79 ALA B N 1
ATOM 2848 C CA . ALA B 1 79 ? -5.625 11.555 24.922 1 82.38 79 ALA B CA 1
ATOM 2849 C C . ALA B 1 79 ? -5.121 12.219 23.641 1 82.38 79 ALA B C 1
ATOM 2851 O O . ALA B 1 79 ? -4.699 13.383 23.672 1 82.38 79 ALA B O 1
ATOM 2852 N N . ARG B 1 80 ? -5.191 11.508 22.656 1 78.62 80 ARG B N 1
ATOM 2853 C CA . ARG B 1 80 ? -4.758 12.047 21.375 1 78.62 80 ARG B CA 1
ATOM 2854 C C . ARG B 1 80 ? -5.582 13.273 21 1 78.62 80 ARG B C 1
ATOM 2856 O O . ARG B 1 80 ? -5.027 14.289 20.562 1 78.62 80 ARG B O 1
ATOM 2863 N N . ASN B 1 81 ? -6.82 13.172 21.172 1 69.88 81 ASN B N 1
ATOM 2864 C CA . ASN B 1 81 ? -7.703 14.289 20.875 1 69.88 81 ASN B CA 1
ATOM 2865 C C . ASN B 1 81 ? -7.398 15.5 21.75 1 69.88 81 ASN B C 1
ATOM 2867 O O . ASN B 1 81 ? -7.332 16.625 21.25 1 69.88 81 ASN B O 1
ATOM 2871 N N . ILE B 1 82 ? -7.234 15.227 22.938 1 70.44 82 ILE B N 1
ATOM 2872 C CA . ILE B 1 82 ? -6.992 16.297 23.891 1 70.44 82 ILE B CA 1
ATOM 2873 C C . ILE B 1 82 ? -5.676 17 23.562 1 70.44 82 ILE B C 1
ATOM 2875 O O . ILE B 1 82 ? -5.625 18.234 23.5 1 70.44 82 ILE B O 1
ATOM 2879 N N . VAL B 1 83 ? -4.676 16.219 23.344 1 75.94 83 VAL B N 1
ATOM 2880 C CA . VAL B 1 83 ? -3.355 16.781 23.078 1 75.94 83 VAL B CA 1
ATOM 2881 C C . VAL B 1 83 ? -3.387 17.562 21.766 1 75.94 83 VAL B C 1
ATOM 2883 O O . VAL B 1 83 ? -2.795 18.641 21.672 1 75.94 83 VAL B O 1
ATOM 2886 N N . GLU B 1 84 ? -4.105 17.078 20.875 1 69.62 84 GLU B N 1
ATOM 2887 C CA . GLU B 1 84 ? -4.215 17.75 19.578 1 69.62 84 GLU B CA 1
ATOM 2888 C C . GLU B 1 84 ? -5.008 19.047 19.688 1 69.62 84 GLU B C 1
ATOM 2890 O O . GLU B 1 84 ? -4.637 20.062 19.094 1 69.62 84 GLU B O 1
ATOM 2895 N N . LEU B 1 85 ? -6.062 19.016 20.422 1 63.59 85 LEU B N 1
ATOM 2896 C CA . LEU B 1 85 ? -6.863 20.219 20.641 1 63.59 85 LEU B CA 1
ATOM 2897 C C . LEU B 1 85 ? -6.055 21.297 21.359 1 63.59 85 LEU B C 1
ATOM 2899 O O . LEU B 1 85 ? -6.156 22.484 21.031 1 63.59 85 LEU B O 1
ATOM 2903 N N . GLU B 1 86 ? -5.344 20.859 22.297 1 66.06 86 GLU B N 1
ATOM 2904 C CA . GLU B 1 86 ? -4.488 21.797 23.016 1 66.06 86 GLU B CA 1
ATOM 2905 C C . GLU B 1 86 ? -3.455 22.438 22.094 1 66.06 86 GLU B C 1
ATOM 2907 O O . GLU B 1 86 ? -3.207 23.641 22.172 1 66.06 86 GLU B O 1
ATOM 2912 N N . ARG B 1 87 ? -2.863 21.625 21.297 1 64.69 87 ARG B N 1
ATOM 2913 C CA . ARG B 1 87 ? -1.887 22.125 20.328 1 64.69 87 ARG B CA 1
ATOM 2914 C C . ARG B 1 87 ? -2.525 23.125 19.375 1 64.69 87 ARG B C 1
ATOM 2916 O O . ARG B 1 87 ? -1.948 24.188 19.094 1 64.69 87 ARG B O 1
ATOM 2923 N N . GLU B 1 88 ? -3.688 22.828 18.953 1 61.22 88 GLU B N 1
ATOM 2924 C CA . GLU B 1 88 ? -4.422 23.703 18.047 1 61.22 88 GLU B CA 1
ATOM 2925 C C . GLU B 1 88 ? -4.762 25.031 18.719 1 61.22 88 GLU B C 1
ATOM 2927 O O . GLU B 1 88 ? -4.605 26.094 18.125 1 61.22 88 GLU B O 1
ATOM 2932 N N . ALA B 1 89 ? -5.223 24.891 19.906 1 61.12 89 ALA B N 1
ATOM 2933 C CA . ALA B 1 89 ? -5.57 26.094 20.672 1 61.12 89 ALA B CA 1
ATOM 2934 C C . ALA B 1 89 ? -4.359 27 20.844 1 61.12 89 ALA B C 1
ATOM 2936 O O . ALA B 1 89 ? -4.453 28.219 20.641 1 61.12 89 ALA B O 1
ATOM 2937 N N . ARG B 1 90 ? -3.334 26.359 21.141 1 61.62 90 ARG B N 1
ATOM 2938 C CA . ARG B 1 90 ? -2.111 27.141 21.328 1 61.62 90 ARG B CA 1
ATOM 2939 C C . ARG B 1 90 ? -1.687 27.812 20.031 1 61.62 90 ARG B C 1
ATOM 2941 O O . ARG B 1 90 ? -1.288 28.984 20.031 1 61.62 90 ARG B O 1
ATOM 2948 N N . ALA B 1 91 ? -1.829 27.047 19.016 1 58.31 91 ALA B N 1
ATOM 2949 C CA . ALA B 1 91 ? -1.465 27.578 17.719 1 58.31 91 ALA B CA 1
ATOM 2950 C C . ALA B 1 91 ? -2.379 28.75 17.328 1 58.31 91 ALA B C 1
ATOM 2952 O O . ALA B 1 91 ? -1.909 29.781 16.844 1 58.31 91 ALA B O 1
ATOM 2953 N N . ARG B 1 92 ? -3.561 28.516 17.516 1 56.25 92 ARG B N 1
ATOM 2954 C CA . ARG B 1 92 ? -4.535 29.547 17.188 1 56.25 92 ARG B CA 1
ATOM 2955 C C . ARG B 1 92 ? -4.32 30.797 18.016 1 56.25 92 ARG B C 1
ATOM 2957 O O . ARG B 1 92 ? -4.43 31.922 17.516 1 56.25 92 ARG B O 1
ATOM 2964 N N . LEU B 1 93 ? -4.117 30.5 19.203 1 56.03 93 LEU B N 1
ATOM 2965 C CA . LEU B 1 93 ? -3.926 31.625 20.125 1 56.03 93 LEU B CA 1
ATOM 2966 C C . LEU B 1 93 ? -2.637 32.375 19.797 1 56.03 93 LEU B C 1
ATOM 2968 O O . LEU B 1 93 ? -2.543 33.594 20.016 1 56.03 93 LEU B O 1
ATOM 2972 N N . ARG B 1 94 ? -1.711 31.516 19.359 1 53.5 94 ARG B N 1
ATOM 2973 C CA . ARG B 1 94 ? -0.45 32.156 18.984 1 53.5 94 ARG B CA 1
ATOM 2974 C C . ARG B 1 94 ? -0.506 32.688 17.562 1 53.5 94 ARG B C 1
ATOM 2976 O O . ARG B 1 94 ? 0.437 33.344 17.109 1 53.5 94 ARG B O 1
ATOM 2983 N N . GLY B 1 95 ? -1.716 32.625 16.922 1 51.38 95 GLY B N 1
ATOM 2984 C CA . GLY B 1 95 ? -1.833 33.062 15.539 1 51.38 95 GLY B CA 1
ATOM 2985 C C . GLY B 1 95 ? -1.103 32.156 14.57 1 51.38 95 GLY B C 1
ATOM 2986 O O . GLY B 1 95 ? -0.782 32.562 13.445 1 51.38 95 GLY B O 1
ATOM 2987 N N . SER B 1 96 ? -0.508 31.141 15.133 1 49.5 96 SER B N 1
ATOM 2988 C CA . SER B 1 96 ? 0.299 30.266 14.289 1 49.5 96 SER B CA 1
ATOM 2989 C C . SER B 1 96 ? -0.581 29.359 13.438 1 49.5 96 SER B C 1
ATOM 2991 O O . SER B 1 96 ? -1.645 28.922 13.883 1 49.5 96 SER B O 1
ATOM 2993 N N . PRO B 1 97 ? -0.422 29.453 12.172 1 49.69 97 PRO B N 1
ATOM 2994 C CA . PRO B 1 97 ? -1.104 28.594 11.203 1 49.69 97 PRO B CA 1
ATOM 2995 C C . PRO B 1 97 ? -1.247 27.156 11.703 1 49.69 97 PRO B C 1
ATOM 2997 O O . PRO B 1 97 ? -0.558 26.75 12.641 1 49.69 97 PRO B O 1
ATOM 3000 N N . LEU B 1 98 ? -2.27 26.484 11.18 1 52.59 98 LEU B N 1
ATOM 3001 C CA . LEU B 1 98 ? -2.639 25.094 11.383 1 52.59 98 LEU B CA 1
ATOM 3002 C C . LEU B 1 98 ? -1.398 24.219 11.539 1 52.59 98 LEU B C 1
ATOM 3004 O O . LEU B 1 98 ? -0.74 23.891 10.555 1 52.59 98 LEU B O 1
ATOM 3008 N N . LEU B 1 99 ? -0.525 24.391 12.625 1 56.66 99 LEU B N 1
ATOM 3009 C CA . LEU B 1 99 ? 0.747 23.703 12.797 1 56.66 99 LEU B CA 1
ATOM 3010 C C . LEU B 1 99 ? 0.523 22.234 13.125 1 56.66 99 LEU B C 1
ATOM 3012 O O . LEU B 1 99 ? 1.481 21.484 13.344 1 56.66 99 LEU B O 1
ATOM 3016 N N . GLY B 1 100 ? -0.666 21.75 12.914 1 65.38 100 GLY B N 1
ATOM 3017 C CA . GLY B 1 100 ? -0.734 20.391 13.453 1 65.38 100 GLY B CA 1
ATOM 3018 C C . GLY B 1 100 ? -0.649 19.328 12.383 1 65.38 100 GLY B C 1
ATOM 3019 O O . GLY B 1 100 ? -0.726 19.625 11.188 1 65.38 100 GLY B O 1
ATOM 3020 N N . ARG B 1 101 ? -0.186 18.141 12.789 1 80.31 101 ARG B N 1
ATOM 3021 C CA . ARG B 1 101 ? -0.105 16.922 11.992 1 80.31 101 ARG B CA 1
ATOM 3022 C C . ARG B 1 101 ? -1.493 16.359 11.719 1 80.31 101 ARG B C 1
ATOM 3024 O O . ARG B 1 101 ? -2.281 16.156 12.648 1 80.31 101 ARG B O 1
ATOM 3031 N N . LEU B 1 102 ? -1.846 16.375 10.453 1 87.56 102 LEU B N 1
ATOM 3032 C CA . LEU B 1 102 ? -3.117 15.797 10.031 1 87.56 102 LEU B CA 1
ATOM 3033 C C . LEU B 1 102 ? -2.941 14.328 9.648 1 87.56 102 LEU B C 1
ATOM 3035 O O . LEU B 1 102 ? -2.131 14.008 8.773 1 87.56 102 LEU B O 1
ATOM 3039 N N . ARG B 1 103 ? -3.643 13.453 10.352 1 90.38 103 ARG B N 1
ATOM 3040 C CA . ARG B 1 103 ? -3.613 12.023 10.055 1 90.38 103 ARG B CA 1
ATOM 3041 C C . ARG B 1 103 ? -4.777 11.625 9.156 1 90.38 103 ARG B C 1
ATOM 3043 O O . ARG B 1 103 ? -5.938 11.672 9.578 1 90.38 103 ARG B O 1
ATOM 3050 N N . VAL B 1 104 ? -4.371 11.18 7.996 1 93.44 104 VAL B N 1
ATOM 3051 C CA . VAL B 1 104 ? -5.371 10.93 6.965 1 93.44 104 VAL B CA 1
ATOM 3052 C C . VAL B 1 104 ? -5.328 9.453 6.555 1 93.44 104 VAL B C 1
ATOM 3054 O O . VAL B 1 104 ? -4.254 8.898 6.34 1 93.44 104 VAL B O 1
ATOM 3057 N N . GLY B 1 105 ? -6.477 8.812 6.582 1 94.19 105 GLY B N 1
ATOM 3058 C CA . GLY B 1 105 ? -6.629 7.535 5.914 1 94.19 105 GLY B CA 1
ATOM 3059 C C . GLY B 1 105 ? -7.23 7.652 4.527 1 94.19 105 GLY B C 1
ATOM 3060 O O . GLY B 1 105 ? -8.133 8.461 4.305 1 94.19 105 GLY B O 1
ATOM 3061 N N . ALA B 1 106 ? -6.656 6.859 3.598 1 93.44 106 ALA B N 1
ATOM 3062 C CA . ALA B 1 106 ? -7.219 6.918 2.252 1 93.44 106 ALA B CA 1
ATOM 3063 C C . ALA B 1 106 ? -7.113 5.562 1.556 1 93.44 106 ALA B C 1
ATOM 3065 O O . ALA B 1 106 ? -6.176 4.805 1.8 1 93.44 106 ALA B O 1
ATOM 3066 N N . SER B 1 107 ? -8.094 5.352 0.757 1 89.75 107 SER B N 1
ATOM 3067 C CA . SER B 1 107 ? -7.977 4.203 -0.132 1 89.75 107 SER B CA 1
ATOM 3068 C C . SER B 1 107 ? -6.91 4.43 -1.194 1 89.75 107 SER B C 1
ATOM 3070 O O . SER B 1 107 ? -6.504 5.566 -1.441 1 89.75 107 SER B O 1
ATOM 3072 N N . GLU B 1 108 ? -6.477 3.328 -1.799 1 85.19 108 GLU B N 1
ATOM 3073 C CA . GLU B 1 108 ? -5.402 3.377 -2.789 1 85.19 108 GLU B CA 1
ATOM 3074 C C . GLU B 1 108 ? -5.793 4.242 -3.982 1 85.19 108 GLU B C 1
ATOM 3076 O O . GLU B 1 108 ? -4.969 4.984 -4.516 1 85.19 108 GLU B O 1
ATOM 3081 N N . ASP B 1 109 ? -6.969 4.148 -4.414 1 82.88 109 ASP B N 1
ATOM 3082 C CA . ASP B 1 109 ? -7.406 4.891 -5.59 1 82.88 109 ASP B CA 1
ATOM 3083 C C . ASP B 1 109 ? -7.426 6.391 -5.316 1 82.88 109 ASP B C 1
ATOM 3085 O O . ASP B 1 109 ? -7.102 7.195 -6.191 1 82.88 109 ASP B O 1
ATOM 3089 N N . PHE B 1 110 ? -7.75 6.781 -4.066 1 86.56 110 PHE B N 1
ATOM 3090 C CA . PHE B 1 110 ? -7.695 8.188 -3.693 1 86.56 110 PHE B CA 1
ATOM 3091 C C . PHE B 1 110 ? -6.258 8.703 -3.723 1 86.56 110 PHE B C 1
ATOM 3093 O O . PHE B 1 110 ? -5.984 9.766 -4.277 1 86.56 110 PHE B O 1
ATOM 3100 N N . ALA B 1 111 ? -5.352 7.914 -3.174 1 86.19 111 ALA B N 1
ATOM 3101 C CA . ALA B 1 111 ? -3.957 8.32 -3.02 1 86.19 111 ALA B CA 1
ATOM 3102 C C . ALA B 1 111 ? -3.299 8.547 -4.375 1 86.19 111 ALA B C 1
ATOM 3104 O O . ALA B 1 111 ? -2.453 9.43 -4.523 1 86.19 111 ALA B O 1
ATOM 3105 N N . GLY B 1 112 ? -3.693 7.84 -5.363 1 81.94 112 GLY B N 1
ATOM 3106 C CA . GLY B 1 112 ? -3.037 7.93 -6.656 1 81.94 112 GLY B CA 1
ATOM 3107 C C . GLY B 1 112 ? -3.719 8.898 -7.609 1 81.94 112 GLY B C 1
ATOM 3108 O O . GLY B 1 112 ? -3.055 9.57 -8.391 1 81.94 112 GLY B O 1
ATOM 3109 N N . ALA B 1 113 ? -4.977 9.039 -7.57 1 79.31 113 ALA B N 1
ATOM 3110 C CA . ALA B 1 113 ? -5.695 9.75 -8.625 1 79.31 113 ALA B CA 1
ATOM 3111 C C . ALA B 1 113 ? -6.141 11.133 -8.156 1 79.31 113 ALA B C 1
ATOM 3113 O O . ALA B 1 113 ? -6.152 12.086 -8.938 1 79.31 113 ALA B O 1
ATOM 3114 N N . TRP B 1 114 ? -6.398 11.297 -6.926 1 82.56 114 TRP B N 1
ATOM 3115 C CA . TRP B 1 114 ? -7.047 12.523 -6.465 1 82.56 114 TRP B CA 1
ATOM 3116 C C . TRP B 1 114 ? -6.117 13.328 -5.559 1 82.56 114 TRP B C 1
ATOM 3118 O O . TRP B 1 114 ? -6.172 14.555 -5.535 1 82.56 114 TRP B O 1
ATOM 3128 N N . LEU B 1 115 ? -5.316 12.672 -4.922 1 89.06 115 LEU B N 1
ATOM 3129 C CA . LEU B 1 115 ? -4.531 13.266 -3.85 1 89.06 115 LEU B CA 1
ATOM 3130 C C . LEU B 1 115 ? -3.654 14.398 -4.379 1 89.06 115 LEU B C 1
ATOM 3132 O O . LEU B 1 115 ? -3.51 15.438 -3.727 1 89.06 115 LEU B O 1
ATOM 3136 N N . PRO B 1 116 ? -3.092 14.281 -5.59 1 89 116 PRO B N 1
ATOM 3137 C CA . PRO B 1 116 ? -2.268 15.398 -6.074 1 89 116 PRO B CA 1
ATOM 3138 C C . PRO B 1 116 ? -3.037 16.719 -6.148 1 89 116 PRO B C 1
ATOM 3140 O O . PRO B 1 116 ? -2.553 17.75 -5.672 1 89 116 PRO B O 1
ATOM 3143 N N . GLN B 1 117 ? -4.191 16.641 -6.652 1 87.5 117 GLN B N 1
ATOM 3144 C CA . GLN B 1 117 ? -5 17.844 -6.793 1 87.5 117 GLN B CA 1
ATOM 3145 C C . GLN B 1 117 ? -5.453 18.359 -5.434 1 87.5 117 GLN B C 1
ATOM 3147 O O . GLN B 1 117 ? -5.469 19.562 -5.199 1 87.5 117 GLN B O 1
ATOM 3152 N N . VAL B 1 118 ? -5.777 17.453 -4.613 1 89.19 118 VAL B N 1
ATOM 3153 C CA . VAL B 1 118 ? -6.242 17.812 -3.277 1 89.19 118 VAL B CA 1
ATOM 3154 C C . VAL B 1 118 ? -5.113 18.469 -2.498 1 89.19 118 VAL B C 1
ATOM 3156 O O . VAL B 1 118 ? -5.312 19.531 -1.888 1 89.19 118 VAL B O 1
ATOM 3159 N N . LEU B 1 119 ? -3.959 17.875 -2.549 1 91.25 119 LEU B N 1
ATOM 3160 C CA . LEU B 1 119 ? -2.816 18.406 -1.822 1 91.25 119 LEU B CA 1
ATOM 3161 C C . LEU B 1 119 ? -2.395 19.766 -2.4 1 91.25 119 LEU B C 1
ATOM 3163 O O . LEU B 1 119 ? -1.939 20.641 -1.665 1 91.25 119 LEU B O 1
ATOM 3167 N N . HIS B 1 120 ? -2.537 19.891 -3.697 1 88.56 120 HIS B N 1
ATOM 3168 C CA . HIS B 1 120 ? -2.225 21.172 -4.328 1 88.56 120 HIS B CA 1
ATOM 3169 C C . HIS B 1 120 ? -3.1 22.281 -3.768 1 88.56 120 HIS B C 1
ATOM 3171 O O . HIS B 1 120 ? -2.59 23.328 -3.336 1 88.56 120 HIS B O 1
ATOM 3177 N N . ALA B 1 121 ? -4.363 22.031 -3.744 1 83.94 121 ALA B N 1
ATOM 3178 C CA . ALA B 1 121 ? -5.324 23.016 -3.244 1 83.94 121 ALA B CA 1
ATOM 3179 C C . ALA B 1 121 ? -5.121 23.266 -1.753 1 83.94 121 ALA B C 1
ATOM 3181 O O . ALA B 1 121 ? -5.117 24.406 -1.308 1 83.94 121 ALA B O 1
ATOM 3182 N N . PHE B 1 122 ? -4.941 22.25 -1.002 1 87.31 122 PHE B N 1
ATOM 3183 C CA . PHE B 1 122 ? -4.77 22.328 0.443 1 87.31 122 PHE B CA 1
ATOM 3184 C C . PHE B 1 122 ? -3.461 23.031 0.795 1 87.31 122 PHE B C 1
ATOM 3186 O O . PHE B 1 122 ? -3.426 23.891 1.684 1 87.31 122 PHE B O 1
ATOM 3193 N N . GLY B 1 123 ? -2.422 22.641 0.126 1 84.44 123 GLY B N 1
ATOM 3194 C CA . GLY B 1 123 ? -1.095 23.172 0.396 1 84.44 123 GLY B CA 1
ATOM 3195 C C . GLY B 1 123 ? -0.985 24.656 0.141 1 84.44 123 GLY B C 1
ATOM 3196 O O . GLY B 1 123 ? -0.213 25.359 0.806 1 84.44 123 GLY B O 1
ATOM 3197 N N . ARG B 1 124 ? -1.681 25.125 -0.824 1 79.12 124 ARG B N 1
ATOM 3198 C CA . ARG B 1 124 ? -1.693 26.547 -1.133 1 79.12 124 ARG B CA 1
ATOM 3199 C C . ARG B 1 124 ? -2.23 27.359 0.042 1 79.12 124 ARG B C 1
ATOM 3201 O O . ARG B 1 124 ? -1.729 28.438 0.336 1 79.12 124 ARG B O 1
ATOM 3208 N N . LEU B 1 125 ? -3.158 26.797 0.661 1 75.62 125 LEU B N 1
ATOM 3209 C CA . LEU B 1 125 ? -3.824 27.5 1.758 1 75.62 125 LEU B CA 1
ATOM 3210 C C . LEU B 1 125 ? -3.135 27.203 3.086 1 75.62 125 LEU B C 1
ATOM 3212 O O . LEU B 1 125 ? -3.217 28 4.023 1 75.62 125 LEU B O 1
ATOM 3216 N N . HIS B 1 126 ? -2.469 26.047 3.117 1 81.88 126 HIS B N 1
ATOM 3217 C CA . HIS B 1 126 ? -1.818 25.609 4.348 1 81.88 126 HIS B CA 1
ATOM 3218 C C . HIS B 1 126 ? -0.404 25.109 4.078 1 81.88 126 HIS B C 1
ATOM 3220 O O . HIS B 1 126 ? -0.102 23.938 4.312 1 81.88 126 HIS B O 1
ATOM 3226 N N . PRO B 1 127 ? 0.497 25.984 3.791 1 77 127 PRO B N 1
ATOM 3227 C CA . PRO B 1 127 ? 1.832 25.594 3.33 1 77 127 PRO B CA 1
ATOM 3228 C C . PRO B 1 127 ? 2.672 24.953 4.434 1 77 127 PRO B C 1
ATOM 3230 O O . PRO B 1 127 ? 3.66 24.266 4.145 1 77 127 PRO B O 1
ATOM 3233 N N . ARG B 1 128 ? 2.305 25.078 5.68 1 78.44 128 ARG B N 1
ATOM 3234 C CA . ARG B 1 128 ? 3.111 24.531 6.77 1 78.44 128 ARG B CA 1
ATOM 3235 C C . ARG B 1 128 ? 2.463 23.281 7.367 1 78.44 128 ARG B C 1
ATOM 3237 O O . ARG B 1 128 ? 2.922 22.766 8.391 1 78.44 128 ARG B O 1
ATOM 3244 N N . ALA B 1 129 ? 1.426 22.891 6.754 1 82.31 129 ALA B N 1
ATOM 3245 C CA . ALA B 1 129 ? 0.733 21.703 7.246 1 82.31 129 ALA B CA 1
ATOM 3246 C C . ALA B 1 129 ? 1.592 20.453 7.07 1 82.31 129 ALA B C 1
ATOM 3248 O O . ALA B 1 129 ? 2.398 20.375 6.141 1 82.31 129 ALA B O 1
ATOM 3249 N N . THR B 1 130 ? 1.441 19.562 8.039 1 88.12 130 THR B N 1
ATOM 3250 C CA . THR B 1 130 ? 2.055 18.25 7.977 1 88.12 130 THR B CA 1
ATOM 3251 C C . THR B 1 130 ? 0.989 17.156 7.887 1 88.12 130 THR B C 1
ATOM 3253 O O . THR B 1 130 ? 0.023 17.156 8.648 1 88.12 130 THR B O 1
ATOM 3256 N N . ILE B 1 131 ? 1.208 16.266 6.887 1 92 131 ILE B N 1
ATOM 3257 C CA . ILE B 1 131 ? 0.207 15.234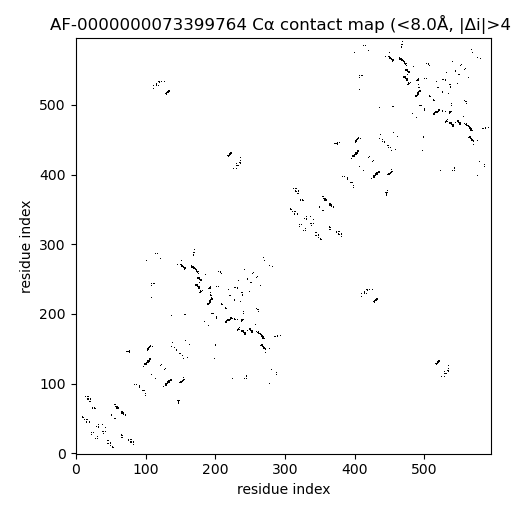 6.668 1 92 131 ILE B CA 1
ATOM 3258 C C . ILE B 1 131 ? 0.848 13.852 6.828 1 92 131 ILE B C 1
ATOM 3260 O O . ILE B 1 131 ? 1.941 13.609 6.312 1 92 131 ILE B O 1
ATOM 3264 N N . GLU B 1 132 ? 0.229 13.031 7.594 1 93.25 132 GLU B N 1
ATOM 3265 C CA . GLU B 1 132 ? 0.485 11.594 7.621 1 93.25 132 GLU B CA 1
ATOM 3266 C C . GLU B 1 132 ? -0.632 10.82 6.926 1 93.25 132 GLU B C 1
ATOM 3268 O O . GLU B 1 132 ? -1.787 10.867 7.355 1 93.25 132 GLU B O 1
ATOM 3273 N N . LEU B 1 133 ? -0.233 10.125 5.887 1 94.25 133 LEU B N 1
ATOM 3274 C CA . LEU B 1 133 ? -1.229 9.414 5.098 1 94.25 133 LEU B CA 1
ATOM 3275 C C . LEU B 1 133 ? -1.072 7.902 5.266 1 94.25 133 LEU B C 1
ATOM 3277 O O . LEU B 1 133 ? 0.006 7.355 5.02 1 94.25 133 LEU B O 1
ATOM 3281 N N . LYS B 1 134 ? -2.113 7.305 5.66 1 92.69 134 LYS B N 1
ATOM 3282 C CA . LYS B 1 134 ? -2.186 5.848 5.684 1 92.69 134 LYS B CA 1
ATOM 3283 C C . LYS B 1 134 ? -3.105 5.324 4.586 1 92.69 134 LYS B C 1
ATOM 3285 O O . LYS B 1 134 ? -4.277 5.699 4.52 1 92.69 134 LYS B O 1
ATOM 3290 N N . VAL B 1 135 ? -2.504 4.477 3.807 1 90.75 135 VAL B N 1
ATOM 3291 C CA . VAL B 1 135 ? -3.285 3.895 2.721 1 90.75 135 VAL B CA 1
ATOM 3292 C C . VAL B 1 135 ? -3.73 2.484 3.1 1 90.75 135 VAL B C 1
ATOM 3294 O O . VAL B 1 135 ? -2.941 1.699 3.629 1 90.75 135 VAL B O 1
ATOM 3297 N N . GLY B 1 136 ? -5.027 2.18 2.816 1 86.69 136 GLY B N 1
ATOM 3298 C CA . GLY B 1 136 ? -5.547 0.867 3.166 1 86.69 136 GLY B CA 1
ATOM 3299 C C . GLY B 1 136 ? -7.008 0.683 2.799 1 86.69 136 GLY B C 1
ATOM 3300 O O . GLY B 1 136 ? -7.562 1.475 2.037 1 86.69 136 GLY B O 1
ATOM 3301 N N . VAL B 1 137 ? -7.496 -0.424 3.391 1 83.56 137 VAL B N 1
ATOM 3302 C CA . VAL B 1 137 ? -8.906 -0.728 3.182 1 83.56 137 VAL B CA 1
ATOM 3303 C C . VAL B 1 137 ? -9.766 0.142 4.098 1 83.56 137 VAL B C 1
ATOM 3305 O O . VAL B 1 137 ? -9.422 0.354 5.262 1 83.56 137 VAL B O 1
ATOM 3308 N N . THR B 1 138 ? -10.867 0.568 3.582 1 87.06 138 THR B N 1
ATOM 3309 C CA . THR B 1 138 ? -11.695 1.554 4.27 1 87.06 138 THR B CA 1
ATOM 3310 C C . THR B 1 138 ? -12.117 1.044 5.645 1 87.06 138 THR B C 1
ATOM 3312 O O . THR B 1 138 ? -12.039 1.776 6.633 1 87.06 138 THR B O 1
ATOM 3315 N N . ALA B 1 139 ? -12.531 -0.215 5.723 1 83.62 139 ALA B N 1
ATOM 3316 C CA . ALA B 1 139 ? -13.008 -0.771 6.988 1 83.62 139 ALA B CA 1
ATOM 3317 C C . ALA B 1 139 ? -11.93 -0.688 8.062 1 83.62 139 ALA B C 1
ATOM 3319 O O . ALA B 1 139 ? -12.211 -0.326 9.211 1 83.62 139 ALA B O 1
ATOM 3320 N N . ASP B 1 140 ? -10.766 -1.005 7.699 1 84.88 140 ASP B N 1
ATOM 3321 C CA . ASP B 1 140 ? -9.641 -0.946 8.625 1 84.88 140 ASP B CA 1
ATOM 3322 C C . ASP B 1 140 ? -9.328 0.497 9.016 1 84.88 140 ASP B C 1
ATOM 3324 O O . ASP B 1 140 ? -9.016 0.779 10.172 1 84.88 140 ASP B O 1
ATOM 3328 N N . LEU B 1 141 ? -9.375 1.346 8.07 1 90.5 141 LEU B N 1
ATOM 3329 C CA . LEU B 1 141 ? -9.102 2.756 8.32 1 90.5 141 LEU B CA 1
ATOM 3330 C C . LEU B 1 141 ? -10.117 3.354 9.281 1 90.5 141 LEU B C 1
ATOM 3332 O O . LEU B 1 141 ? -9.766 4.141 10.164 1 90.5 141 LEU B O 1
ATOM 3336 N N . LEU B 1 142 ? -11.289 2.934 9.133 1 88.44 142 LEU B N 1
ATOM 3337 C CA . LEU B 1 142 ? -12.336 3.453 10 1 88.44 142 LEU B CA 1
ATOM 3338 C C . LEU B 1 142 ? -12.18 2.922 11.422 1 88.44 142 LEU B C 1
ATOM 3340 O O . LEU B 1 142 ? -12.484 3.623 12.391 1 88.44 142 LEU B O 1
ATOM 3344 N N . ARG B 1 143 ? -11.758 1.724 11.508 1 85.5 143 ARG B N 1
ATOM 3345 C CA . ARG B 1 143 ? -11.445 1.192 12.828 1 85.5 143 ARG B CA 1
ATOM 3346 C C . ARG B 1 143 ? -10.344 2.002 13.5 1 85.5 143 ARG B C 1
ATOM 3348 O O . ARG B 1 143 ? -10.43 2.312 14.695 1 85.5 143 ARG B O 1
ATOM 3355 N N . GLN B 1 144 ? -9.383 2.326 12.727 1 86.69 144 GLN B N 1
ATOM 3356 C CA . GLN B 1 144 ? -8.297 3.145 13.242 1 86.69 144 GLN B CA 1
ATOM 3357 C C . GLN B 1 144 ? -8.773 4.547 13.594 1 86.69 144 GLN B C 1
ATOM 3359 O O . GLN B 1 144 ? -8.312 5.141 14.578 1 86.69 144 GLN B O 1
ATOM 3364 N N . GLN B 1 145 ? -9.633 5.031 12.828 1 86.19 145 GLN B N 1
ATOM 3365 C CA . GLN B 1 145 ? -10.211 6.336 13.125 1 86.19 145 GLN B CA 1
ATOM 3366 C C . GLN B 1 145 ? -10.977 6.312 14.438 1 86.19 145 GLN B C 1
ATOM 3368 O O . GLN B 1 145 ? -10.852 7.223 15.258 1 86.19 145 GLN B O 1
ATOM 3373 N N . ALA B 1 146 ? -11.711 5.285 14.617 1 81.5 146 ALA B N 1
ATOM 3374 C CA . ALA B 1 146 ? -12.508 5.137 15.836 1 81.5 146 ALA B CA 1
ATOM 3375 C C . ALA B 1 146 ? -11.609 5.082 17.062 1 81.5 146 ALA B C 1
ATOM 3377 O O . ALA B 1 146 ? -12.008 5.531 18.156 1 81.5 146 ALA B O 1
ATOM 3378 N N . SER B 1 147 ? -10.477 4.582 16.844 1 78.19 147 SER B N 1
ATOM 3379 C CA . SER B 1 147 ? -9.531 4.48 17.938 1 78.19 147 SER B CA 1
ATOM 3380 C C . SER B 1 147 ? -8.703 5.754 18.078 1 78.19 147 SER B C 1
ATOM 3382 O O . SER B 1 147 ? -7.762 5.812 18.875 1 78.19 147 SER B O 1
ATOM 3384 N N . GLY B 1 148 ? -8.93 6.711 17.234 1 77.44 148 GLY B N 1
ATOM 3385 C CA . GLY B 1 148 ? -8.289 8.016 17.344 1 77.44 148 GLY B CA 1
ATOM 3386 C C . GLY B 1 148 ? -6.977 8.102 16.594 1 77.44 148 GLY B C 1
ATOM 3387 O O . GLY B 1 148 ? -6.242 9.078 16.734 1 77.44 148 GLY B O 1
ATOM 3388 N N . ARG B 1 149 ? -6.711 7.188 15.781 1 83.19 149 ARG B N 1
ATOM 3389 C CA . ARG B 1 149 ? -5.422 7.148 15.102 1 83.19 149 ARG B CA 1
ATOM 3390 C C . ARG B 1 149 ? -5.477 7.914 13.781 1 83.19 149 ARG B C 1
ATOM 3392 O O . ARG B 1 149 ? -4.441 8.227 13.195 1 83.19 149 ARG B O 1
ATOM 3399 N N . LEU B 1 150 ? -6.711 8.18 13.312 1 88.81 150 LEU B N 1
ATOM 3400 C CA . LEU B 1 150 ? -6.91 8.938 12.086 1 88.81 150 LEU B CA 1
ATOM 3401 C C . LEU B 1 150 ? -7.926 10.055 12.297 1 88.81 150 LEU B C 1
ATOM 3403 O O . LEU B 1 150 ? -8.914 9.875 13.016 1 88.81 150 LEU B O 1
ATOM 3407 N N . ASP B 1 151 ? -7.648 11.18 11.672 1 86.88 151 ASP B N 1
ATOM 3408 C CA . ASP B 1 151 ? -8.523 12.336 11.797 1 86.88 151 ASP B CA 1
ATOM 3409 C C . ASP B 1 151 ? -9.594 12.336 10.711 1 86.88 151 ASP B C 1
ATOM 3411 O O . ASP B 1 151 ? -10.742 12.711 10.961 1 86.88 151 ASP B O 1
ATOM 3415 N N . VAL B 1 152 ? -9.18 11.977 9.523 1 90.75 152 VAL B N 1
ATOM 3416 C CA . VAL B 1 152 ? -10.078 11.938 8.383 1 90.75 152 VAL B CA 1
ATOM 3417 C C . VAL B 1 152 ? -9.797 10.695 7.539 1 90.75 152 VAL B C 1
ATOM 3419 O O . VAL B 1 152 ? -8.641 10.305 7.367 1 90.75 152 VAL B O 1
ATOM 3422 N N . VAL B 1 153 ? -10.883 10.086 7.043 1 92.06 153 VAL B N 1
ATOM 3423 C CA . VAL B 1 153 ? -10.742 8.93 6.156 1 92.06 153 VAL B CA 1
ATOM 3424 C C . VAL B 1 153 ? -11.461 9.211 4.836 1 92.06 153 VAL B C 1
ATOM 3426 O O . VAL B 1 153 ? -12.594 9.688 4.828 1 92.06 153 VAL B O 1
ATOM 3429 N N . PHE B 1 154 ? -10.711 9.031 3.797 1 91.31 154 PHE B N 1
ATOM 3430 C CA . PHE B 1 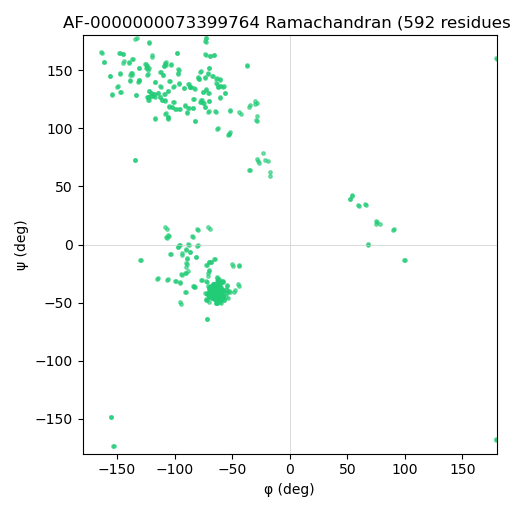154 ? -11.297 9.039 2.463 1 91.31 154 PHE B CA 1
ATOM 3431 C C . PHE B 1 154 ? -11.375 7.629 1.896 1 91.31 154 PHE B C 1
ATOM 3433 O O . PHE B 1 154 ? -10.344 7.008 1.624 1 91.31 154 PHE B O 1
ATOM 3440 N N . GLY B 1 155 ? -12.578 7.164 1.811 1 89.19 155 GLY B N 1
ATOM 3441 C CA . GLY B 1 155 ? -12.703 5.781 1.375 1 89.19 155 GLY B CA 1
ATOM 3442 C C . GLY B 1 155 ? -14.031 5.492 0.694 1 89.19 155 GLY B C 1
ATOM 3443 O O . GLY B 1 155 ? -14.742 6.414 0.298 1 89.19 155 GLY B O 1
ATOM 3444 N N . LYS B 1 156 ? -14.195 4.191 0.429 1 85.19 156 LYS B N 1
ATOM 3445 C CA . LYS B 1 156 ? -15.406 3.732 -0.248 1 85.19 156 LYS B CA 1
ATOM 3446 C C . LYS B 1 156 ? -16.359 3.053 0.73 1 85.19 156 LYS B C 1
ATOM 3448 O O . LYS B 1 156 ? -15.922 2.486 1.735 1 85.19 156 LYS B O 1
ATOM 3453 N N . HIS B 1 157 ? -17.562 3.354 0.483 1 71.38 157 HIS B N 1
ATOM 3454 C CA . HIS B 1 157 ? -18.578 2.703 1.298 1 71.38 157 HIS B CA 1
ATOM 3455 C C . HIS B 1 157 ? -18.75 1.239 0.904 1 71.38 157 HIS B C 1
ATOM 3457 O O . HIS B 1 157 ? -18.781 0.91 -0.283 1 71.38 157 HIS B O 1
ATOM 3463 N N . CYS B 1 158 ? -18.469 0.388 1.877 1 61.84 158 CYS B N 1
ATOM 3464 C CA . CYS B 1 158 ? -18.828 -1.008 1.648 1 61.84 158 CYS B CA 1
ATOM 3465 C C . CYS B 1 158 ? -20 -1.422 2.529 1 61.84 158 CYS B C 1
ATOM 3467 O O . CYS B 1 158 ? -20.375 -0.701 3.457 1 61.84 158 CYS B O 1
ATOM 3469 N N . SER B 1 159 ? -20.688 -2.43 1.976 1 58.97 159 SER B N 1
ATOM 3470 C CA . SER B 1 159 ? -21.906 -2.902 2.631 1 58.97 159 SER B CA 1
ATOM 3471 C C . SER B 1 159 ? -21.703 -3.035 4.137 1 58.97 159 SER B C 1
ATOM 3473 O O . SER B 1 159 ? -22.672 -2.996 4.902 1 58.97 159 SER B O 1
ATOM 3475 N N . ARG B 1 160 ? -20.578 -3.084 4.523 1 57.62 160 ARG B N 1
ATOM 3476 C CA . ARG B 1 160 ? -20.297 -3.355 5.934 1 57.62 160 ARG B CA 1
ATOM 3477 C C . ARG B 1 160 ? -20.25 -2.062 6.738 1 57.62 160 ARG B C 1
ATOM 3479 O O . ARG B 1 160 ? -20.141 -2.094 7.965 1 57.62 160 ARG B O 1
ATOM 3486 N N . ILE B 1 161 ? -20.203 -0.958 6.066 1 60.06 161 ILE B N 1
ATOM 3487 C CA . ILE B 1 161 ? -20.078 0.321 6.758 1 60.06 161 ILE B CA 1
ATOM 3488 C C . ILE B 1 161 ? -21.438 0.994 6.84 1 60.06 161 ILE B C 1
ATOM 3490 O O . ILE B 1 161 ? -22.188 1.014 5.859 1 60.06 161 ILE B O 1
ATOM 3494 N N . ASP B 1 162 ? -21.844 1.282 8.047 1 56.81 162 ASP B N 1
ATOM 3495 C CA . ASP B 1 162 ? -23.094 1.999 8.25 1 56.81 162 ASP B CA 1
ATOM 3496 C C . ASP B 1 162 ? -23.141 3.277 7.41 1 56.81 162 ASP B C 1
ATOM 3498 O O . ASP B 1 162 ? -22.188 4.062 7.422 1 56.81 162 ASP B O 1
ATOM 3502 N N . ASP B 1 163 ? -24.078 3.391 6.422 1 54.53 163 ASP B N 1
ATOM 3503 C CA . ASP B 1 163 ? -24.312 4.449 5.445 1 54.53 163 ASP B CA 1
ATOM 3504 C C . ASP B 1 163 ? -24.25 5.828 6.105 1 54.53 163 ASP B C 1
ATOM 3506 O O . ASP B 1 163 ? -23.859 6.805 5.469 1 54.53 163 ASP B O 1
ATOM 3510 N N . LYS B 1 164 ? -24.672 5.984 7.324 1 57.28 164 LYS B N 1
ATOM 3511 C CA . LYS B 1 164 ? -24.969 7.316 7.844 1 57.28 164 LYS B CA 1
ATOM 3512 C C . LYS B 1 164 ? -23.688 8.039 8.273 1 57.28 164 LYS B C 1
ATOM 3514 O O . LYS B 1 164 ? -23.719 9.234 8.562 1 57.28 164 LYS B O 1
ATOM 3519 N N . ALA B 1 165 ? -22.516 7.375 8.148 1 65 165 ALA B N 1
ATOM 3520 C CA . ALA B 1 165 ? -21.422 8.031 8.859 1 65 165 ALA B CA 1
ATOM 3521 C C . ALA B 1 165 ? -20.516 8.781 7.898 1 65 165 ALA B C 1
ATOM 3523 O O . ALA B 1 165 ? -19.844 9.734 8.289 1 65 165 ALA B O 1
ATOM 3524 N N . GLY B 1 166 ? -20.703 8.633 6.594 1 80.25 166 GLY B N 1
ATOM 3525 C CA . GLY B 1 166 ? -19.75 9.297 5.707 1 80.25 166 GLY B CA 1
ATOM 3526 C C . GLY B 1 166 ? -20.422 10.234 4.723 1 80.25 166 GLY B C 1
ATOM 3527 O O . GLY B 1 166 ? -21.625 10.117 4.461 1 80.25 166 GLY B O 1
ATOM 3528 N N . GLU B 1 167 ? -19.75 11.367 4.383 1 83 167 GLU B N 1
ATOM 3529 C CA . GLU B 1 167 ? -20.203 12.305 3.359 1 83 167 GLU B CA 1
ATOM 3530 C C . GLU B 1 167 ? -19.781 11.844 1.966 1 83 167 GLU B C 1
ATOM 3532 O O . GLU B 1 167 ? -18.594 11.586 1.721 1 83 167 GLU B O 1
ATOM 3537 N N . LEU B 1 168 ? -20.766 11.742 1.101 1 84.44 168 LEU B N 1
ATOM 3538 C CA . LEU B 1 168 ? -20.453 11.406 -0.283 1 84.44 168 LEU B CA 1
ATOM 3539 C C . LEU B 1 168 ? -19.75 12.562 -0.979 1 84.44 168 LEU B C 1
ATOM 3541 O O . LEU B 1 168 ? -20.25 13.688 -0.985 1 84.44 168 LEU B O 1
ATOM 3545 N N . LEU B 1 169 ? -18.641 12.281 -1.464 1 81.88 169 LEU B N 1
ATOM 3546 C CA . LEU B 1 169 ? -17.859 13.312 -2.145 1 81.88 169 LEU B CA 1
ATOM 3547 C C . LEU B 1 169 ? -18.109 13.273 -3.65 1 81.88 169 LEU B C 1
ATOM 3549 O O . LEU B 1 169 ? -18.391 14.305 -4.262 1 81.88 169 LEU B O 1
ATOM 3553 N N . TRP B 1 170 ? -17.984 12.102 -4.246 1 79.31 170 TRP B N 1
ATOM 3554 C CA . TRP B 1 170 ? -18.234 11.938 -5.672 1 79.31 170 TRP B CA 1
ATOM 3555 C C . TRP B 1 170 ? -18.438 10.469 -6.027 1 79.31 170 TRP B C 1
ATOM 3557 O O . TRP B 1 170 ? -18.219 9.586 -5.191 1 79.31 170 TRP B O 1
ATOM 3567 N N . GLU B 1 171 ? -18.953 10.312 -7.191 1 83.44 171 GLU B N 1
ATOM 3568 C CA . GLU B 1 171 ? -19.125 8.977 -7.758 1 83.44 171 GLU B CA 1
ATOM 3569 C C . GLU B 1 171 ? -18.578 8.906 -9.18 1 83.44 171 GLU B C 1
ATOM 3571 O O . GLU B 1 171 ? -18.625 9.891 -9.922 1 83.44 171 GLU B O 1
ATOM 3576 N N . GLU B 1 172 ? -17.953 7.797 -9.445 1 84.25 172 GLU B N 1
ATOM 3577 C CA . GLU B 1 172 ? -17.516 7.586 -10.82 1 84.25 172 GLU B CA 1
ATOM 3578 C C . GLU B 1 172 ? -17.641 6.117 -11.227 1 84.25 172 GLU B C 1
ATOM 3580 O O . GLU B 1 172 ? -17.688 5.238 -10.367 1 84.25 172 GLU B O 1
ATOM 3585 N N . PRO B 1 173 ? -17.719 5.871 -12.539 1 90.25 173 PRO B N 1
ATOM 3586 C CA . PRO B 1 173 ? -17.859 4.484 -12.984 1 90.25 173 PRO B CA 1
ATOM 3587 C C . PRO B 1 173 ? -16.656 3.619 -12.633 1 90.25 173 PRO B C 1
ATOM 3589 O O . PRO B 1 173 ? -15.516 4.086 -12.711 1 90.25 173 PRO B O 1
ATOM 3592 N N . LEU B 1 174 ? -17.016 2.408 -12.203 1 93.25 174 LEU B N 1
ATOM 3593 C CA . LEU B 1 174 ? -16.016 1.345 -12.164 1 93.25 174 LEU B CA 1
ATOM 3594 C C . LEU B 1 174 ? -15.875 0.688 -13.539 1 93.25 174 LEU B C 1
ATOM 3596 O O . LEU B 1 174 ? -16.875 0.432 -14.219 1 93.25 174 LEU B O 1
ATOM 3600 N N . VAL B 1 175 ? -14.633 0.467 -13.992 1 96.31 175 VAL B N 1
ATOM 3601 C CA . VAL B 1 175 ? -14.445 -0.073 -15.328 1 96.31 175 VAL B CA 1
ATOM 3602 C C . VAL B 1 175 ? -13.477 -1.253 -15.281 1 96.31 175 VAL B C 1
ATOM 3604 O O . VAL B 1 175 ? -12.602 -1.311 -14.414 1 96.31 175 VAL B O 1
ATOM 3607 N N . TRP B 1 176 ? -13.688 -2.127 -16.234 1 97.88 176 TRP B N 1
ATOM 3608 C CA . TRP B 1 176 ? -12.695 -3.174 -16.469 1 97.88 176 TRP B CA 1
ATOM 3609 C C . TRP B 1 176 ? -11.477 -2.611 -17.188 1 97.88 176 TRP B C 1
ATOM 3611 O O . TRP B 1 176 ? -11.609 -1.887 -18.188 1 97.88 176 TRP B O 1
ATOM 3621 N N . ALA B 1 177 ? -10.297 -2.904 -16.703 1 97.62 177 ALA B N 1
ATOM 3622 C CA . ALA B 1 177 ? -9.07 -2.383 -17.297 1 97.62 177 ALA B CA 1
ATOM 3623 C C . ALA B 1 177 ? -8.141 -3.518 -17.719 1 97.62 177 ALA B C 1
ATOM 3625 O O . ALA B 1 177 ? -7.902 -4.449 -16.938 1 97.62 177 ALA B O 1
ATOM 3626 N N . PHE B 1 178 ? -7.645 -3.432 -18.922 1 97.38 178 PHE B N 1
ATOM 3627 C CA . PHE B 1 178 ? -6.73 -4.426 -19.469 1 97.38 178 PHE B CA 1
ATOM 3628 C C . PHE B 1 178 ? -5.746 -3.777 -20.438 1 97.38 178 PHE B C 1
ATOM 3630 O O . PHE B 1 178 ? -5.926 -2.625 -20.828 1 97.38 178 PHE B O 1
ATOM 3637 N N . ALA B 1 179 ? -4.668 -4.508 -20.766 1 96.56 179 ALA B N 1
ATOM 3638 C CA . ALA B 1 179 ? -3.633 -3.994 -21.656 1 96.56 179 ALA B CA 1
ATOM 3639 C C . ALA B 1 179 ? -4.219 -3.604 -23 1 96.56 179 ALA B C 1
ATOM 3641 O O . ALA B 1 179 ? -4.992 -4.363 -23.594 1 96.56 179 ALA B O 1
ATOM 3642 N N . SER B 1 180 ? -3.787 -2.432 -23.484 1 95.25 180 SER B N 1
ATOM 3643 C CA . SER B 1 180 ? -4.32 -1.9 -24.734 1 95.25 180 SER B CA 1
ATOM 3644 C C . SER B 1 180 ? -3.846 -2.719 -25.922 1 95.25 180 SER B C 1
ATOM 3646 O O . SER B 1 180 ? -4.523 -2.773 -26.953 1 95.25 180 SER B O 1
ATOM 3648 N N . ASP B 1 181 ? -2.781 -3.408 -25.766 1 91.5 181 ASP B N 1
ATOM 3649 C CA . ASP B 1 181 ? -2.174 -4.109 -26.906 1 91.5 181 ASP B CA 1
ATOM 3650 C C . ASP B 1 181 ? -2.385 -5.617 -26.781 1 91.5 181 ASP B C 1
ATOM 3652 O O . ASP B 1 181 ? -1.734 -6.395 -27.484 1 91.5 181 ASP B O 1
ATOM 3656 N N . ALA B 1 182 ? -3.256 -6 -25.938 1 90 182 ALA B N 1
ATOM 3657 C CA . ALA B 1 182 ? -3.527 -7.426 -25.766 1 90 182 ALA B CA 1
ATOM 3658 C C . ALA B 1 182 ? -5.016 -7.727 -25.938 1 90 182 ALA B C 1
ATOM 3660 O O . ALA B 1 182 ? -5.859 -6.848 -25.734 1 90 182 ALA B O 1
ATOM 3661 N N . ALA B 1 183 ? -5.266 -8.969 -26.312 1 87 183 ALA B N 1
ATOM 3662 C CA . ALA B 1 183 ? -6.645 -9.406 -26.484 1 87 183 ALA B CA 1
ATOM 3663 C C . ALA B 1 183 ? -7.051 -10.391 -25.391 1 87 183 ALA B C 1
ATOM 3665 O O . ALA B 1 183 ? -6.211 -11.125 -24.859 1 87 183 ALA B O 1
ATOM 3666 N N . LEU B 1 184 ? -8.234 -10.328 -25.031 1 88.88 184 LEU B N 1
ATOM 3667 C CA . LEU B 1 184 ? -8.805 -11.289 -24.109 1 88.88 184 LEU B CA 1
ATOM 3668 C C . LEU B 1 184 ? -9.445 -12.453 -24.859 1 88.88 184 LEU B C 1
ATOM 3670 O O . LEU B 1 184 ? -10.086 -12.258 -25.891 1 88.88 184 LEU B O 1
ATOM 3674 N N . ASP B 1 185 ? -9.148 -13.617 -24.375 1 80.19 185 ASP B N 1
ATOM 3675 C CA . ASP B 1 185 ? -9.805 -14.781 -24.953 1 80.19 185 ASP B CA 1
ATOM 3676 C C . ASP B 1 185 ? -11.18 -15.008 -24.328 1 80.19 185 ASP B C 1
ATOM 3678 O O . ASP B 1 185 ? -11.281 -15.336 -23.156 1 80.19 185 ASP B O 1
ATOM 3682 N N . ALA B 1 186 ? -12.188 -14.922 -25.125 1 77.56 186 ALA B N 1
ATOM 3683 C CA . ALA B 1 186 ? -13.562 -15.031 -24.656 1 77.56 186 ALA B CA 1
ATOM 3684 C C . ALA B 1 186 ? -13.898 -16.469 -24.266 1 77.56 186 ALA B C 1
ATOM 3686 O O . ALA B 1 186 ? -14.844 -16.719 -23.516 1 77.56 186 ALA B O 1
ATOM 3687 N N . ASN B 1 187 ? -13.086 -17.359 -24.734 1 78.94 187 ASN B N 1
ATOM 3688 C CA . ASN B 1 187 ? -13.422 -18.766 -24.531 1 78.94 187 ASN B CA 1
ATOM 3689 C C . ASN B 1 187 ? -12.766 -19.312 -23.281 1 78.94 187 ASN B C 1
ATOM 3691 O O . ASN B 1 187 ? -13.086 -20.422 -22.844 1 78.94 187 ASN B O 1
ATOM 3695 N N . ASP B 1 188 ? -11.922 -18.516 -22.75 1 85.62 188 ASP B N 1
ATOM 3696 C CA . ASP B 1 188 ? -11.234 -18.969 -21.547 1 85.62 188 ASP B CA 1
ATOM 3697 C C . ASP B 1 188 ? -11.75 -18.219 -20.312 1 85.62 188 ASP B C 1
ATOM 3699 O O . ASP B 1 188 ? -12.391 -17.172 -20.438 1 85.62 188 ASP B O 1
ATOM 3703 N N . ALA B 1 189 ? -11.531 -18.906 -19.234 1 93 189 ALA B N 1
ATOM 3704 C CA . ALA B 1 189 ? -11.844 -18.203 -17.984 1 93 189 ALA B CA 1
ATOM 3705 C C . ALA B 1 189 ? -11.078 -16.891 -17.891 1 93 189 ALA B C 1
ATOM 3707 O O . ALA B 1 189 ? -9.875 -16.844 -18.172 1 93 189 ALA B O 1
ATOM 3708 N N . LEU B 1 190 ? -11.82 -15.859 -17.594 1 94.56 190 LEU B N 1
ATOM 3709 C CA . LEU B 1 190 ? -11.242 -14.523 -17.5 1 94.56 190 LEU B CA 1
ATOM 3710 C C . LEU B 1 190 ? -10.234 -14.453 -16.344 1 94.56 190 LEU B C 1
ATOM 3712 O O . LEU B 1 190 ? -10.602 -14.648 -15.188 1 94.56 190 LEU B O 1
ATOM 3716 N N . PRO B 1 191 ? -8.953 -14.234 -16.656 1 94.94 191 PRO B N 1
ATOM 3717 C CA . PRO B 1 191 ? -8.008 -14.016 -15.555 1 94.94 191 PRO B CA 1
ATOM 3718 C C . PRO B 1 191 ? -8.203 -12.664 -14.875 1 94.94 191 PRO B C 1
ATOM 3720 O O . PRO B 1 191 ? -8.25 -11.625 -15.539 1 94.94 191 PRO B O 1
ATOM 3723 N N . LEU B 1 192 ? -8.281 -12.695 -13.539 1 97.12 192 LEU B N 1
ATOM 3724 C CA . LEU B 1 192 ? -8.578 -11.477 -12.797 1 97.12 192 LEU B CA 1
ATOM 3725 C C . LEU B 1 192 ? -7.418 -11.102 -11.875 1 97.12 192 LEU B C 1
ATOM 3727 O O . LEU B 1 192 ? -6.785 -11.977 -11.281 1 97.12 192 LEU B O 1
ATOM 3731 N N . ALA B 1 193 ? -7.125 -9.852 -11.797 1 97.56 193 ALA B N 1
ATOM 3732 C CA . ALA B 1 193 ? -6.277 -9.25 -10.766 1 97.56 193 ALA B CA 1
ATOM 3733 C C . ALA B 1 193 ? -7.113 -8.43 -9.789 1 97.56 193 ALA B C 1
ATOM 3735 O O . ALA B 1 193 ? -7.648 -7.375 -10.148 1 97.56 193 ALA B O 1
ATOM 3736 N N . LEU B 1 194 ? -7.176 -8.914 -8.547 1 95.88 194 LEU B N 1
ATOM 3737 C CA . LEU B 1 194 ? -8.086 -8.281 -7.59 1 95.88 194 LEU B CA 1
ATOM 3738 C C . LEU B 1 194 ? -7.414 -8.125 -6.23 1 95.88 194 LEU B C 1
ATOM 3740 O O . LEU B 1 194 ? -6.43 -8.805 -5.934 1 95.88 194 LEU B O 1
ATOM 3744 N N . PHE B 1 195 ? -7.969 -7.207 -5.449 1 92.31 195 PHE B N 1
ATOM 3745 C CA . PHE B 1 195 ? -7.625 -7.109 -4.035 1 92.31 195 PHE B CA 1
ATOM 3746 C C . PHE B 1 195 ? -8.18 -8.297 -3.26 1 92.31 195 PHE B C 1
ATOM 3748 O O . PHE B 1 195 ? -9.211 -8.859 -3.635 1 92.31 195 PHE B O 1
ATOM 3755 N N . PRO B 1 196 ? -7.48 -8.625 -2.17 1 87.38 196 PRO B N 1
ATOM 3756 C CA . PRO B 1 196 ? -8.102 -9.625 -1.29 1 87.38 196 PRO B CA 1
ATOM 3757 C C . PRO B 1 196 ? -9.383 -9.109 -0.634 1 87.38 196 PRO B C 1
ATOM 3759 O O . PRO B 1 196 ? -9.617 -7.902 -0.586 1 87.38 196 PRO B O 1
ATOM 3762 N N . GLU B 1 197 ? -10.117 -10.062 -0.152 1 85.25 197 GLU B N 1
ATOM 3763 C CA . GLU B 1 197 ? -11.312 -9.711 0.61 1 85.25 197 GLU B CA 1
ATOM 3764 C C . GLU B 1 197 ? -10.945 -9.18 1.995 1 85.25 197 GLU B C 1
ATOM 3766 O O . GLU B 1 197 ? -9.969 -9.633 2.602 1 85.25 197 GLU B O 1
ATOM 3771 N N . PRO B 1 198 ? -11.773 -8.195 2.389 1 81.69 198 PRO B N 1
ATOM 3772 C CA . PRO B 1 198 ? -12.922 -7.531 1.769 1 81.69 198 PRO B CA 1
ATOM 3773 C C . PRO B 1 198 ? -12.516 -6.348 0.894 1 81.69 198 PRO B C 1
ATOM 3775 O O . PRO B 1 198 ? -11.625 -5.578 1.264 1 81.69 198 PRO B O 1
ATOM 3778 N N . CYS B 1 199 ? -13.141 -6.215 -0.247 1 86.69 199 CYS B N 1
ATOM 3779 C CA . CYS B 1 199 ? -12.906 -5.109 -1.169 1 86.69 199 CYS B CA 1
ATOM 3780 C C . CYS B 1 199 ? -14.133 -4.863 -2.041 1 86.69 199 CYS B C 1
ATOM 3782 O O . CYS B 1 199 ? -14.617 -5.773 -2.713 1 86.69 199 CYS B O 1
ATOM 3784 N N . VAL B 1 200 ? -14.562 -3.65 -2.086 1 87.5 200 VAL B N 1
ATOM 3785 C CA . VAL B 1 200 ? -15.773 -3.281 -2.803 1 87.5 200 VAL B CA 1
ATOM 3786 C C . VAL B 1 200 ? -15.586 -3.52 -4.297 1 87.5 200 VAL B C 1
ATOM 3788 O O . VAL B 1 200 ? -16.531 -3.887 -5 1 87.5 200 VAL B O 1
ATOM 3791 N N . TYR B 1 201 ? -14.414 -3.301 -4.82 1 91.62 201 TYR B N 1
ATOM 3792 C CA . TYR B 1 201 ? -14.156 -3.514 -6.238 1 91.62 201 TYR B CA 1
ATOM 3793 C C . TYR B 1 201 ? -14.227 -4.996 -6.59 1 91.62 201 TYR B C 1
ATOM 3795 O O . TYR B 1 201 ? -14.781 -5.371 -7.621 1 91.62 201 TYR B O 1
ATOM 3803 N N . ARG B 1 202 ? -13.578 -5.777 -5.742 1 93.19 202 ARG B N 1
ATOM 3804 C CA . ARG B 1 202 ? -13.625 -7.223 -5.922 1 93.19 202 ARG B CA 1
ATOM 3805 C C . ARG B 1 202 ? -15.055 -7.734 -5.926 1 93.19 202 ARG B C 1
ATOM 3807 O O . ARG B 1 202 ? -15.445 -8.5 -6.812 1 93.19 202 ARG B O 1
ATOM 3814 N N . GLU B 1 203 ? -15.797 -7.293 -4.953 1 92.06 203 GLU B N 1
ATOM 3815 C CA . GLU B 1 203 ? -17.188 -7.719 -4.832 1 92.06 203 GLU B CA 1
ATOM 3816 C C . GLU B 1 203 ? -18 -7.332 -6.066 1 92.06 203 GLU B C 1
ATOM 3818 O O . GLU B 1 203 ? -18.781 -8.133 -6.578 1 92.06 203 GLU B O 1
ATOM 3823 N N . ALA B 1 204 ? -17.828 -6.156 -6.523 1 93.69 204 ALA B N 1
ATOM 3824 C CA . ALA B 1 204 ? -18.531 -5.676 -7.711 1 93.69 204 ALA B CA 1
ATOM 3825 C C . ALA B 1 204 ? -18.172 -6.508 -8.938 1 93.69 204 ALA B C 1
ATOM 3827 O O . ALA B 1 204 ? -19.047 -6.895 -9.719 1 93.69 204 ALA B O 1
ATOM 3828 N N . ALA B 1 205 ? -16.938 -6.809 -9.102 1 96.25 205 ALA B N 1
ATOM 3829 C CA . ALA B 1 205 ? -16.453 -7.582 -10.242 1 96.25 205 ALA B CA 1
ATOM 3830 C C . ALA B 1 205 ? -17.031 -8.992 -10.234 1 96.25 205 ALA B C 1
ATOM 3832 O O . ALA B 1 205 ? -17.578 -9.453 -11.242 1 96.25 205 ALA B O 1
ATOM 3833 N N . LEU B 1 206 ? -16.906 -9.617 -9.102 1 96.19 206 LEU B N 1
ATOM 3834 C CA . LEU B 1 206 ? -17.328 -11.008 -9 1 96.19 206 LEU B CA 1
ATOM 3835 C C . LEU B 1 206 ? -18.844 -11.133 -9.141 1 96.19 206 LEU B C 1
ATOM 3837 O O . LEU B 1 206 ? -19.344 -12.062 -9.789 1 96.19 206 LEU B O 1
ATOM 3841 N N . ALA B 1 207 ? -19.562 -10.211 -8.516 1 95.62 207 ALA B N 1
ATOM 3842 C CA . ALA B 1 207 ? -21.016 -10.211 -8.648 1 95.62 207 ALA B CA 1
ATOM 3843 C C . ALA B 1 207 ? -21.422 -10.031 -10.109 1 95.62 207 ALA B C 1
ATOM 3845 O O . ALA B 1 207 ? -22.297 -10.75 -10.602 1 95.62 207 ALA B O 1
ATOM 3846 N N . ALA B 1 208 ? -20.812 -9.109 -10.781 1 96.38 208 ALA B N 1
ATOM 3847 C CA . ALA B 1 208 ? -21.141 -8.828 -12.18 1 96.38 208 ALA B CA 1
ATOM 3848 C C . ALA B 1 208 ? -20.859 -10.031 -13.07 1 96.38 208 ALA B C 1
ATOM 3850 O O . ALA B 1 208 ? -21.672 -10.375 -13.938 1 96.38 208 ALA B O 1
ATOM 3851 N N . LEU B 1 209 ? -19.734 -10.664 -12.883 1 96.56 209 LEU B N 1
ATOM 3852 C CA . LEU B 1 209 ? -19.359 -11.812 -13.703 1 96.56 209 LEU B CA 1
ATOM 3853 C C . LEU B 1 209 ? -20.266 -13.008 -13.414 1 96.56 209 LEU B C 1
ATOM 3855 O O . LEU B 1 209 ? -20.641 -13.734 -14.336 1 96.56 209 LEU B O 1
ATOM 3859 N N . SER B 1 210 ? -20.562 -13.172 -12.164 1 96.06 210 SER B N 1
ATOM 3860 C CA . SER B 1 210 ? -21.453 -14.258 -11.781 1 96.06 210 SER B CA 1
ATOM 3861 C C . SER B 1 210 ? -22.844 -14.078 -12.398 1 96.06 210 SER B C 1
ATOM 3863 O O . SER B 1 210 ? -23.406 -15.023 -12.938 1 96.06 210 SER B O 1
ATOM 3865 N N . ASP B 1 211 ? -23.328 -12.914 -12.312 1 96 211 ASP B N 1
ATOM 3866 C CA . ASP B 1 211 ? -24.641 -12.594 -12.875 1 96 211 ASP B CA 1
ATOM 3867 C C . ASP B 1 211 ? -24.656 -12.828 -14.391 1 96 211 ASP B C 1
ATOM 3869 O O . ASP B 1 211 ? -25.656 -13.25 -14.945 1 96 211 ASP B O 1
ATOM 3873 N N . ALA B 1 212 ? -23.594 -12.602 -15.039 1 94.75 212 ALA B N 1
ATOM 3874 C CA . ALA B 1 212 ? -23.484 -12.742 -16.484 1 94.75 212 ALA B CA 1
ATOM 3875 C C . ALA B 1 212 ? -23.047 -14.156 -16.859 1 94.75 212 ALA B C 1
ATOM 3877 O O . ALA B 1 212 ? -22.891 -14.469 -18.047 1 94.75 212 ALA B O 1
ATOM 3878 N N . LEU B 1 213 ? -22.766 -14.977 -15.883 1 94.56 213 LEU B N 1
ATOM 3879 C CA . LEU B 1 213 ? -22.312 -16.359 -16.062 1 94.56 213 LEU B CA 1
ATOM 3880 C C . LEU B 1 213 ? -21.016 -16.406 -16.875 1 94.56 213 LEU B C 1
ATOM 3882 O O . LEU B 1 213 ? -20.859 -17.25 -17.75 1 94.56 213 LEU B O 1
ATOM 3886 N N . ARG B 1 214 ? -20.172 -15.445 -16.719 1 93.94 214 ARG B N 1
ATOM 3887 C CA . ARG B 1 214 ? -18.844 -15.391 -17.328 1 93.94 214 ARG B CA 1
ATOM 3888 C C . ARG B 1 214 ? -17.812 -16.047 -16.438 1 93.94 214 ARG B C 1
ATOM 3890 O O . ARG B 1 214 ? -17.5 -15.547 -15.359 1 93.94 214 ARG B O 1
ATOM 3897 N N . PRO B 1 215 ? -17.281 -17.141 -16.922 1 95 215 PRO B N 1
ATOM 3898 C CA . PRO B 1 215 ? -16.281 -17.812 -16.094 1 95 215 PRO B CA 1
ATOM 3899 C C . PRO B 1 215 ? -15.031 -16.969 -15.875 1 95 215 PRO B C 1
ATOM 3901 O O . PRO B 1 215 ? -14.602 -16.25 -16.781 1 95 215 PRO B O 1
ATOM 3904 N N . PHE B 1 216 ? -14.516 -17.094 -14.648 1 95 216 PHE B N 1
ATOM 3905 C CA . PHE B 1 216 ? -13.312 -16.344 -14.328 1 95 216 PHE B CA 1
ATOM 3906 C C . PHE B 1 216 ? -12.406 -17.125 -13.391 1 95 216 PHE B C 1
ATOM 3908 O O . PHE B 1 216 ? -12.828 -18.141 -12.828 1 95 216 PHE B O 1
ATOM 3915 N N . ARG B 1 217 ? -11.18 -16.688 -13.305 1 92.44 217 ARG B N 1
ATOM 3916 C CA . ARG B 1 217 ? -10.211 -17.203 -12.336 1 92.44 217 ARG B CA 1
ATOM 3917 C C . ARG B 1 217 ? -9.398 -16.062 -11.734 1 92.44 217 ARG B C 1
ATOM 3919 O O . ARG B 1 217 ? -9.07 -15.086 -12.422 1 92.44 217 ARG B O 1
ATOM 3926 N N . ILE B 1 218 ? -9.062 -16.234 -10.469 1 94 218 ILE B N 1
ATOM 3927 C CA . ILE B 1 218 ? -8.18 -15.258 -9.844 1 94 218 ILE B CA 1
ATOM 3928 C C . ILE B 1 218 ? -6.727 -15.578 -10.195 1 94 218 ILE B C 1
ATOM 3930 O O . ILE B 1 218 ? -6.141 -16.516 -9.656 1 94 218 ILE B O 1
ATOM 3934 N N . ALA B 1 219 ? -6.18 -14.789 -11.055 1 93.38 219 ALA B N 1
ATOM 3935 C CA . ALA B 1 219 ? -4.816 -15.023 -11.523 1 93.38 219 ALA B CA 1
ATOM 3936 C C . ALA B 1 219 ? -3.809 -14.219 -10.703 1 93.38 219 ALA B C 1
ATOM 3938 O O . ALA B 1 219 ? -2.625 -14.562 -10.648 1 93.38 219 ALA B O 1
ATOM 3939 N N . PHE B 1 220 ? -4.277 -13.102 -10.117 1 94.5 220 PHE B N 1
ATOM 3940 C CA . PHE B 1 220 ? -3.416 -12.18 -9.383 1 94.5 220 PHE B CA 1
ATOM 3941 C C . PHE B 1 220 ? -4.172 -11.539 -8.227 1 94.5 220 PHE B C 1
ATOM 3943 O O . PHE B 1 220 ? -5.309 -11.086 -8.398 1 94.5 220 PHE B O 1
ATOM 3950 N N . GLU B 1 221 ? -3.584 -11.555 -7.066 1 94.75 221 GLU B N 1
ATOM 3951 C CA . GLU B 1 221 ? -4.184 -10.922 -5.895 1 94.75 221 GLU B CA 1
ATOM 3952 C C . GLU B 1 221 ? -3.166 -10.07 -5.141 1 94.75 221 GLU B C 1
ATOM 3954 O O . GLU B 1 221 ? -2.049 -10.523 -4.879 1 94.75 221 GLU B O 1
ATOM 3959 N N . SER B 1 222 ? -3.562 -8.828 -4.887 1 92.94 222 SER B N 1
ATOM 3960 C CA . SER B 1 222 ? -2.662 -7.934 -4.168 1 92.94 222 SER B CA 1
ATOM 3961 C C . SER B 1 222 ? -3.434 -6.824 -3.465 1 92.94 222 SER B C 1
ATOM 3963 O O . SER B 1 222 ? -4.434 -6.328 -3.986 1 92.94 222 SER B O 1
ATOM 3965 N N . GLY B 1 223 ? -2.928 -6.441 -2.283 1 87.88 223 GLY B N 1
ATOM 3966 C CA . GLY B 1 223 ? -3.467 -5.277 -1.601 1 87.88 223 GLY B CA 1
ATOM 3967 C C . GLY B 1 223 ? -2.934 -3.967 -2.148 1 87.88 223 GLY B C 1
ATOM 3968 O O . GLY B 1 223 ? -3.109 -2.912 -1.533 1 87.88 223 GLY B O 1
ATOM 3969 N N . SER B 1 224 ? -2.318 -3.977 -3.246 1 88.12 224 SER B N 1
ATOM 3970 C CA . SER B 1 224 ? -1.718 -2.811 -3.887 1 88.12 224 SER B CA 1
ATOM 3971 C C . SER B 1 224 ? -2.367 -2.525 -5.238 1 88.12 224 SER B C 1
ATOM 3973 O O . SER B 1 224 ? -2.432 -3.406 -6.098 1 88.12 224 SER B O 1
ATOM 3975 N N . MET B 1 225 ? -2.791 -1.261 -5.359 1 88.12 225 MET B N 1
ATOM 3976 C CA . MET B 1 225 ? -3.334 -0.867 -6.656 1 88.12 225 MET B CA 1
ATOM 3977 C C . MET B 1 225 ? -2.264 -0.936 -7.738 1 88.12 225 MET B C 1
ATOM 3979 O O . MET B 1 225 ? -2.537 -1.36 -8.867 1 88.12 225 MET B O 1
ATOM 3983 N N . ALA B 1 226 ? -1.066 -0.544 -7.359 1 87.75 226 ALA B N 1
ATOM 3984 C CA . ALA B 1 226 ? 0.044 -0.617 -8.305 1 87.75 226 ALA B CA 1
ATOM 3985 C C . ALA B 1 226 ? 0.247 -2.045 -8.805 1 87.75 226 ALA B C 1
ATOM 3987 O O . ALA B 1 226 ? 0.496 -2.264 -9.992 1 87.75 226 ALA B O 1
ATOM 3988 N N . GLY B 1 227 ? 0.114 -2.959 -7.895 1 91.38 227 GLY B N 1
ATOM 3989 C CA . GLY B 1 227 ? 0.236 -4.359 -8.273 1 91.38 227 GLY B CA 1
ATOM 3990 C C . GLY B 1 227 ? -0.833 -4.805 -9.258 1 91.38 227 GLY B C 1
ATOM 3991 O O . GLY B 1 227 ? -0.521 -5.375 -10.305 1 91.38 227 GLY B O 1
ATOM 3992 N N . CYS B 1 228 ? -2.043 -4.539 -8.961 1 94.44 228 CYS B N 1
ATOM 3993 C CA . CYS B 1 228 ? -3.148 -4.969 -9.812 1 94.44 228 CYS B CA 1
ATOM 3994 C C . CYS B 1 228 ? -3.078 -4.297 -11.18 1 94.44 228 CYS B C 1
ATOM 3996 O O . CYS B 1 228 ? -3.283 -4.945 -12.203 1 94.44 228 CYS B O 1
ATOM 3998 N N . VAL B 1 229 ? -2.768 -3.066 -11.188 1 93.44 229 VAL B N 1
ATOM 3999 C CA . VAL B 1 229 ? -2.654 -2.316 -12.438 1 93.44 229 VAL B CA 1
ATOM 4000 C C . VAL B 1 229 ? -1.495 -2.865 -13.266 1 93.44 229 VAL B C 1
ATOM 4002 O O . VAL B 1 229 ? -1.599 -2.982 -14.492 1 93.44 229 VAL B O 1
ATOM 4005 N N . SER B 1 230 ? -0.445 -3.211 -12.586 1 93.12 230 SER B N 1
ATOM 4006 C CA . SER B 1 230 ? 0.701 -3.781 -13.281 1 93.12 230 SER B CA 1
ATOM 4007 C C . SER B 1 230 ? 0.338 -5.102 -13.953 1 93.12 230 SER B C 1
ATOM 4009 O O . SER B 1 230 ? 0.773 -5.375 -15.078 1 93.12 230 SER B O 1
ATOM 4011 N N . ALA B 1 231 ? -0.418 -5.887 -13.273 1 95.62 231 ALA B N 1
ATOM 4012 C CA . ALA B 1 231 ? -0.882 -7.141 -13.859 1 95.62 231 ALA B CA 1
ATOM 4013 C C . ALA B 1 231 ? -1.7 -6.887 -15.125 1 95.62 231 ALA B C 1
ATOM 4015 O O . ALA B 1 231 ? -1.56 -7.602 -16.125 1 95.62 231 ALA B O 1
ATOM 4016 N N . ALA B 1 232 ? -2.506 -5.848 -15.102 1 96.62 232 ALA B N 1
ATOM 4017 C CA . ALA B 1 232 ? -3.32 -5.488 -16.25 1 96.62 232 ALA B CA 1
ATOM 4018 C C . ALA B 1 232 ? -2.453 -4.957 -17.391 1 96.62 232 ALA B C 1
ATOM 4020 O O . ALA B 1 232 ? -2.611 -5.371 -18.547 1 96.62 232 ALA B O 1
ATOM 4021 N N . LEU B 1 233 ? -1.537 -4.094 -17.047 1 94.31 233 LEU B N 1
ATOM 4022 C CA . LEU B 1 233 ? -0.648 -3.498 -18.047 1 94.31 233 LEU B CA 1
ATOM 4023 C C . LEU B 1 233 ? 0.15 -4.574 -18.781 1 94.31 233 LEU B C 1
ATOM 4025 O O . LEU B 1 233 ? 0.452 -4.43 -19.953 1 94.31 233 LEU B O 1
ATOM 4029 N N . ALA B 1 234 ? 0.425 -5.629 -18.062 1 93.06 234 ALA B N 1
ATOM 4030 C CA . ALA B 1 234 ? 1.243 -6.707 -18.609 1 93.06 234 ALA B CA 1
ATOM 4031 C C . ALA B 1 234 ? 0.409 -7.641 -19.484 1 93.06 234 ALA B C 1
ATOM 4033 O O . ALA B 1 234 ? 0.949 -8.531 -20.156 1 93.06 234 ALA B O 1
ATOM 4034 N N . GLY B 1 235 ? -0.872 -7.473 -19.438 1 93.69 235 GLY B N 1
ATOM 4035 C CA . GLY B 1 235 ? -1.745 -8.422 -20.094 1 93.69 235 GLY B CA 1
ATOM 4036 C C . GLY B 1 235 ? -1.881 -9.734 -19.359 1 93.69 235 GLY B C 1
ATOM 4037 O O . GLY B 1 235 ? -2.254 -10.758 -19.938 1 93.69 235 GLY B O 1
ATOM 4038 N N . PHE B 1 236 ? -1.556 -9.672 -18.125 1 93.06 236 PHE B N 1
ATOM 4039 C CA . PHE B 1 236 ? -1.559 -10.867 -17.297 1 93.06 236 PHE B CA 1
ATOM 4040 C C . PHE B 1 236 ? -2.961 -11.164 -16.781 1 93.06 236 PHE B C 1
ATOM 4042 O O . PHE B 1 236 ? -3.344 -12.328 -16.641 1 93.06 236 PHE B O 1
ATOM 4049 N N . ALA B 1 237 ? -3.699 -10.156 -16.484 1 96.38 237 ALA B N 1
ATOM 4050 C CA . ALA B 1 237 ? -5.047 -10.281 -15.93 1 96.38 237 ALA B CA 1
ATOM 4051 C C . ALA B 1 237 ? -5.828 -8.984 -16.109 1 96.38 237 ALA B C 1
ATOM 4053 O O . ALA B 1 237 ? -5.238 -7.902 -16.203 1 96.38 237 ALA B O 1
ATOM 4054 N N . VAL B 1 238 ? -7.125 -9.141 -16.094 1 97.12 238 VAL B N 1
ATOM 4055 C CA . VAL B 1 238 ? -8.023 -7.996 -16.125 1 97.12 238 VAL B CA 1
ATOM 4056 C C . VAL B 1 238 ? -8.266 -7.5 -14.695 1 97.12 238 VAL B C 1
ATOM 4058 O O . VAL B 1 238 ? -8.422 -8.297 -13.766 1 97.12 238 VAL B O 1
ATOM 4061 N N . THR B 1 239 ? -8.219 -6.215 -14.523 1 97.5 239 THR B N 1
ATOM 4062 C CA . THR B 1 239 ? -8.523 -5.66 -13.211 1 97.5 239 THR B CA 1
ATOM 4063 C C . THR B 1 239 ? -9.68 -4.672 -13.297 1 97.5 239 THR B C 1
ATOM 4065 O O . THR B 1 239 ? -10.242 -4.461 -14.375 1 97.5 239 THR B O 1
ATOM 4068 N N . VAL B 1 240 ? -10.125 -4.191 -12.102 1 96.56 240 VAL B N 1
ATOM 4069 C CA . VAL B 1 240 ? -11.188 -3.197 -11.992 1 96.56 240 VAL B CA 1
ATOM 4070 C C . VAL B 1 240 ? -10.648 -1.933 -11.328 1 96.56 240 VAL B C 1
ATOM 4072 O O . VAL B 1 240 ? -9.992 -2.002 -10.289 1 96.56 240 VAL B O 1
ATOM 4075 N N . VAL B 1 241 ? -10.914 -0.806 -11.969 1 94.19 241 VAL B N 1
ATOM 4076 C CA . VAL B 1 241 ? -10.469 0.472 -11.422 1 94.19 241 VAL B CA 1
ATOM 4077 C C . VAL B 1 241 ? -11.555 1.524 -11.617 1 94.19 241 VAL B C 1
ATOM 4079 O O . VAL B 1 241 ? -12.438 1.365 -12.469 1 94.19 241 VAL B O 1
ATOM 4082 N N . ALA B 1 242 ? -11.484 2.557 -10.734 1 90.94 242 ALA B N 1
ATOM 4083 C CA . ALA B 1 242 ? -12.25 3.752 -11.094 1 90.94 242 ALA B CA 1
ATOM 4084 C C . ALA B 1 242 ? -11.766 4.34 -12.414 1 90.94 242 ALA B C 1
ATOM 4086 O O . ALA B 1 242 ? -10.562 4.355 -12.695 1 90.94 242 ALA B O 1
ATOM 4087 N N . ARG B 1 243 ? -12.648 4.84 -13.242 1 89.56 243 ARG B N 1
ATOM 4088 C CA . ARG B 1 243 ? -12.312 5.305 -14.586 1 89.56 243 ARG B CA 1
ATOM 4089 C C . ARG B 1 243 ? -11.188 6.328 -14.539 1 89.56 243 ARG B C 1
ATOM 4091 O O . ARG B 1 243 ? -10.328 6.348 -15.422 1 89.56 243 ARG B O 1
ATOM 4098 N N . SER B 1 244 ? -11.141 7.156 -13.516 1 82.69 244 SER B N 1
ATOM 4099 C CA . SER B 1 244 ? -10.125 8.195 -13.383 1 82.69 244 SER B CA 1
ATOM 4100 C C . SER B 1 244 ? -8.734 7.586 -13.203 1 82.69 244 SER B C 1
ATOM 4102 O O . SER B 1 244 ? -7.73 8.281 -13.344 1 82.69 244 SER B O 1
ATOM 4104 N N . GLN B 1 245 ? -8.719 6.305 -12.945 1 84.56 245 GLN B N 1
ATOM 4105 C CA . GLN B 1 245 ? -7.441 5.648 -12.688 1 84.56 245 GLN B CA 1
ATOM 4106 C C . GLN B 1 245 ? -6.91 4.965 -13.945 1 84.56 245 GLN B C 1
ATOM 4108 O O . GLN B 1 245 ? -5.82 4.387 -13.93 1 84.56 245 GLN B O 1
ATOM 4113 N N . LEU B 1 246 ? -7.637 5.023 -15 1 89.25 246 LEU B N 1
ATOM 4114 C CA . LEU B 1 246 ? -7.117 4.512 -16.266 1 89.25 246 LEU B CA 1
ATOM 4115 C C . LEU B 1 246 ? -5.887 5.301 -16.703 1 89.25 246 LEU B C 1
ATOM 4117 O O . LEU B 1 246 ? -5.844 6.523 -16.562 1 89.25 246 LEU B O 1
ATOM 4121 N N . ARG B 1 247 ? -4.902 4.629 -17.141 1 84.94 247 ARG B N 1
ATOM 4122 C CA . ARG B 1 247 ? -3.672 5.273 -17.578 1 84.94 247 ARG B CA 1
ATOM 4123 C C . ARG B 1 247 ? -3.197 4.695 -18.906 1 84.94 247 ARG B C 1
ATOM 4125 O O . ARG B 1 247 ? -3.775 3.732 -19.422 1 84.94 247 ARG B O 1
ATOM 4132 N N . ASP B 1 248 ? -2.143 5.297 -19.359 1 87.62 248 ASP B N 1
ATOM 4133 C CA . ASP B 1 248 ? -1.58 4.836 -20.625 1 87.62 248 ASP B CA 1
ATOM 4134 C C . ASP B 1 248 ? -1.169 3.365 -20.531 1 87.62 248 ASP B C 1
ATOM 4136 O O . ASP B 1 248 ? -0.6 2.934 -19.531 1 87.62 248 ASP B O 1
ATOM 4140 N N . GLY B 1 249 ? -1.524 2.699 -21.578 1 92.56 249 GLY B N 1
ATOM 4141 C CA . GLY B 1 249 ? -1.216 1.278 -21.625 1 92.56 249 GLY B CA 1
ATOM 4142 C C . GLY B 1 249 ? -2.398 0.398 -21.266 1 92.56 249 GLY B C 1
ATOM 4143 O O . GLY B 1 249 ? -2.381 -0.808 -21.531 1 92.56 249 GLY B O 1
ATOM 4144 N N . LEU B 1 250 ? -3.393 1.074 -20.703 1 95.56 250 LEU B N 1
ATOM 4145 C CA . LEU B 1 250 ? -4.609 0.344 -20.359 1 95.56 250 LEU B CA 1
ATOM 4146 C C . LEU B 1 250 ? -5.777 0.794 -21.234 1 95.56 250 LEU B C 1
ATOM 4148 O O . LEU B 1 250 ? -5.832 1.951 -21.656 1 95.56 250 LEU B O 1
ATOM 4152 N N . ARG B 1 251 ? -6.652 -0.114 -21.5 1 96.25 251 ARG B N 1
ATOM 4153 C CA . ARG B 1 251 ? -7.91 0.207 -22.156 1 96.25 251 ARG B CA 1
ATOM 4154 C C . ARG B 1 251 ? -9.102 -0.23 -21.312 1 96.25 251 ARG B C 1
ATOM 4156 O O . ARG B 1 251 ? -9.008 -1.18 -20.531 1 96.25 251 ARG B O 1
ATOM 4163 N N . GLU B 1 252 ? -10.156 0.458 -21.484 1 96.69 252 GLU B N 1
ATOM 4164 C CA . GLU B 1 252 ? -11.422 0.065 -20.875 1 96.69 252 GLU B CA 1
ATOM 4165 C C . GLU B 1 252 ? -12.07 -1.086 -21.641 1 96.69 252 GLU B C 1
ATOM 4167 O O . GLU B 1 252 ? -12.258 -1 -22.859 1 96.69 252 GLU B O 1
ATOM 4172 N N . CYS B 1 253 ? -12.359 -2.182 -20.922 1 95.69 253 CYS B N 1
ATOM 4173 C CA . CYS B 1 253 ? -13.039 -3.324 -21.516 1 95.69 253 CYS B CA 1
ATOM 4174 C C . CYS B 1 253 ? -14.539 -3.279 -21.25 1 95.69 253 CYS B C 1
ATOM 4176 O O . CYS B 1 253 ? -14.977 -2.701 -20.25 1 95.69 253 CYS B O 1
ATOM 4178 N N . GLY B 1 254 ? -15.32 -3.83 -22.141 1 91.88 254 GLY B N 1
ATOM 4179 C CA . GLY B 1 254 ? -16.766 -3.799 -22.016 1 91.88 254 GLY B CA 1
ATOM 4180 C C . GLY B 1 254 ? -17.453 -4.938 -22.75 1 91.88 254 GLY B C 1
ATOM 4181 O O . GLY B 1 254 ? -16.922 -6.047 -22.812 1 91.88 254 GLY B O 1
ATOM 4182 N N . PRO B 1 255 ? -18.641 -4.613 -23.219 1 88.38 255 PRO B N 1
ATOM 4183 C CA . PRO B 1 255 ? -19.453 -5.648 -23.875 1 88.38 255 PRO B CA 1
ATOM 4184 C C . PRO B 1 255 ? -18.734 -6.277 -25.062 1 88.38 255 PRO B C 1
ATOM 4186 O O . PRO B 1 255 ? -18.891 -7.473 -25.328 1 88.38 255 PRO B O 1
ATOM 4189 N N . ASN B 1 256 ? -17.922 -5.551 -25.734 1 88.25 256 ASN B N 1
ATOM 4190 C CA . ASN B 1 256 ? -17.188 -6.078 -26.875 1 88.25 256 ASN B CA 1
ATOM 4191 C C . ASN B 1 256 ? -16.141 -7.105 -26.438 1 88.25 256 ASN B C 1
ATOM 4193 O O . ASN B 1 256 ? -15.664 -7.895 -27.25 1 88.25 256 ASN B O 1
ATOM 4197 N N . ASP B 1 257 ? -15.867 -7.113 -25.219 1 91 257 ASP B N 1
ATOM 4198 C CA . ASP B 1 257 ? -14.945 -8.078 -24.625 1 91 257 ASP B CA 1
ATOM 4199 C C . ASP B 1 257 ? -15.703 -9.141 -23.828 1 91 257 ASP B C 1
ATOM 4201 O O . ASP B 1 257 ? -15.094 -9.891 -23.047 1 91 257 ASP B O 1
ATOM 4205 N N . ALA B 1 258 ? -17 -9.07 -23.984 1 90.94 258 ALA B N 1
ATOM 4206 C CA . ALA B 1 258 ? -17.891 -9.992 -23.281 1 90.94 258 ALA B CA 1
ATOM 4207 C C . ALA B 1 258 ? -17.812 -9.758 -21.766 1 90.94 258 ALA B C 1
ATOM 4209 O O . ALA B 1 258 ? -17.797 -10.719 -20.984 1 90.94 258 ALA B O 1
ATOM 4210 N N . LEU B 1 259 ? -17.641 -8.539 -21.359 1 95.19 259 LEU B N 1
ATOM 4211 C CA . LEU B 1 259 ? -17.594 -8.203 -19.938 1 95.19 259 LEU B CA 1
ATOM 4212 C C . LEU B 1 259 ? -18.812 -7.379 -19.547 1 95.19 259 LEU B C 1
ATOM 4214 O O . LEU B 1 259 ? -19.234 -6.484 -20.281 1 95.19 259 LEU B O 1
ATOM 4218 N N . PRO B 1 260 ? -19.375 -7.695 -18.484 1 96.12 260 PRO B N 1
ATOM 4219 C CA . PRO B 1 260 ? -20.562 -6.992 -18.016 1 96.12 260 PRO B CA 1
ATOM 4220 C C . PRO B 1 260 ? -20.266 -5.59 -17.484 1 96.12 260 PRO B C 1
ATOM 4222 O O . PRO B 1 260 ? -19.109 -5.27 -17.219 1 96.12 260 PRO B O 1
ATOM 4225 N N . ALA B 1 261 ? -21.359 -4.828 -17.391 1 95.5 261 ALA B N 1
ATOM 4226 C CA . ALA B 1 261 ? -21.219 -3.498 -16.797 1 95.5 261 ALA B CA 1
ATOM 4227 C C . ALA B 1 261 ? -20.969 -3.586 -15.297 1 95.5 261 ALA B C 1
ATOM 4229 O O . ALA B 1 261 ? -21.438 -4.512 -14.633 1 95.5 261 ALA B O 1
ATOM 4230 N N . LEU B 1 262 ? -20.203 -2.645 -14.797 1 95.81 262 LEU B N 1
ATOM 4231 C CA . LEU B 1 262 ? -19.922 -2.543 -13.367 1 95.81 262 LEU B CA 1
ATOM 4232 C C . LEU B 1 262 ? -20.656 -1.356 -12.758 1 95.81 262 LEU B C 1
ATOM 4234 O O . LEU B 1 262 ? -21.016 -0.414 -13.461 1 95.81 262 LEU B O 1
ATOM 4238 N N . PRO B 1 263 ? -20.922 -1.438 -11.461 1 92.06 263 PRO B N 1
ATOM 4239 C CA . PRO B 1 263 ? -21.562 -0.303 -10.805 1 92.06 263 PRO B CA 1
ATOM 4240 C C . PRO B 1 263 ? -20.625 0.884 -10.609 1 92.06 263 PRO B C 1
ATOM 4242 O O . PRO B 1 263 ? -19.422 0.783 -10.906 1 92.06 263 PRO B O 1
ATOM 4245 N N . ALA B 1 264 ? -21.25 1.912 -10.133 1 90.5 264 ALA B N 1
ATOM 4246 C CA . ALA B 1 264 ? -20.438 3.088 -9.812 1 90.5 264 ALA B CA 1
ATOM 4247 C C . ALA B 1 264 ? -19.734 2.912 -8.469 1 90.5 264 ALA B C 1
ATOM 4249 O O . ALA B 1 264 ? -20.25 2.256 -7.566 1 90.5 264 ALA B O 1
ATOM 4250 N N . ALA B 1 265 ? -18.531 3.447 -8.438 1 87.19 265 ALA B N 1
ATOM 4251 C CA . ALA B 1 265 ? -17.828 3.58 -7.168 1 87.19 265 ALA B CA 1
ATOM 4252 C C . ALA B 1 265 ? -18.203 4.887 -6.469 1 87.19 265 ALA B C 1
ATOM 4254 O O . ALA B 1 265 ? -18.312 5.934 -7.113 1 87.19 265 ALA B O 1
ATOM 4255 N N . ARG B 1 266 ? -18.453 4.773 -5.191 1 86.62 266 ARG B N 1
ATOM 4256 C CA . ARG B 1 266 ? -18.812 5.938 -4.387 1 86.62 266 ARG B CA 1
ATOM 4257 C C . ARG B 1 266 ? -17.719 6.27 -3.379 1 86.62 266 ARG B C 1
ATOM 4259 O O . ARG B 1 266 ? -17.328 5.418 -2.578 1 86.62 266 ARG B O 1
ATOM 4266 N N . PHE B 1 267 ? -17.297 7.465 -3.41 1 87 267 PHE B N 1
ATOM 4267 C CA . PHE B 1 267 ? -16.219 7.918 -2.553 1 87 267 PHE B CA 1
ATOM 4268 C C . PHE B 1 267 ? -16.734 8.844 -1.456 1 87 267 PHE B C 1
ATOM 4270 O O . PHE B 1 267 ? -17.438 9.82 -1.739 1 87 267 PHE B O 1
ATOM 4277 N N . HIS B 1 268 ? -16.312 8.484 -0.236 1 88.5 268 HIS B N 1
ATOM 4278 C CA . HIS B 1 268 ? -16.828 9.203 0.921 1 88.5 268 HIS B CA 1
ATOM 4279 C C . HIS B 1 268 ? -15.703 9.789 1.761 1 88.5 268 HIS B C 1
ATOM 4281 O O . HIS B 1 268 ? -14.578 9.281 1.733 1 88.5 268 HIS B O 1
ATOM 4287 N N . ALA B 1 269 ? -16.047 10.82 2.434 1 89.31 269 ALA B N 1
ATOM 4288 C CA . ALA B 1 26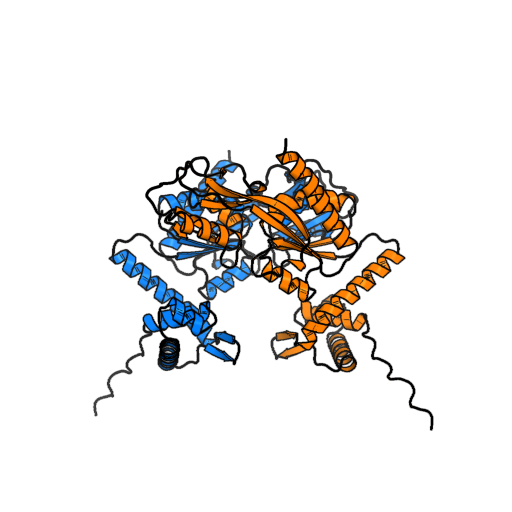9 ? -15.219 11.344 3.521 1 89.31 269 ALA B CA 1
ATOM 4289 C C . ALA B 1 26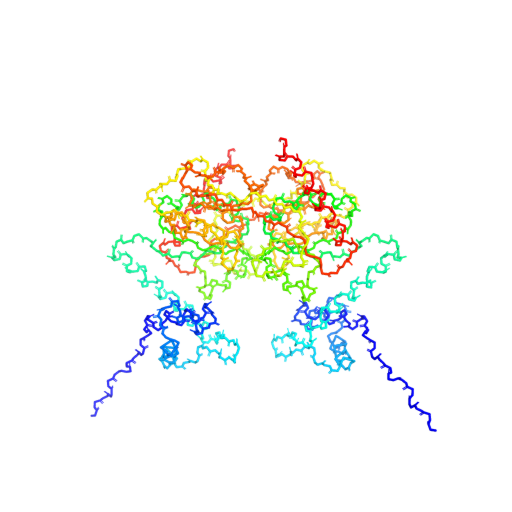9 ? -15.836 11.016 4.879 1 89.31 269 ALA B C 1
ATOM 4291 O O . ALA B 1 269 ? -17.047 11.164 5.07 1 89.31 269 ALA B O 1
ATOM 4292 N N . PHE B 1 270 ? -15 10.516 5.715 1 87.12 270 PHE B N 1
ATOM 4293 C CA . PHE B 1 270 ? -15.383 10.234 7.094 1 87.12 270 PHE B CA 1
ATOM 4294 C C . PHE B 1 270 ? -14.57 11.078 8.07 1 87.12 270 PHE B C 1
ATOM 4296 O O . PHE B 1 270 ? -13.359 10.867 8.219 1 87.12 270 PHE B O 1
ATOM 4303 N N . ALA B 1 271 ? -15.227 12.016 8.633 1 84.06 271 ALA B N 1
ATOM 4304 C CA . ALA B 1 271 ? -14.547 12.844 9.625 1 84.06 271 ALA B CA 1
ATOM 4305 C C . ALA B 1 271 ? -14.93 12.438 11.039 1 84.06 271 ALA B C 1
ATOM 4307 O O . ALA B 1 271 ? -16.094 12.125 11.312 1 84.06 271 ALA B O 1
ATOM 4308 N N . HIS B 1 272 ? -14 12.016 11.812 1 71.62 272 HIS B N 1
ATOM 4309 C CA . HIS B 1 272 ? -14.32 11.695 13.195 1 71.62 272 HIS B CA 1
ATOM 4310 C C . HIS B 1 272 ? -14.586 12.961 14.008 1 71.62 272 HIS B C 1
ATOM 4312 O O . HIS B 1 272 ? -15.617 13.07 14.672 1 71.62 272 HIS B O 1
ATOM 4318 N N . ARG B 1 273 ? -13.5 13.805 14.141 1 65.94 273 ARG B N 1
ATOM 4319 C CA . ARG B 1 273 ? -13.641 15.07 14.859 1 65.94 273 ARG B CA 1
ATOM 4320 C C . ARG B 1 273 ? -13.266 16.25 13.969 1 65.94 273 ARG B C 1
ATOM 4322 O O . ARG B 1 273 ? -12.273 16.188 13.234 1 65.94 273 ARG B O 1
ATOM 4329 N N . PRO B 1 274 ? -14.219 17.188 13.914 1 59.81 274 PRO B N 1
ATOM 4330 C CA . PRO B 1 274 ? -13.906 18.344 13.07 1 59.81 274 PRO B CA 1
ATOM 4331 C C . PRO B 1 274 ? -12.695 19.125 13.562 1 59.81 274 PRO B C 1
ATOM 4333 O O . PRO B 1 274 ? -12.633 19.484 14.742 1 59.81 274 PRO B O 1
ATOM 4336 N N . THR B 1 275 ? -11.586 18.984 13.055 1 68.12 275 THR B N 1
ATOM 4337 C CA . THR B 1 275 ? -10.477 19.906 13.211 1 68.12 275 THR B CA 1
ATOM 4338 C C . THR B 1 275 ? -10.391 20.859 12.016 1 68.12 275 THR B C 1
ATOM 4340 O O . THR B 1 275 ? -10.836 20.516 10.914 1 68.12 275 THR B O 1
ATOM 4343 N N . PRO B 1 276 ? -9.969 22.062 12.266 1 68.44 276 PRO B N 1
ATOM 4344 C CA . PRO B 1 276 ? -9.859 23 11.141 1 68.44 276 PRO B CA 1
ATOM 4345 C C . PRO B 1 276 ? -9.047 22.422 9.977 1 68.44 276 PRO B C 1
ATOM 4347 O O . PRO B 1 276 ? -9.43 22.578 8.812 1 68.44 276 PRO B O 1
ATOM 4350 N N . ALA B 1 277 ? -8.008 21.766 10.32 1 76.12 277 ALA B N 1
ATOM 4351 C CA . ALA B 1 277 ? -7.176 21.172 9.273 1 76.12 277 ALA B CA 1
ATOM 4352 C C . ALA B 1 277 ? -7.93 20.062 8.539 1 76.12 277 ALA B C 1
ATOM 4354 O O . ALA B 1 277 ? -7.859 19.969 7.312 1 76.12 277 ALA B O 1
ATOM 4355 N N . GLY B 1 278 ? -8.648 19.234 9.305 1 82.38 278 GLY B N 1
ATOM 4356 C CA . GLY B 1 278 ? -9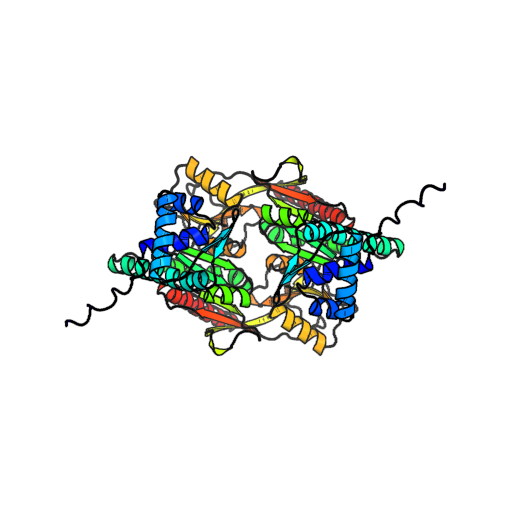.453 18.188 8.695 1 82.38 278 GLY B CA 1
ATOM 4357 C C . GLY B 1 278 ? -10.562 18.734 7.82 1 82.38 278 GLY B C 1
ATOM 4358 O O . GLY B 1 278 ? -10.797 18.219 6.719 1 82.38 278 GLY B O 1
ATOM 4359 N N . ALA B 1 279 ? -11.156 19.797 8.328 1 79 279 ALA B N 1
ATOM 4360 C CA . ALA B 1 279 ? -12.227 20.438 7.574 1 79 279 ALA B CA 1
ATOM 4361 C C . ALA B 1 279 ? -11.695 21.062 6.289 1 79 279 ALA B C 1
ATOM 4363 O O . ALA B 1 279 ? -12.336 20.984 5.242 1 79 279 ALA B O 1
ATOM 4364 N N . ALA B 1 280 ? -10.602 21.703 6.41 1 81.56 280 ALA B N 1
ATOM 4365 C CA . ALA B 1 280 ? -9.984 22.328 5.242 1 81.56 280 ALA B CA 1
ATOM 4366 C C . ALA B 1 280 ? -9.625 21.281 4.191 1 81.56 280 ALA B C 1
ATOM 4368 O O . ALA B 1 280 ? -9.781 21.516 2.992 1 81.56 280 ALA B O 1
ATOM 4369 N N . LEU B 1 281 ? -9.156 20.156 4.652 1 87.5 281 LEU B N 1
ATOM 4370 C CA . LEU B 1 281 ? -8.805 19.078 3.727 1 87.5 281 LEU B CA 1
ATOM 4371 C C . LEU B 1 281 ? -10.047 18.531 3.037 1 87.5 281 LEU B C 1
ATOM 4373 O O . LEU B 1 281 ? -10.039 18.297 1.824 1 87.5 281 LEU B O 1
ATOM 4377 N N . ILE B 1 282 ? -11.047 18.359 3.789 1 86.5 282 ILE B N 1
ATOM 4378 C CA . ILE B 1 282 ? -12.297 17.859 3.229 1 86.5 282 ILE B CA 1
ATOM 4379 C C . ILE B 1 282 ? -12.828 18.859 2.191 1 86.5 282 ILE B C 1
ATOM 4381 O O . ILE B 1 282 ? -13.305 18.453 1.127 1 86.5 282 ILE B O 1
ATOM 4385 N N . GLU B 1 283 ? -12.734 20.109 2.488 1 84.06 283 GLU B N 1
ATOM 4386 C CA . GLU B 1 283 ? -13.164 21.141 1.55 1 84.06 283 GLU B CA 1
ATOM 4387 C C . GLU B 1 283 ? -12.336 21.109 0.271 1 84.06 283 GLU B C 1
ATOM 4389 O O . GLU B 1 283 ? -12.859 21.312 -0.824 1 84.06 283 GLU B O 1
ATOM 4394 N N . ALA B 1 284 ? -11.07 20.906 0.396 1 85.88 284 ALA B N 1
ATOM 4395 C CA . ALA B 1 284 ? -10.211 20.797 -0.777 1 85.88 284 ALA B CA 1
ATOM 4396 C C . ALA B 1 284 ? -10.641 19.625 -1.658 1 85.88 284 ALA B C 1
ATOM 4398 O O . ALA B 1 284 ? -10.617 19.719 -2.887 1 85.88 284 ALA B O 1
ATOM 4399 N N . VAL B 1 285 ? -11 18.5 -1.046 1 86.38 285 VAL B N 1
ATOM 4400 C CA . VAL B 1 285 ? -11.469 17.328 -1.788 1 86.38 285 VAL B CA 1
ATOM 4401 C C . VAL B 1 285 ? -12.773 17.656 -2.502 1 86.38 285 VAL B C 1
ATOM 4403 O O . VAL B 1 285 ? -12.953 17.312 -3.674 1 86.38 285 VAL B O 1
ATOM 4406 N N . ARG B 1 286 ? -13.609 18.344 -1.794 1 82.56 286 ARG B N 1
ATOM 4407 C CA . ARG B 1 286 ? -14.891 18.734 -2.369 1 82.56 286 ARG B CA 1
ATOM 4408 C C . ARG B 1 286 ? -14.695 19.625 -3.594 1 82.56 286 ARG B C 1
ATOM 4410 O O . ARG B 1 286 ? -15.359 19.438 -4.613 1 82.56 286 ARG B O 1
ATOM 4417 N N . GLU B 1 287 ? -13.867 20.516 -3.453 1 78.12 287 GLU B N 1
ATOM 4418 C CA . GLU B 1 287 ? -13.586 21.438 -4.547 1 78.12 287 GLU B CA 1
ATOM 4419 C C . GLU B 1 287 ? -13.008 20.703 -5.754 1 78.12 287 GLU B C 1
ATOM 4421 O O . GLU B 1 287 ? -13.367 21 -6.895 1 78.12 287 GLU B O 1
ATOM 4426 N N . THR B 1 288 ? -12.109 19.812 -5.457 1 80.75 288 THR B N 1
ATOM 4427 C CA . THR B 1 288 ? -11.484 19.031 -6.523 1 80.75 288 THR B CA 1
ATOM 4428 C C . THR B 1 288 ? -12.523 18.156 -7.219 1 80.75 288 THR B C 1
ATOM 4430 O O . THR B 1 288 ? -12.5 18.016 -8.445 1 80.75 288 THR B O 1
ATOM 4433 N N . GLY B 1 289 ? -13.352 17.5 -6.41 1 75.69 289 GLY B N 1
ATOM 4434 C CA . GLY B 1 289 ? -14.414 16.688 -6.977 1 75.69 289 GLY B CA 1
ATOM 4435 C C . GLY B 1 289 ? -15.359 17.469 -7.863 1 75.69 289 GLY B C 1
ATOM 4436 O O . GLY B 1 289 ? -15.773 16.984 -8.922 1 75.69 289 GLY B O 1
ATOM 4437 N N . ARG B 1 290 ? -15.633 18.672 -7.438 1 70.38 290 ARG B N 1
ATOM 4438 C CA . ARG B 1 290 ? -16.5 19.547 -8.211 1 70.38 290 ARG B CA 1
ATOM 4439 C C . ARG B 1 290 ? -15.867 19.922 -9.547 1 70.38 290 ARG B C 1
ATOM 4441 O O . ARG B 1 290 ? -16.547 19.984 -10.57 1 70.38 290 ARG B O 1
ATOM 4448 N N . ARG B 1 291 ? -14.625 20.078 -9.531 1 66.88 291 ARG B N 1
ATOM 4449 C CA . ARG B 1 291 ? -13.906 20.438 -10.758 1 66.88 291 ARG B CA 1
ATOM 4450 C C . ARG B 1 291 ? -13.852 19.266 -11.727 1 66.88 291 ARG B C 1
ATOM 4452 O O . ARG B 1 291 ? -13.945 19.438 -12.938 1 66.88 291 ARG B O 1
ATOM 4459 N N . ARG B 1 292 ? -13.602 18.109 -11.188 1 63.56 292 ARG B N 1
ATOM 4460 C CA . ARG B 1 292 ? -13.484 16.922 -12.039 1 63.56 292 ARG B CA 1
ATOM 4461 C C . ARG B 1 292 ? -14.844 16.5 -12.586 1 63.56 292 ARG B C 1
ATOM 4463 O O . ARG B 1 292 ? -14.938 15.961 -13.688 1 63.56 292 ARG B O 1
ATOM 4470 N N . ARG B 1 293 ? -15.844 16.422 -11.695 1 54.56 293 ARG B N 1
ATOM 4471 C CA . ARG B 1 293 ? -17.172 16.156 -12.219 1 54.56 293 ARG B CA 1
ATOM 4472 C C . ARG B 1 293 ? -17.484 17.078 -13.398 1 54.56 293 ARG B C 1
ATOM 4474 O O . ARG B 1 293 ? -18.125 16.656 -14.367 1 54.56 293 ARG B O 1
ATOM 4481 N N . PHE B 1 294 ? -17.094 18.281 -13.258 1 44.84 294 PHE B N 1
ATOM 4482 C CA . PHE B 1 294 ? -17.344 19.219 -14.352 1 44.84 294 PHE B CA 1
ATOM 4483 C C . PHE B 1 294 ? -16.438 18.906 -15.539 1 44.84 294 PHE B C 1
ATOM 4485 O O . PHE B 1 294 ? -16.781 19.219 -16.688 1 44.84 294 PHE B O 1
ATOM 4492 N N . MET B 1 295 ? -15.328 18.453 -15.312 1 42.22 295 MET B N 1
ATOM 4493 C CA . MET B 1 295 ? -14.508 18.141 -16.484 1 42.22 295 MET B CA 1
ATOM 4494 C C . MET B 1 295 ? -15.039 16.906 -17.203 1 42.22 295 MET B C 1
ATOM 4496 O O . MET B 1 295 ? -14.797 16.734 -18.406 1 42.22 295 MET B O 1
ATOM 4500 N N . SER B 1 296 ? -15.438 15.852 -16.578 1 40.16 296 SER B N 1
ATOM 4501 C CA . SER B 1 296 ? -15.992 14.711 -17.297 1 40.16 296 SER B CA 1
ATOM 4502 C C . SER B 1 296 ? -17.281 15.086 -18.031 1 40.16 296 SER B C 1
ATOM 4504 O O . SER B 1 296 ? -17.797 14.305 -18.828 1 40.16 296 SER B O 1
ATOM 4506 N N . THR B 1 297 ? -18.062 16.031 -17.625 1 33.94 297 THR B N 1
ATOM 4507 C CA . THR B 1 297 ? -19.25 16.391 -18.391 1 33.94 297 THR B CA 1
ATOM 4508 C C . THR B 1 297 ? -18.891 17.094 -19.688 1 33.94 297 THR B C 1
ATOM 4510 O O . THR B 1 297 ? -19.734 17.297 -20.562 1 33.94 297 THR B O 1
ATOM 4513 N N . HIS B 1 298 ? -17.719 17.75 -19.828 1 31.28 298 HIS B N 1
ATOM 4514 C CA . HIS B 1 298 ? -17.516 18.25 -21.188 1 31.28 298 HIS B CA 1
ATOM 4515 C C . HIS B 1 298 ? -16.703 17.25 -22.016 1 31.28 298 HIS B C 1
ATOM 4517 O O . HIS B 1 298 ? -15.742 16.656 -21.531 1 31.28 298 HIS B O 1
#

Organism: Burkholderia thailandensis (strain ATCC 700388 / DSM 13276 / CCUG 48851 / CIP 106301 / E264) (NCBI:txid271848)

Foldseek 3Di:
DPDPDDPPLLPQPLVLLQLLLLCAVVFHLVRSCVVVVHDSVVSVVSQVSNCVSVVHNQWDDDPVTTHGDPVVLVSNQVSLVVNQVVVVVVCVVVVHAPQDEAEEEEEQQCVPQPVVQLCVQLCVVGVNYHYHYDYAAQVVVVVCVVSNNHFKYKHFDDPVDDPPFWAWQDKFFKFKKAFPPDADDQVDAAEEEEEDPPDPQVVQQVVQCVVLVGHHDHQHYDRHPVRRVVCRLVRNHIYIDGPSPDDPRMDTDDVVNVGHGTDMIIITMGGDDDDVSNVSSVVSSNVSSVVVVVVVVD/DPDPDDDPLLPQDLVLLQLLLLCAVVFHLVRSCVVVVHDSVVSVVSQVSNCVSVVHNQWDDDPVTTHGDPVVLVSNQVSLVVNQVVVQVVCVVVVHAPQDEAEEEEEQQCVPQPVVQLCVQLCVVGVNYHYHYDYAAQVVVVVCVVSNNHFKYKHFDDPVDDPPFWAWQDKFFKFKKAFPPDADDQVDAAEEEEEDPPDPQVVQQVVQCVVLVGHHDHQHYDRHPVRRVVCRLVRNHIYIDGPSPDDPRMDTDDVVNVGHGTDMIIITMGGDDDDVSNVSSVVSSNVSSVVVVVVVVD

InterPro domains:
  IPR000847 LysR, HTH, N-terminal domain [PF00126] (16-73)
  IPR000847 LysR, HTH, N-terminal domain [PS50931] (12-69)
  IPR005119 LysR, substrate-binding [PF03466] (99-288)
  IPR036388 Winged helix-like DNA-binding domain superfamily [G3DSA:1.10.10.10] (8-94)
  IPR036390 Winged helix DNA-binding domain superfamily [SSF46785] (10-120)
  IPR050176 LysR-type transcriptional regulator [PTHR30579] (10-294)

Sequence (596 aa):
MNAPSDSAAMSLDIVLLRTFLEVADSRGFAPAAERLALTPSAVSGHIKRLEQATGAVLLARTTRRVELTHAGETLYAYARNIVELEREARARLRGSPLLGRLRVGASEDFAGAWLPQVLHAFGRLHPRATIELKVGVTADLLRQQASGRLDVVFGKHCSRIDDKAGELLWEEPLVWAFASDAALDANDALPLALFPEPCVYREAALAALSDALRPFRIAFESGSMAGCVSAALAGFAVTVVARSQLRDGLRECGPNDALPALPAARFHAFAHRPTPAGAALIEAVRETGRRRRFMSTHMNAPSDSAAMSLDIVLLRTFLEVADSRGFAPAAERLALTPSAVSGHIKRLEQATGAVLLARTTRRVELTHAGETLYAYARNIVELEREARARLRGSPLLGRLRVGASEDFAGAWLPQVLHAFGRLHPRATIELKVGVTADLLRQQASGRLDVVFGKHCSRIDDKAGELLWEEPLVWAFASDAALDANDALPLALFPEPCVYREAALAALSDALRPFRIAFESGSMAGCVSAALAGFAVTVVARSQLRDGLRECGPNDALPALPAARFHAFAHRPTPAGAALIEAVRETGRRRRFMSTH